Protein AF-A0A928KHV8-F1 (afdb_monomer_lite)

Radius of gyration: 38.24 Å; chains: 1; bounding box: 126×105×129 Å

Secondary structure (DSSP, 8-state):
-------------------------------HHHHHHHHHHHTS-SEEEEEEB---BTSTTHHHHHHHHHHHHTTT-S-EEEES--BSS--HHHHHHHHHHHHHHSTTPPEEEE--SGGGEEEETTEEEE--S-THHHHHHHHHHT-S-SSEEEEETTEEEEE---S-S-STTSS-HHHHHHHHHHHHHTTTS-EEEE-SPPPTT-TTT-TT--S--GGGSHHHHHHHHHHHH-TTEEEEE-SS-B-GGG---S---TTSS-EEEPPBSSS-BEEETTTTEEESEEE-TTS-EEEGGGEEEEEEEEE-SSEEEEEEEEEEETTBTT--EEEEEEEEEEE--------------------------------PPPP-----------------------PPPP---------SS------------PPPPP-----------------------------------------------------------------------------BTT--SSSSS--HHHHHHHHHHHTTSSPPPHHHHHHH-TT-SS--SHHHHHHHHHHHTT----S-TTSB--

Structure (mmCIF, N/CA/C/O backbone):
data_AF-A0A928KHV8-F1
#
_entry.id   AF-A0A928KHV8-F1
#
loop_
_atom_site.group_PDB
_atom_site.id
_atom_site.type_symbol
_atom_site.label_atom_id
_atom_site.label_alt_id
_atom_site.label_comp_id
_atom_site.label_asym_id
_atom_site.label_entity_id
_atom_site.label_seq_id
_atom_site.pdbx_PDB_ins_code
_atom_site.Cartn_x
_atom_site.Cartn_y
_atom_site.Cartn_z
_atom_site.occupancy
_atom_site.B_iso_or_equiv
_atom_site.auth_seq_id
_atom_site.auth_comp_id
_atom_site.auth_asym_id
_atom_site.auth_atom_id
_atom_site.pdbx_PDB_model_num
ATOM 1 N N . MET A 1 1 ? -61.832 -46.679 -28.395 1.00 33.31 1 MET A N 1
ATOM 2 C CA . MET A 1 1 ? -62.289 -48.017 -27.937 1.00 33.31 1 MET A CA 1
ATOM 3 C C . MET A 1 1 ? -61.566 -48.377 -26.642 1.00 33.31 1 MET A C 1
ATOM 5 O O . MET A 1 1 ? -60.427 -47.966 -26.523 1.00 33.31 1 MET A O 1
ATOM 9 N N . LYS A 1 2 ? -62.213 -49.162 -25.761 1.00 32.91 2 LYS A N 1
ATOM 10 C CA . LYS A 1 2 ? -61.675 -50.014 -24.666 1.00 32.91 2 LYS A CA 1
ATOM 11 C C . LYS A 1 2 ? -60.572 -49.481 -23.716 1.00 32.91 2 LYS A C 1
ATOM 13 O O . LYS A 1 2 ? -59.476 -49.127 -24.118 1.00 32.91 2 LYS A O 1
ATOM 18 N N . GLN A 1 3 ? -60.855 -49.606 -22.416 1.00 35.16 3 GLN A N 1
ATOM 19 C CA . GLN A 1 3 ? -59.884 -49.599 -21.309 1.00 35.16 3 GLN A CA 1
ATOM 20 C C . GLN A 1 3 ? -58.988 -50.857 -21.323 1.00 35.16 3 GLN A C 1
ATOM 22 O O . GLN A 1 3 ? -59.435 -51.895 -21.820 1.00 35.16 3 GLN A O 1
ATOM 27 N N . LYS A 1 4 ? -57.841 -50.813 -20.619 1.00 37.12 4 LYS A N 1
ATOM 28 C CA . LYS A 1 4 ? -57.556 -51.564 -19.359 1.00 37.12 4 LYS A CA 1
ATOM 29 C C . LYS A 1 4 ? -56.066 -51.410 -18.974 1.00 37.12 4 LYS A C 1
ATOM 31 O O . LYS A 1 4 ? -55.212 -51.713 -19.789 1.00 37.12 4 LYS A O 1
ATOM 36 N N . ASN A 1 5 ? -55.754 -50.795 -17.827 1.00 35.25 5 ASN A N 1
ATOM 37 C CA . ASN A 1 5 ? -55.407 -51.429 -16.528 1.00 35.25 5 ASN A CA 1
ATOM 38 C C . ASN A 1 5 ? -53.905 -51.772 -16.385 1.00 35.25 5 ASN A C 1
ATOM 40 O O . ASN A 1 5 ? -53.256 -52.026 -17.386 1.00 35.25 5 ASN A O 1
ATOM 44 N N . LEU A 1 6 ? -53.311 -51.930 -15.193 1.00 33.09 6 LEU A N 1
ATOM 45 C CA . LEU A 1 6 ? -53.549 -51.385 -13.834 1.00 33.09 6 LEU A CA 1
ATOM 46 C C . LEU A 1 6 ? -52.497 -52.024 -12.904 1.00 33.09 6 LEU A C 1
ATOM 48 O O . LEU A 1 6 ? -52.576 -53.229 -12.713 1.00 33.09 6 LEU A O 1
ATOM 52 N N . PHE A 1 7 ? -51.612 -51.249 -12.271 1.00 29.70 7 PHE A N 1
ATOM 53 C CA . PHE A 1 7 ? -50.943 -51.587 -10.998 1.00 29.70 7 PHE A CA 1
ATOM 54 C C . PHE A 1 7 ? -50.215 -50.337 -10.452 1.00 29.70 7 PHE A C 1
ATOM 56 O O . PHE A 1 7 ? -49.630 -49.602 -11.238 1.00 29.70 7 PHE A O 1
ATOM 63 N N . LEU A 1 8 ? -50.086 -50.113 -9.140 1.00 30.38 8 LEU A N 1
ATOM 64 C CA . LEU A 1 8 ? -51.097 -49.789 -8.112 1.00 30.38 8 LEU A CA 1
ATOM 65 C C . LEU A 1 8 ? -50.417 -49.889 -6.725 1.00 30.38 8 LEU A C 1
ATOM 67 O O . LEU A 1 8 ? -49.987 -50.980 -6.366 1.00 30.38 8 LEU A O 1
ATOM 71 N N . LYS A 1 9 ? -50.477 -48.806 -5.923 1.00 31.50 9 LYS A N 1
ATOM 72 C CA . LYS A 1 9 ? -50.066 -48.693 -4.492 1.00 31.50 9 LYS A CA 1
ATOM 73 C C . LYS A 1 9 ? -48.539 -48.662 -4.227 1.00 31.50 9 LYS A C 1
ATOM 75 O O . LYS A 1 9 ? -47.768 -49.131 -5.052 1.00 31.50 9 LYS A O 1
ATOM 80 N N . SER A 1 10 ? -48.057 -48.023 -3.148 1.00 30.80 10 SER A N 1
ATOM 81 C CA . SER A 1 10 ? -48.723 -47.727 -1.852 1.00 30.80 10 SER A CA 1
ATOM 82 C C . SER A 1 10 ? -48.546 -46.297 -1.292 1.00 30.80 10 SER A C 1
ATOM 84 O O . SER A 1 10 ? -47.507 -45.697 -1.506 1.00 30.80 10 SER A O 1
ATOM 86 N N . SER A 1 11 ? -49.573 -45.847 -0.538 1.00 31.38 11 SER A N 1
ATOM 87 C CA . SER A 1 11 ? -49.612 -44.964 0.669 1.00 31.38 11 SER A CA 1
ATOM 88 C C . SER A 1 11 ? -48.705 -43.713 0.770 1.00 31.38 11 SER A C 1
ATOM 90 O O . SER A 1 11 ? -47.504 -43.827 0.591 1.00 31.38 11 SER A O 1
ATOM 92 N N . ILE A 1 12 ? -49.136 -42.477 1.098 1.00 30.78 12 ILE A N 1
ATOM 93 C CA . ILE A 1 12 ? -50.356 -41.864 1.706 1.00 30.78 12 ILE A CA 1
ATOM 94 C C . ILE A 1 12 ? -50.532 -42.055 3.240 1.00 30.78 12 ILE A C 1
ATOM 96 O O . ILE A 1 12 ? -50.398 -43.169 3.733 1.00 30.78 12 ILE A O 1
ATOM 100 N N . ILE A 1 13 ? -50.967 -40.967 3.918 1.00 31.45 13 ILE A N 1
ATOM 101 C CA . ILE A 1 13 ? -51.305 -40.743 5.359 1.00 31.45 13 ILE A CA 1
ATOM 102 C C . ILE A 1 13 ? -50.088 -40.319 6.229 1.00 31.45 13 ILE A C 1
ATOM 104 O O . ILE A 1 13 ? -49.142 -41.092 6.295 1.00 31.45 13 ILE A O 1
ATOM 108 N N . LEU A 1 14 ? -49.947 -39.138 6.880 1.00 28.83 14 LEU A N 1
ATOM 109 C CA . LEU A 1 14 ? -50.771 -37.944 7.261 1.00 28.83 14 LEU A CA 1
ATOM 110 C C . LEU A 1 14 ? -51.242 -37.889 8.746 1.00 28.83 14 LEU A C 1
ATOM 112 O O . LEU A 1 14 ? -51.526 -38.930 9.324 1.00 28.83 14 LEU A O 1
ATOM 116 N N . PHE A 1 15 ? -51.411 -36.658 9.282 1.00 28.86 15 PHE A N 1
ATOM 117 C CA . PHE A 1 15 ? -51.942 -36.240 10.614 1.00 28.86 15 PHE A CA 1
ATOM 118 C C . PHE A 1 15 ? -50.975 -36.333 11.828 1.00 28.86 15 PHE A C 1
ATOM 120 O O . PHE A 1 15 ? -50.090 -37.177 11.826 1.00 28.86 15 PHE A O 1
ATOM 127 N N . ALA A 1 16 ? -51.050 -35.489 12.882 1.00 28.28 16 ALA A N 1
ATOM 128 C CA . ALA A 1 16 ? -51.939 -34.347 13.216 1.00 28.28 16 ALA A CA 1
ATOM 129 C C . ALA A 1 16 ? -51.233 -33.264 14.087 1.00 28.28 16 ALA A C 1
ATOM 131 O O . ALA A 1 16 ? -50.150 -33.502 14.614 1.00 28.28 16 ALA A O 1
ATOM 132 N N . LEU A 1 17 ? -51.891 -32.111 14.309 1.00 30.88 17 LEU A N 1
ATOM 133 C CA . LEU A 1 17 ? -51.579 -31.180 15.413 1.00 30.88 17 LEU A CA 1
ATOM 134 C C . LEU A 1 17 ? -51.973 -31.771 16.782 1.00 30.88 17 LEU A C 1
ATOM 136 O O . LEU A 1 17 ? -52.979 -32.473 16.876 1.00 30.88 17 LEU A O 1
ATOM 140 N N . ILE A 1 18 ? -51.294 -31.337 17.852 1.00 30.55 18 ILE A N 1
ATOM 141 C CA . ILE A 1 18 ? -51.838 -31.285 19.224 1.00 30.55 18 ILE A CA 1
ATOM 142 C C . ILE A 1 18 ? -51.583 -29.884 19.812 1.00 30.55 18 ILE A C 1
ATOM 144 O O . ILE A 1 18 ? -50.614 -29.218 19.454 1.00 30.55 18 ILE A O 1
ATOM 148 N N . PHE A 1 19 ? -52.499 -29.416 20.663 1.00 30.72 19 PHE A N 1
ATOM 149 C CA . PHE A 1 19 ? -52.530 -28.060 21.222 1.00 30.72 19 PHE A CA 1
ATOM 150 C C . PHE A 1 19 ? -51.748 -27.916 22.544 1.00 30.72 19 PHE A C 1
ATOM 152 O O . PHE A 1 19 ? -51.701 -28.838 23.350 1.00 30.72 19 PHE A O 1
ATOM 159 N N . ALA A 1 20 ? -51.216 -26.706 22.737 1.00 30.56 20 ALA A N 1
ATOM 160 C CA . ALA A 1 20 ? -50.875 -25.986 23.972 1.00 30.56 20 ALA A CA 1
ATOM 161 C C . ALA A 1 20 ? -50.836 -26.703 25.345 1.00 30.56 20 ALA A C 1
ATOM 163 O O . ALA A 1 20 ? -51.837 -27.233 25.821 1.00 30.56 20 ALA A O 1
ATOM 164 N N . LEU A 1 21 ? -49.762 -26.424 26.098 1.00 29.80 21 LEU A N 1
ATOM 165 C CA . LEU A 1 21 ? -49.851 -26.062 27.520 1.00 29.80 21 LEU A CA 1
ATOM 166 C C . LEU A 1 21 ? -48.711 -25.095 27.902 1.00 29.80 21 LEU A C 1
ATOM 168 O O . LEU A 1 21 ? -47.556 -25.317 27.551 1.00 29.80 21 LEU A O 1
ATOM 172 N N . LEU A 1 22 ? -49.052 -24.008 28.600 1.00 32.47 22 LEU A N 1
ATOM 173 C CA . LEU A 1 22 ? -48.124 -22.991 29.116 1.00 32.47 22 LEU A CA 1
ATOM 174 C C . LEU A 1 22 ? -47.710 -23.304 30.562 1.00 32.47 22 LEU A C 1
ATOM 176 O O . LEU A 1 22 ? -48.534 -23.787 31.338 1.00 32.47 22 LEU A O 1
ATOM 180 N N . PRO A 1 23 ? -46.520 -22.842 30.974 1.00 32.28 23 PRO A N 1
ATOM 181 C CA . PRO A 1 23 ? -46.316 -22.258 32.294 1.00 32.28 23 PRO A CA 1
ATOM 182 C C . PRO A 1 23 ? -46.172 -20.734 32.161 1.00 32.28 23 PRO A C 1
ATOM 184 O O . PRO A 1 23 ? -45.284 -20.239 31.470 1.00 32.28 23 PRO A O 1
ATOM 187 N N . THR A 1 24 ? -47.031 -19.968 32.830 1.00 34.34 24 THR A N 1
ATOM 188 C CA . THR A 1 24 ? -46.904 -18.504 32.902 1.00 34.34 24 THR A CA 1
ATOM 189 C C . THR A 1 24 ? -45.868 -18.102 33.953 1.00 34.34 24 THR A C 1
ATOM 191 O O . THR A 1 24 ? -46.109 -18.305 35.143 1.00 34.34 24 THR A O 1
ATOM 194 N N . ALA A 1 25 ? -44.767 -17.473 33.535 1.00 30.16 25 ALA A N 1
ATOM 195 C CA . ALA A 1 25 ? -43.803 -16.820 34.422 1.00 30.16 25 ALA A CA 1
ATOM 196 C C . ALA A 1 25 ? -43.645 -15.340 34.029 1.00 30.16 25 ALA A C 1
ATOM 198 O O . ALA A 1 25 ? -43.302 -14.998 32.904 1.00 30.16 25 ALA A O 1
ATOM 199 N N . PHE A 1 26 ? -44.002 -14.481 34.974 1.00 31.23 26 PHE A N 1
ATOM 200 C CA . PHE A 1 26 ? -44.247 -13.043 34.875 1.00 31.23 26 PHE A CA 1
ATOM 201 C C . PHE A 1 26 ? -42.997 -12.198 34.531 1.00 31.23 26 PHE A C 1
ATOM 203 O O . PHE A 1 26 ? -41.947 -12.400 35.133 1.00 31.23 26 PHE A O 1
ATOM 210 N N . GLY A 1 27 ? -43.152 -11.164 33.689 1.00 29.08 27 GLY A N 1
ATOM 211 C CA . GLY A 1 27 ? -42.152 -10.099 33.471 1.00 29.08 27 GLY A CA 1
ATOM 212 C C . GLY A 1 27 ? -41.167 -10.345 32.308 1.00 29.08 27 GLY A C 1
ATOM 213 O O . GLY A 1 27 ? -40.692 -11.456 32.131 1.00 29.08 27 GLY A O 1
ATOM 214 N N . ALA A 1 28 ? -40.813 -9.362 31.472 1.00 31.03 28 ALA A N 1
ATOM 215 C CA . ALA A 1 28 ? -41.282 -7.974 31.381 1.00 31.03 28 ALA A CA 1
ATOM 216 C C . ALA A 1 28 ? -41.377 -7.521 29.910 1.00 31.03 28 ALA A C 1
ATOM 218 O O . ALA A 1 28 ? -40.684 -8.040 29.039 1.00 31.03 28 ALA A O 1
ATOM 219 N N . ARG A 1 29 ? -42.245 -6.541 29.628 1.00 41.72 29 ARG A N 1
ATOM 220 C CA . ARG A 1 29 ? -42.431 -5.970 28.285 1.00 41.72 29 ARG A CA 1
ATOM 221 C C . ARG A 1 29 ? -41.423 -4.841 28.061 1.00 41.72 29 ARG A C 1
ATOM 223 O O . ARG A 1 29 ? -41.685 -3.722 28.493 1.00 41.72 29 ARG A O 1
ATOM 230 N N . ALA A 1 30 ? -40.315 -5.140 27.386 1.00 35.38 30 ALA A N 1
ATOM 231 C CA . ALA A 1 30 ? -39.291 -4.167 27.005 1.00 35.38 30 ALA A CA 1
ATOM 232 C C . ALA A 1 30 ? -38.958 -4.261 25.501 1.00 35.38 30 ALA A C 1
ATOM 234 O O . ALA A 1 30 ? -38.375 -5.233 25.036 1.00 35.38 30 ALA A O 1
ATOM 235 N N . ASP A 1 31 ? -39.358 -3.221 24.770 1.00 40.97 31 ASP A N 1
ATOM 236 C CA . ASP A 1 31 ? -38.698 -2.662 23.583 1.00 40.97 31 ASP A CA 1
ATOM 237 C C . ASP A 1 31 ? -38.324 -3.546 22.373 1.00 40.97 31 ASP A C 1
ATOM 239 O O . ASP A 1 31 ? -37.171 -3.580 21.937 1.00 40.97 31 ASP A O 1
ATOM 243 N N . GLU A 1 32 ? -39.343 -4.049 21.666 1.00 36.34 32 GLU A N 1
ATOM 244 C CA . GLU A 1 32 ? -39.231 -4.406 20.232 1.00 36.34 32 GLU A CA 1
ATOM 245 C C . GLU A 1 32 ? -38.708 -3.218 19.378 1.00 36.34 32 GLU A C 1
ATOM 247 O O . GLU A 1 32 ? -37.992 -3.400 18.390 1.00 36.34 32 GLU A O 1
ATOM 252 N N . ASN A 1 33 ? -38.994 -1.978 19.802 1.00 35.09 33 ASN A N 1
ATOM 253 C CA . ASN A 1 33 ? -38.495 -0.751 19.168 1.00 35.09 33 ASN A CA 1
ATOM 254 C C . ASN A 1 33 ? -36.970 -0.568 19.307 1.00 35.09 33 ASN A C 1
ATOM 256 O O . ASN A 1 33 ? -36.340 -0.030 18.397 1.00 35.09 33 ASN A O 1
ATOM 260 N N . VAL A 1 34 ? -36.358 -1.013 20.414 1.00 37.78 34 VAL A N 1
ATOM 261 C CA . VAL A 1 34 ? -34.895 -0.936 20.599 1.00 37.78 34 VAL A CA 1
ATOM 262 C C . VAL A 1 34 ? -34.196 -1.997 19.751 1.00 37.78 34 VAL A C 1
ATOM 264 O O . VAL A 1 34 ? -33.122 -1.732 19.211 1.00 37.78 34 VAL A O 1
ATOM 267 N N . THR A 1 35 ? -34.817 -3.164 19.548 1.00 33.44 35 THR A N 1
ATOM 268 C CA . THR A 1 35 ? -34.259 -4.207 18.672 1.00 33.44 35 THR A CA 1
ATOM 269 C C . THR A 1 35 ? -34.173 -3.730 17.220 1.00 33.44 35 THR A C 1
ATOM 271 O O . THR A 1 35 ? -33.112 -3.856 16.608 1.00 33.44 35 THR A O 1
ATOM 274 N N . GLN A 1 36 ? -35.227 -3.093 16.685 1.00 31.97 36 GLN A N 1
ATOM 275 C CA . GLN A 1 36 ? -35.151 -2.492 15.346 1.00 31.97 36 GLN A CA 1
ATOM 276 C C . GLN A 1 36 ? -34.119 -1.355 15.276 1.00 31.97 36 GLN A C 1
ATOM 278 O O . GLN A 1 36 ? -33.271 -1.373 14.381 1.00 31.97 36 GLN A O 1
ATOM 283 N N . HIS A 1 37 ? -34.115 -0.414 16.229 1.00 33.59 37 HIS A N 1
ATOM 284 C CA . HIS A 1 37 ? -33.163 0.706 16.210 1.00 33.59 37 HIS A CA 1
ATOM 285 C C . HIS A 1 37 ? -31.689 0.278 16.298 1.00 33.59 37 HIS A C 1
ATOM 287 O O . HIS A 1 37 ? -30.838 0.938 15.700 1.00 33.59 37 HIS A O 1
ATOM 293 N N . ASN A 1 38 ? -31.382 -0.824 16.990 1.00 37.34 38 ASN A N 1
ATOM 294 C CA . ASN A 1 38 ? -30.031 -1.385 17.014 1.00 37.34 38 ASN A CA 1
ATOM 295 C C . ASN A 1 38 ? -29.695 -2.131 15.712 1.00 37.34 38 ASN A C 1
ATOM 297 O O . ASN A 1 38 ? -28.619 -1.906 15.165 1.00 37.34 38 ASN A O 1
ATOM 301 N N . SER A 1 39 ? -30.619 -2.921 15.147 1.00 35.75 39 SER A N 1
ATOM 302 C CA . SER A 1 39 ? -30.380 -3.620 13.867 1.00 35.75 39 SER A CA 1
ATOM 303 C C . SER A 1 39 ? -30.100 -2.670 12.690 1.00 35.75 39 SER A C 1
ATOM 305 O O . SER A 1 39 ? -29.324 -2.990 11.794 1.00 35.75 39 SER A O 1
ATOM 307 N N . LEU A 1 40 ? -30.669 -1.458 12.715 1.00 39.62 40 LEU A N 1
ATOM 308 C CA . LEU A 1 40 ? -30.403 -0.419 11.714 1.00 39.62 40 LEU A CA 1
ATOM 309 C C . LEU A 1 40 ? -28.996 0.198 11.844 1.00 39.62 40 LEU A C 1
ATOM 311 O O . LEU A 1 40 ? -28.443 0.659 10.846 1.00 39.62 40 LEU A O 1
ATOM 315 N N . LYS A 1 41 ? -28.391 0.178 13.042 1.00 46.62 41 LYS A N 1
ATOM 316 C CA . LYS A 1 41 ? -27.019 0.668 13.266 1.00 46.62 41 LYS A CA 1
ATOM 317 C C . LYS A 1 41 ? -25.937 -0.297 12.784 1.00 46.62 41 LYS A C 1
ATOM 319 O O . LYS A 1 41 ? -24.851 0.163 12.460 1.00 46.62 41 LYS A O 1
ATOM 324 N N . GLU A 1 42 ? -26.200 -1.601 12.713 1.00 55.41 42 GLU A N 1
ATOM 325 C CA . GLU A 1 42 ? -25.202 -2.576 12.232 1.00 55.41 42 GLU A CA 1
ATOM 326 C C . GLU A 1 42 ? -25.060 -2.602 10.701 1.00 55.41 42 GLU A C 1
ATOM 328 O O . GLU A 1 42 ? -24.034 -3.050 10.188 1.00 55.41 42 GLU A O 1
ATOM 333 N N . ASN A 1 43 ? -26.059 -2.082 9.978 1.00 72.31 43 ASN A N 1
ATOM 334 C CA . ASN A 1 43 ? -26.101 -2.031 8.511 1.00 72.31 43 ASN A CA 1
ATOM 335 C C . ASN A 1 43 ? -25.615 -0.699 7.908 1.00 72.31 43 ASN A C 1
ATOM 337 O O . ASN A 1 43 ? -25.636 -0.548 6.690 1.00 72.31 43 ASN A O 1
ATOM 341 N N . THR A 1 44 ? -25.191 0.265 8.732 1.00 88.19 44 THR A N 1
ATOM 342 C CA . THR A 1 44 ? -24.618 1.540 8.268 1.00 88.19 44 THR A CA 1
ATOM 343 C C . THR A 1 44 ? -23.194 1.666 8.814 1.00 88.19 44 THR A C 1
ATOM 345 O O . THR A 1 44 ? -23.021 1.511 10.026 1.00 88.19 44 THR A O 1
ATOM 348 N N . PRO A 1 45 ? -22.168 1.933 7.985 1.00 94.50 45 PRO A N 1
ATOM 349 C CA . PRO A 1 45 ? -20.827 2.185 8.495 1.00 94.50 45 PRO A CA 1
ATOM 350 C C . PRO A 1 45 ? -20.802 3.472 9.331 1.00 94.50 45 PRO A C 1
ATOM 352 O O . PRO A 1 45 ? -21.540 4.420 9.065 1.00 94.50 45 PRO A O 1
ATOM 355 N N . LEU A 1 46 ? -19.934 3.511 10.342 1.00 95.12 46 LEU A N 1
ATOM 356 C CA . LEU A 1 46 ? -19.656 4.713 11.134 1.00 95.12 46 LEU A CA 1
ATOM 357 C C . LEU A 1 46 ? -19.025 5.799 10.254 1.00 95.12 46 LEU A C 1
ATOM 359 O O . LEU A 1 46 ? -19.337 6.979 10.387 1.00 95.12 46 LEU A O 1
ATOM 363 N N . TYR A 1 47 ? -18.134 5.364 9.364 1.00 97.56 47 TYR A N 1
ATOM 364 C CA . TYR A 1 47 ? -17.515 6.108 8.275 1.00 97.56 47 TYR A CA 1
ATOM 365 C C . TYR A 1 47 ? -16.859 5.099 7.318 1.00 97.56 47 TYR A C 1
ATOM 367 O O . TYR A 1 47 ? -16.790 3.906 7.622 1.00 97.56 47 TYR A O 1
ATOM 375 N N . SER A 1 48 ? -16.341 5.574 6.190 1.00 98.31 48 SER A N 1
ATOM 376 C CA . SER A 1 48 ? -15.499 4.778 5.289 1.00 98.31 48 SER A CA 1
ATOM 377 C C . SER A 1 48 ? -14.222 5.558 4.962 1.00 98.31 48 SER A C 1
ATOM 379 O O . SER A 1 48 ? -14.189 6.769 5.166 1.00 98.31 48 SER A O 1
ATOM 381 N N . PHE A 1 49 ? -13.182 4.906 4.446 1.00 98.88 49 PHE A N 1
ATOM 382 C CA . PHE A 1 49 ? -11.995 5.575 3.895 1.00 98.88 49 PHE A CA 1
ATOM 383 C C . PHE A 1 49 ? -11.514 4.883 2.616 1.00 98.88 49 PHE A C 1
ATOM 385 O O . PHE A 1 49 ? -11.796 3.704 2.397 1.00 98.88 49 PHE A O 1
ATOM 392 N N . GLY A 1 50 ? -10.836 5.624 1.738 1.00 98.75 50 GLY A N 1
ATOM 393 C CA . GLY A 1 50 ? -10.168 5.037 0.573 1.00 98.75 50 GLY A CA 1
ATOM 394 C C . GLY A 1 50 ? -8.801 4.492 0.974 1.00 98.75 50 GLY A C 1
ATOM 395 O O . GLY A 1 50 ? -8.103 5.156 1.736 1.00 98.75 50 GLY A O 1
ATOM 396 N N . ALA A 1 51 ? -8.412 3.323 0.472 1.00 98.69 51 ALA A N 1
ATOM 397 C CA . ALA A 1 51 ? -7.080 2.759 0.689 1.00 98.69 51 ALA A CA 1
ATOM 398 C C . ALA A 1 51 ? -6.443 2.403 -0.662 1.00 98.69 51 ALA A C 1
ATOM 400 O O . ALA A 1 51 ? -7.045 1.675 -1.452 1.00 98.69 51 ALA A O 1
ATOM 401 N N . ILE A 1 52 ? -5.263 2.959 -0.934 1.00 98.56 52 ILE A N 1
ATOM 402 C CA . ILE A 1 52 ? -4.525 2.838 -2.204 1.00 98.56 52 ILE A CA 1
ATOM 403 C C . ILE A 1 52 ? -3.015 2.694 -1.941 1.00 98.56 52 ILE A C 1
ATOM 405 O O . ILE A 1 52 ? -2.543 2.999 -0.848 1.00 98.56 52 ILE A O 1
ATOM 409 N N . SER A 1 53 ? -2.260 2.217 -2.925 1.00 98.19 53 SER A N 1
ATOM 410 C CA . SER A 1 53 ? -0.798 2.087 -2.859 1.00 98.19 53 SER A CA 1
ATOM 411 C C . SER A 1 53 ? -0.192 2.243 -4.252 1.00 98.19 53 SER A C 1
ATOM 413 O O . SER A 1 53 ? -0.924 2.196 -5.245 1.00 98.19 53 SER A O 1
ATOM 415 N N . ASP A 1 54 ? 1.131 2.382 -4.316 1.00 97.81 54 ASP A N 1
ATOM 416 C CA . ASP A 1 54 ? 1.929 2.135 -5.520 1.00 97.81 54 ASP A CA 1
ATOM 417 C C . ASP A 1 54 ? 1.464 3.016 -6.709 1.00 97.81 54 ASP A C 1
ATOM 419 O O . ASP A 1 54 ? 1.068 2.551 -7.785 1.00 97.81 54 ASP A O 1
ATOM 423 N N . VAL A 1 55 ? 1.450 4.333 -6.475 1.00 97.94 55 VAL A N 1
ATOM 424 C CA . VAL A 1 55 ? 0.981 5.365 -7.420 1.00 97.94 55 VAL A CA 1
ATOM 425 C C . VAL A 1 55 ? 1.954 5.577 -8.579 1.00 97.94 55 VAL A C 1
ATOM 427 O O . VAL A 1 55 ? 1.509 5.858 -9.694 1.00 97.94 55 VAL A O 1
ATOM 430 N N . HIS A 1 56 ? 3.258 5.505 -8.291 1.00 96.75 56 HIS A N 1
ATOM 431 C CA . HIS A 1 56 ? 4.379 5.683 -9.218 1.00 96.75 56 HIS A CA 1
ATOM 432 C C . HIS A 1 56 ? 4.159 6.773 -10.283 1.00 96.75 56 HIS A C 1
ATOM 434 O O . HIS A 1 56 ? 4.127 6.513 -11.487 1.00 96.75 56 HIS A O 1
ATOM 440 N N . ILE A 1 57 ? 4.057 8.040 -9.868 1.00 94.38 57 ILE A N 1
ATOM 441 C CA . ILE A 1 57 ? 4.176 9.177 -10.803 1.00 94.38 57 ILE A CA 1
ATOM 442 C C . ILE A 1 57 ? 5.475 9.036 -11.633 1.00 94.38 57 ILE A C 1
ATOM 444 O O . ILE A 1 57 ? 6.526 8.714 -11.076 1.00 94.38 57 ILE A O 1
ATOM 448 N N . GLN A 1 58 ? 5.387 9.264 -12.954 1.00 86.56 58 GLN A N 1
ATOM 449 C CA . GLN A 1 58 ? 6.343 8.905 -14.033 1.00 86.56 58 GLN A CA 1
ATOM 450 C C . GLN A 1 58 ? 6.389 7.424 -14.497 1.00 86.56 58 GLN A C 1
ATOM 452 O O . GLN A 1 58 ? 7.046 7.149 -15.502 1.00 86.56 58 GLN A O 1
ATOM 457 N N . TYR A 1 59 ? 5.676 6.475 -13.877 1.00 85.56 59 TYR A N 1
ATOM 458 C CA . TYR A 1 59 ? 5.601 5.080 -14.348 1.00 85.56 59 TYR A CA 1
ATOM 459 C C . TYR A 1 59 ? 4.341 4.809 -15.174 1.00 85.56 59 TYR A C 1
ATOM 461 O O . TYR A 1 59 ? 3.295 5.408 -14.923 1.00 85.56 59 TYR A O 1
ATOM 469 N N . GLU A 1 60 ? 4.471 3.887 -16.142 1.00 83.06 60 GLU A N 1
ATOM 470 C CA . GLU A 1 60 ? 3.454 3.358 -17.072 1.00 83.06 60 GLU A CA 1
ATOM 471 C C . GLU A 1 60 ? 2.231 4.262 -17.291 1.00 83.06 60 GLU A C 1
ATOM 473 O O . GLU A 1 60 ? 2.134 4.966 -18.299 1.00 83.06 60 GLU A O 1
ATOM 478 N N . THR A 1 61 ? 1.278 4.210 -16.361 1.00 89.69 61 THR A N 1
ATOM 479 C CA . THR A 1 61 ? -0.028 4.852 -16.466 1.00 89.69 61 THR A CA 1
ATOM 480 C C . THR A 1 61 ? -0.468 5.628 -15.216 1.00 89.69 61 THR A C 1
ATOM 482 O O . THR A 1 61 ? -1.557 6.219 -15.226 1.00 89.69 61 THR A O 1
ATOM 485 N N . GLY A 1 62 ? 0.386 5.698 -14.183 1.00 92.12 62 GLY A N 1
ATOM 486 C CA . GLY A 1 62 ? 0.049 6.110 -12.812 1.00 92.12 62 GLY A CA 1
ATOM 487 C C . GLY A 1 62 ? -0.624 7.479 -12.687 1.00 92.12 62 GLY A C 1
ATOM 488 O O . GLY A 1 62 ? -1.576 7.635 -11.926 1.00 92.12 62 GLY A O 1
ATOM 489 N N . TYR A 1 63 ? -0.243 8.455 -13.519 1.00 93.56 63 TYR A N 1
ATOM 490 C CA . TYR A 1 63 ? -0.916 9.761 -13.610 1.00 93.56 63 TYR A CA 1
ATOM 491 C C . TYR A 1 63 ? -2.431 9.659 -13.804 1.00 93.56 63 TYR A C 1
ATOM 493 O O . TYR A 1 63 ? -3.213 10.387 -13.194 1.00 93.56 63 TYR A O 1
ATOM 501 N N . ASP A 1 64 ? -2.845 8.793 -14.720 1.00 93.69 64 ASP A N 1
ATOM 502 C CA . ASP A 1 64 ? -4.220 8.685 -15.189 1.00 93.69 64 ASP A CA 1
ATOM 503 C C . ASP A 1 64 ? -5.055 7.828 -14.224 1.00 93.69 64 ASP A C 1
ATOM 505 O O . ASP A 1 64 ? -6.235 8.105 -14.002 1.00 93.69 64 ASP A O 1
ATOM 509 N N . ASP A 1 65 ? -4.407 6.827 -13.624 1.00 95.75 65 ASP A N 1
ATOM 510 C CA . ASP A 1 65 ? -4.945 5.963 -12.575 1.00 95.75 65 ASP A CA 1
ATOM 511 C C . ASP A 1 65 ? -5.179 6.740 -11.277 1.00 95.75 65 ASP A C 1
ATOM 513 O O . ASP A 1 65 ? -6.312 6.820 -10.802 1.00 95.75 65 ASP A O 1
ATOM 517 N N . PHE A 1 66 ? -4.160 7.439 -10.772 1.00 97.12 66 PHE A N 1
ATOM 518 C CA . PHE A 1 66 ? -4.262 8.294 -9.587 1.00 97.12 66 PHE A CA 1
ATOM 519 C C . PHE A 1 66 ? -5.288 9.417 -9.779 1.00 97.12 66 PHE A C 1
ATOM 521 O O . PHE A 1 66 ? -6.119 9.668 -8.907 1.00 97.12 66 PHE A O 1
ATOM 528 N N . LYS A 1 67 ? -5.324 10.036 -10.966 1.00 96.38 67 LYS A N 1
ATOM 529 C CA . LYS A 1 67 ? -6.366 10.997 -11.355 1.00 96.38 67 LYS A CA 1
ATOM 530 C C . LYS A 1 67 ? -7.772 10.391 -11.287 1.00 96.38 67 LYS A C 1
ATOM 532 O O . LYS A 1 67 ? -8.669 11.069 -10.781 1.00 96.38 67 LYS A O 1
ATOM 537 N N . ARG A 1 68 ? -8.001 9.161 -11.773 1.00 95.81 68 ARG A N 1
ATOM 538 C CA . ARG A 1 68 ? -9.311 8.484 -11.653 1.00 95.81 68 ARG A CA 1
ATOM 539 C C . ARG A 1 68 ? -9.634 8.127 -10.206 1.00 95.81 68 ARG A C 1
ATOM 541 O O . ARG A 1 68 ? -10.741 8.436 -9.770 1.00 95.81 68 ARG A O 1
ATOM 548 N N . ALA A 1 69 ? -8.683 7.568 -9.460 1.00 97.31 69 ALA A N 1
ATOM 549 C CA . ALA A 1 69 ? -8.845 7.228 -8.050 1.00 97.31 69 ALA A CA 1
ATOM 550 C C . ALA A 1 69 ? -9.232 8.459 -7.214 1.00 97.31 69 ALA A C 1
ATOM 552 O O . ALA A 1 69 ? -10.292 8.457 -6.592 1.00 97.31 69 ALA A O 1
ATOM 553 N N . LEU A 1 70 ? -8.463 9.552 -7.283 1.00 97.62 70 LEU A N 1
ATOM 554 C CA . LEU A 1 70 ? -8.772 10.819 -6.603 1.00 97.62 70 LEU A CA 1
ATOM 555 C C . LEU A 1 70 ? -10.127 11.401 -7.036 1.00 97.62 70 LEU A C 1
ATOM 557 O O . LEU A 1 70 ? -10.939 11.782 -6.191 1.00 97.62 70 LEU A O 1
ATOM 561 N N . THR A 1 71 ? -10.396 11.438 -8.347 1.00 96.31 71 THR A N 1
ATOM 562 C CA . THR A 1 71 ? -11.646 12.000 -8.889 1.00 96.31 71 THR A CA 1
ATOM 563 C C . THR A 1 71 ? -12.873 11.196 -8.462 1.00 96.31 71 THR A C 1
ATOM 565 O O . THR A 1 71 ? -13.934 11.788 -8.292 1.00 96.31 71 THR A O 1
ATOM 568 N N . TYR A 1 72 ? -12.749 9.879 -8.276 1.00 96.62 72 TYR A N 1
ATOM 569 C CA . TYR A 1 72 ? -13.832 9.028 -7.790 1.00 96.62 72 TYR A CA 1
ATOM 570 C C . TYR A 1 72 ? -13.976 9.088 -6.263 1.00 96.62 72 TYR A C 1
ATOM 572 O O . TYR A 1 72 ? -15.082 9.284 -5.765 1.00 96.62 72 TYR A O 1
ATOM 580 N N . LEU A 1 73 ? -12.879 8.931 -5.514 1.00 97.69 73 LEU A N 1
ATOM 581 C CA . LEU A 1 73 ? -12.896 8.766 -4.055 1.00 97.69 73 LEU A CA 1
ATOM 582 C C . LEU A 1 73 ? -13.388 10.013 -3.309 1.00 97.69 73 LEU A C 1
ATOM 584 O O . LEU A 1 73 ? -14.090 9.870 -2.308 1.00 97.69 73 LEU A O 1
ATOM 588 N N . LYS A 1 74 ? -13.110 11.224 -3.809 1.00 96.19 74 LYS A N 1
ATOM 589 C CA . LYS A 1 74 ? -13.537 12.485 -3.167 1.00 96.19 74 LYS A CA 1
ATOM 590 C C . LYS A 1 74 ? -15.052 12.598 -2.944 1.00 96.19 74 LYS A C 1
ATOM 592 O O . LYS A 1 74 ? -15.488 13.218 -1.982 1.00 96.19 74 LYS A O 1
ATOM 597 N N . ASP A 1 75 ? -15.843 11.959 -3.808 1.00 95.38 75 ASP A N 1
ATOM 598 C CA . ASP A 1 75 ? -17.309 11.948 -3.764 1.00 95.38 75 ASP A CA 1
ATOM 599 C C . ASP A 1 75 ? -17.852 10.665 -3.081 1.00 95.38 75 ASP A C 1
ATOM 601 O O . ASP A 1 75 ? -19.021 10.298 -3.257 1.00 95.38 75 ASP A O 1
ATOM 605 N N . LYS A 1 76 ? -16.991 9.934 -2.349 1.00 96.81 76 LYS A N 1
ATOM 606 C CA . LYS A 1 76 ? -17.287 8.652 -1.672 1.00 96.81 76 LYS A CA 1
ATOM 607 C C . LYS A 1 76 ? -16.805 8.584 -0.226 1.00 96.81 76 LYS A C 1
ATOM 609 O O . LYS A 1 76 ? -17.469 7.940 0.581 1.00 96.81 76 LYS A O 1
ATOM 614 N N . VAL A 1 77 ? -15.658 9.185 0.091 1.00 98.31 77 VAL A N 1
ATOM 615 C CA . VAL A 1 77 ? -14.990 9.048 1.394 1.00 98.31 77 VAL A CA 1
ATOM 616 C C . VAL A 1 77 ? -14.515 10.403 1.943 1.00 98.31 77 VAL A C 1
ATOM 618 O O . VAL A 1 77 ? -14.145 11.271 1.160 1.00 98.31 77 VAL A O 1
ATOM 621 N N . PRO A 1 78 ? -14.503 10.606 3.275 1.00 98.25 78 PRO A N 1
ATOM 622 C CA . PRO A 1 78 ? -13.990 11.819 3.918 1.00 98.25 78 PRO A CA 1
ATOM 623 C C . PRO A 1 78 ? -12.466 11.994 3.825 1.00 98.25 78 PRO A C 1
ATOM 625 O O . PRO A 1 78 ? -11.994 13.107 4.033 1.00 98.25 78 PRO A O 1
ATOM 628 N N . PHE A 1 79 ? -11.703 10.926 3.570 1.00 98.81 79 PHE A N 1
ATOM 629 C CA . PHE A 1 79 ? -10.249 10.947 3.376 1.00 98.81 79 PHE A CA 1
ATOM 630 C C . PHE A 1 79 ? -9.756 9.659 2.693 1.00 98.81 79 PHE A C 1
ATOM 632 O O . PHE A 1 79 ? -10.492 8.670 2.581 1.00 98.81 79 PHE A O 1
ATOM 639 N N . VAL A 1 80 ? -8.496 9.676 2.256 1.00 98.88 80 VAL A N 1
ATOM 640 C CA . VAL A 1 80 ? -7.784 8.538 1.658 1.00 98.88 80 VAL A CA 1
ATOM 641 C C . VAL A 1 80 ? -6.482 8.281 2.413 1.00 98.88 80 VAL A C 1
ATOM 643 O O . VAL A 1 80 ? -5.790 9.221 2.801 1.00 98.88 80 VAL A O 1
ATOM 646 N N . CYS A 1 81 ? -6.149 7.007 2.599 1.00 98.88 81 CYS A N 1
ATOM 647 C CA . CYS A 1 81 ? -4.884 6.536 3.149 1.00 98.88 81 CYS A CA 1
ATOM 648 C C . CYS A 1 81 ? -4.073 5.836 2.045 1.00 98.88 81 CYS A C 1
ATOM 650 O O . CYS A 1 81 ? -4.638 5.073 1.258 1.00 98.88 81 CYS A O 1
ATOM 652 N N . LEU A 1 82 ? -2.770 6.114 1.970 1.00 98.75 82 LEU A N 1
ATOM 653 C CA . LEU A 1 82 ? -1.907 5.714 0.855 1.00 98.75 82 LEU A CA 1
ATOM 654 C C . LEU A 1 82 ? -0.602 5.081 1.373 1.00 98.75 82 LEU A C 1
ATOM 656 O O . LEU A 1 82 ? 0.173 5.736 2.073 1.00 98.75 82 LEU A O 1
ATOM 660 N N . CYS A 1 83 ? -0.352 3.815 1.030 1.00 97.88 83 CYS A N 1
ATOM 661 C CA . CYS A 1 83 ? 0.812 3.049 1.495 1.00 97.88 83 CYS A CA 1
ATOM 662 C C . CYS A 1 83 ? 2.086 3.241 0.648 1.00 97.88 83 CYS A C 1
ATOM 664 O O . CYS A 1 83 ? 2.733 2.267 0.290 1.00 97.88 83 CYS A O 1
ATOM 666 N N . GLY A 1 84 ? 2.498 4.483 0.384 1.00 96.81 84 GLY A N 1
ATOM 667 C CA . GLY A 1 84 ? 3.782 4.792 -0.263 1.00 96.81 84 GLY A CA 1
ATOM 668 C C . GLY A 1 84 ? 3.872 4.539 -1.768 1.00 96.81 84 GLY A C 1
ATOM 669 O O . GLY A 1 84 ? 2.877 4.245 -2.434 1.00 96.81 84 GLY A O 1
ATOM 670 N N . ASP A 1 85 ? 5.090 4.726 -2.281 1.00 98.00 85 ASP A N 1
ATOM 671 C CA . ASP A 1 85 ? 5.446 4.754 -3.702 1.00 98.00 85 ASP A CA 1
ATOM 672 C C . ASP A 1 85 ? 4.599 5.780 -4.472 1.00 98.00 85 ASP A C 1
ATOM 674 O O . ASP A 1 85 ? 3.875 5.486 -5.428 1.00 98.00 85 ASP A O 1
ATOM 678 N N . LEU A 1 86 ? 4.684 7.032 -4.008 1.00 98.25 86 LEU A N 1
ATOM 679 C CA . LEU A 1 86 ? 3.993 8.194 -4.575 1.00 98.25 86 LEU A CA 1
ATOM 680 C C . LEU A 1 86 ? 4.537 8.527 -5.969 1.00 98.25 86 LEU A C 1
ATOM 682 O O . LEU A 1 86 ? 3.803 8.901 -6.888 1.00 98.25 86 LEU A O 1
ATOM 686 N N . VAL A 1 87 ? 5.853 8.394 -6.111 1.00 97.44 87 VAL A N 1
ATOM 687 C CA . VAL A 1 87 ? 6.642 8.712 -7.300 1.00 97.44 87 VAL A CA 1
ATOM 688 C C . VAL A 1 87 ? 7.543 7.535 -7.650 1.00 97.44 87 VAL A C 1
ATOM 690 O O . VAL A 1 87 ? 8.012 6.841 -6.763 1.00 97.44 87 VAL A O 1
ATOM 693 N N . SER A 1 88 ? 7.856 7.350 -8.934 1.00 94.31 88 SER A N 1
ATOM 694 C CA . SER A 1 88 ? 8.817 6.316 -9.372 1.00 94.31 88 SER A CA 1
ATOM 695 C C . SER A 1 88 ? 10.243 6.593 -8.883 1.00 94.31 88 SER A C 1
ATOM 697 O O . SER A 1 88 ? 11.049 5.672 -8.764 1.00 94.31 88 SER A O 1
ATOM 699 N N . TYR A 1 89 ? 10.545 7.882 -8.684 1.00 94.69 89 TYR A N 1
ATOM 700 C CA . TYR A 1 89 ? 11.826 8.437 -8.250 1.00 94.69 89 TYR A CA 1
ATOM 701 C C . TYR A 1 89 ? 11.577 9.754 -7.501 1.00 94.69 89 TYR A C 1
ATOM 703 O O . TYR A 1 89 ? 10.788 10.577 -7.968 1.00 94.69 89 TYR A O 1
ATOM 711 N N . ALA A 1 90 ? 12.298 10.005 -6.413 1.00 94.31 90 ALA A N 1
ATOM 712 C CA . ALA A 1 90 ? 12.207 11.163 -5.521 1.00 94.31 90 ALA A CA 1
ATOM 713 C C . ALA A 1 90 ? 12.868 12.455 -6.053 1.00 94.31 90 ALA A C 1
ATOM 715 O O . ALA A 1 90 ? 13.421 13.264 -5.296 1.00 94.31 90 ALA A O 1
ATOM 716 N N . THR A 1 91 ? 12.825 12.667 -7.369 1.00 94.12 91 THR A N 1
ATOM 717 C CA . THR A 1 91 ? 13.295 13.913 -7.987 1.00 94.12 91 THR A CA 1
ATOM 718 C C . THR A 1 91 ? 12.384 15.080 -7.587 1.00 94.12 91 THR A C 1
ATOM 720 O O . THR A 1 91 ? 11.206 14.898 -7.265 1.00 94.12 91 THR A O 1
ATOM 723 N N . GLU A 1 92 ? 12.906 16.310 -7.628 1.00 93.88 92 GLU A N 1
ATOM 724 C CA . GLU A 1 92 ? 12.094 17.512 -7.372 1.00 93.88 92 GLU A CA 1
ATOM 725 C C . GLU A 1 92 ? 10.913 17.623 -8.354 1.00 93.88 92 GLU A C 1
ATOM 727 O O . GLU A 1 92 ? 9.825 18.061 -7.982 1.00 93.88 92 GLU A O 1
ATOM 732 N N . GLU A 1 93 ? 11.107 17.186 -9.602 1.00 94.56 93 GLU A N 1
ATOM 733 C CA . GLU A 1 93 ? 10.073 17.189 -10.634 1.00 94.56 93 GLU A CA 1
ATOM 734 C C . GLU A 1 93 ? 8.927 16.232 -10.313 1.00 94.56 93 GLU A C 1
ATOM 736 O O . GLU A 1 93 ? 7.777 16.667 -10.257 1.00 94.56 93 GLU A O 1
ATOM 741 N N . ASN A 1 94 ? 9.226 14.968 -10.016 1.00 95.94 94 ASN A N 1
ATOM 742 C CA . ASN A 1 94 ? 8.199 13.962 -9.759 1.00 95.94 94 ASN A CA 1
ATOM 743 C C . ASN A 1 94 ? 7.403 14.297 -8.489 1.00 95.94 94 ASN A C 1
ATOM 745 O O . ASN A 1 94 ? 6.180 14.167 -8.468 1.00 95.94 94 ASN A O 1
ATOM 749 N N . MET A 1 95 ? 8.080 14.791 -7.447 1.00 97.31 95 MET A N 1
ATOM 750 C CA . MET A 1 95 ? 7.444 15.231 -6.200 1.00 97.31 95 MET A CA 1
ATOM 751 C C . MET A 1 95 ? 6.547 16.466 -6.418 1.00 97.31 95 MET A C 1
ATOM 753 O O . MET A 1 95 ? 5.426 16.523 -5.905 1.00 97.31 95 MET A O 1
ATOM 757 N N . ARG A 1 96 ? 6.967 17.423 -7.263 1.00 97.44 96 ARG A N 1
ATOM 758 C CA . ARG A 1 96 ? 6.100 18.517 -7.746 1.00 97.44 96 ARG A CA 1
ATOM 759 C C . ARG A 1 96 ? 4.888 18.002 -8.522 1.00 97.44 96 ARG A C 1
ATOM 761 O O . ARG A 1 96 ? 3.799 18.559 -8.381 1.00 97.44 96 ARG A O 1
ATOM 768 N N . GLU A 1 97 ? 5.062 16.990 -9.367 1.00 97.62 97 GLU A N 1
ATOM 769 C CA . GLU A 1 97 ? 3.977 16.417 -10.165 1.00 97.62 97 GLU A CA 1
ATOM 770 C C . GLU A 1 97 ? 2.965 15.662 -9.303 1.00 97.62 97 GLU A C 1
ATOM 772 O O . GLU A 1 97 ? 1.769 15.910 -9.458 1.00 97.62 97 GLU A O 1
ATOM 777 N N . TYR A 1 98 ? 3.410 14.840 -8.343 1.00 98.38 98 TYR A N 1
ATOM 778 C CA . TYR A 1 98 ? 2.535 14.219 -7.342 1.00 98.38 98 TYR A CA 1
ATOM 779 C C . TYR A 1 98 ? 1.669 15.277 -6.655 1.00 98.38 98 TYR A C 1
ATOM 781 O O . TYR A 1 98 ? 0.437 15.204 -6.708 1.00 98.38 98 TYR A O 1
ATOM 789 N N . LYS A 1 99 ? 2.301 16.336 -6.124 1.00 98.12 99 LYS A N 1
ATOM 790 C CA . LYS A 1 99 ? 1.581 17.453 -5.506 1.00 98.12 99 LYS A CA 1
ATOM 791 C C . LYS A 1 99 ? 0.586 18.100 -6.470 1.00 98.12 99 LYS A C 1
ATOM 793 O O . LYS A 1 99 ? -0.559 18.338 -6.101 1.00 98.12 99 LYS A O 1
ATOM 798 N N . SER A 1 100 ? 0.993 18.360 -7.713 1.00 97.81 100 SER A N 1
ATOM 799 C CA . SER A 1 100 ? 0.125 18.969 -8.726 1.00 97.81 100 SER A CA 1
ATOM 800 C C . SER A 1 100 ? -1.102 18.105 -9.042 1.00 97.81 100 SER A C 1
ATOM 802 O O . SER A 1 100 ? -2.189 18.644 -9.252 1.00 97.81 100 SER A O 1
ATOM 804 N N . TYR A 1 101 ? -0.967 16.776 -9.033 1.00 97.50 101 TYR A N 1
ATOM 805 C CA . TYR A 1 101 ? -2.087 15.851 -9.218 1.00 97.50 101 TYR A CA 1
ATOM 806 C C . TYR A 1 101 ? -3.004 15.804 -7.986 1.00 97.50 101 TYR A C 1
ATOM 808 O O . TYR A 1 101 ? -4.226 15.864 -8.154 1.00 97.50 101 TYR A O 1
ATOM 816 N N . VAL A 1 102 ? -2.453 15.798 -6.766 1.00 98.19 102 VAL A N 1
ATOM 817 C CA . VAL A 1 102 ? -3.240 15.915 -5.525 1.00 98.19 102 VAL A CA 1
ATOM 818 C C . VAL A 1 102 ? -4.013 17.237 -5.496 1.00 98.19 102 VAL A C 1
ATOM 820 O O . VAL A 1 102 ? -5.242 17.211 -5.421 1.00 98.19 102 VAL A O 1
ATOM 823 N N . ASP A 1 103 ? -3.337 18.381 -5.646 1.00 97.38 103 ASP A N 1
ATOM 824 C CA . ASP A 1 103 ? -3.939 19.725 -5.635 1.00 97.38 103 ASP A CA 1
ATOM 825 C C . ASP A 1 103 ? -5.083 19.854 -6.663 1.00 97.38 103 ASP A C 1
ATOM 827 O O . ASP A 1 103 ? -6.110 20.480 -6.397 1.00 97.38 103 ASP A O 1
ATOM 831 N N . LYS A 1 104 ? -4.917 19.253 -7.850 1.00 97.69 104 LYS A N 1
ATOM 832 C CA . LYS A 1 104 ? -5.831 19.412 -8.991 1.00 97.69 104 LYS A CA 1
ATOM 833 C C . LYS A 1 104 ? -7.012 18.439 -9.001 1.00 97.69 104 LYS A C 1
ATOM 835 O O . LYS A 1 104 ? -8.086 18.822 -9.467 1.00 97.69 104 LYS A O 1
ATOM 840 N N . TYR A 1 105 ? -6.832 17.193 -8.554 1.00 97.69 105 TYR A N 1
ATOM 841 C CA . TYR A 1 105 ? -7.840 16.133 -8.731 1.00 97.69 105 TYR A CA 1
ATOM 842 C C . TYR A 1 105 ? -8.500 15.657 -7.430 1.00 97.69 105 TYR A C 1
ATOM 844 O O . TYR A 1 105 ? -9.634 15.178 -7.493 1.00 97.69 105 TYR A O 1
ATOM 852 N N . SER A 1 106 ? -7.872 15.855 -6.261 1.00 96.88 106 SER A N 1
ATOM 853 C CA . SER A 1 106 ? -8.485 15.539 -4.954 1.00 96.88 106 SER A CA 1
ATOM 854 C C . SER A 1 106 ? -9.752 16.355 -4.672 1.00 96.88 106 SER A C 1
ATOM 856 O O . SER A 1 106 ? -10.628 15.913 -3.935 1.00 96.88 106 SER A O 1
ATOM 858 N N . GLY A 1 107 ? -9.852 17.572 -5.221 1.00 95.19 107 GLY A N 1
ATOM 859 C CA . GLY A 1 107 ? -10.911 18.523 -4.874 1.00 95.19 107 GLY A CA 1
ATOM 860 C C . GLY A 1 107 ? -10.864 19.011 -3.418 1.00 95.19 107 GLY A C 1
ATOM 861 O O . GLY A 1 107 ? -11.869 19.519 -2.931 1.00 95.19 107 GLY A O 1
ATOM 862 N N . GLY A 1 108 ? -9.730 18.845 -2.724 1.00 95.81 108 GLY A N 1
ATOM 863 C CA . GLY A 1 108 ? -9.592 19.126 -1.291 1.00 95.81 108 GLY A CA 1
ATOM 864 C C . GLY A 1 108 ? -9.839 17.920 -0.377 1.00 95.81 108 GLY A C 1
ATOM 865 O O . GLY A 1 108 ? -9.828 18.085 0.841 1.00 95.81 108 GLY A O 1
ATOM 866 N N . LEU A 1 109 ? -10.040 16.719 -0.935 1.00 97.81 109 LEU A N 1
ATOM 867 C CA . LEU A 1 109 ? -10.040 15.458 -0.188 1.00 97.81 109 LEU A CA 1
ATOM 868 C C . LEU A 1 109 ? -8.695 15.270 0.546 1.00 97.81 109 LEU A C 1
ATOM 870 O O . LEU A 1 109 ? -7.662 15.228 -0.126 1.00 97.81 109 LEU A O 1
ATOM 874 N N . PRO A 1 110 ? -8.677 15.116 1.884 1.00 98.25 110 PRO A N 1
ATOM 875 C CA . PRO A 1 110 ? -7.456 14.823 2.624 1.00 98.25 110 PRO A CA 1
ATOM 876 C C . PRO A 1 110 ? -6.842 13.490 2.193 1.00 98.25 110 PRO A C 1
ATOM 878 O O . PRO A 1 110 ? -7.485 12.439 2.280 1.00 98.25 110 PRO A O 1
ATOM 881 N N . ILE A 1 111 ? -5.584 13.548 1.759 1.00 98.50 111 ILE A N 1
ATOM 882 C CA . ILE A 1 111 ? -4.732 12.382 1.523 1.00 98.50 111 ILE A CA 1
ATOM 883 C C . ILE A 1 111 ? -3.754 12.273 2.694 1.00 98.50 111 ILE A C 1
ATOM 885 O O . ILE A 1 111 ? -3.176 13.276 3.135 1.00 98.50 111 ILE A O 1
ATOM 889 N N . TYR A 1 112 ? -3.600 11.056 3.204 1.00 98.69 112 TYR A N 1
ATOM 890 C CA . TYR A 1 112 ? -2.645 10.699 4.241 1.00 98.69 112 TYR A CA 1
ATOM 891 C C . TYR A 1 112 ? -1.765 9.563 3.727 1.00 98.69 112 TYR A C 1
ATOM 893 O O . TYR A 1 112 ? -2.224 8.434 3.565 1.00 98.69 112 TYR A O 1
ATOM 901 N N . GLU A 1 113 ? -0.513 9.879 3.435 1.00 97.94 113 GLU A N 1
ATOM 902 C CA . GLU A 1 113 ? 0.484 8.959 2.905 1.00 97.94 113 GLU A CA 1
ATOM 903 C C . GLU A 1 113 ? 1.639 8.703 3.884 1.00 97.94 113 GLU A C 1
ATOM 905 O O . GLU A 1 113 ? 2.006 9.576 4.675 1.00 97.94 113 GLU A O 1
ATOM 910 N N . CYS A 1 114 ? 2.218 7.503 3.810 1.00 97.75 114 CYS A N 1
ATOM 911 C CA . CYS A 1 114 ? 3.588 7.208 4.243 1.00 97.75 114 CYS A CA 1
ATOM 912 C C . CYS A 1 114 ? 4.503 7.114 3.006 1.00 97.75 114 CYS A C 1
ATOM 914 O O . CYS A 1 114 ? 3.998 7.044 1.890 1.00 97.75 114 CYS A O 1
ATOM 916 N N . ALA A 1 115 ? 5.826 7.084 3.181 1.00 97.75 115 ALA A N 1
ATOM 917 C CA . ALA A 1 115 ? 6.773 6.829 2.090 1.00 97.75 115 ALA A CA 1
ATOM 918 C C . ALA A 1 115 ? 7.022 5.323 1.867 1.00 97.75 115 ALA A C 1
ATOM 920 O O . ALA A 1 115 ? 7.103 4.551 2.832 1.00 97.75 115 ALA A O 1
ATOM 921 N N . GLY A 1 116 ? 7.155 4.933 0.597 1.00 97.06 116 GLY A N 1
ATOM 922 C CA . GLY A 1 116 ? 7.634 3.628 0.130 1.00 97.06 116 GLY A CA 1
ATOM 923 C C . GLY A 1 116 ? 9.122 3.646 -0.231 1.00 97.06 116 GLY A C 1
ATOM 924 O O . GLY A 1 116 ? 9.857 4.520 0.227 1.00 97.06 116 GLY A O 1
ATOM 925 N N . ASN A 1 117 ? 9.597 2.676 -1.017 1.00 95.19 117 ASN A N 1
ATOM 926 C CA . ASN A 1 117 ? 11.005 2.631 -1.431 1.00 95.19 117 ASN A CA 1
ATOM 927 C C . ASN A 1 117 ? 11.303 3.481 -2.676 1.00 95.19 117 ASN A C 1
ATOM 929 O O . ASN A 1 117 ? 12.385 4.057 -2.752 1.00 95.19 117 ASN A O 1
ATOM 933 N N . HIS A 1 118 ? 10.365 3.655 -3.609 1.00 95.56 118 HIS A N 1
ATOM 934 C CA . HIS A 1 118 ? 10.575 4.537 -4.765 1.00 95.56 118 HIS A CA 1
ATOM 935 C C . HIS A 1 118 ? 10.554 6.029 -4.392 1.00 95.56 118 HIS A C 1
ATOM 937 O O . HIS A 1 118 ? 11.265 6.838 -5.000 1.00 95.56 118 HIS A O 1
ATOM 943 N N . ASP A 1 119 ? 9.878 6.375 -3.292 1.00 96.62 119 ASP A N 1
ATOM 944 C CA . ASP A 1 119 ? 9.987 7.683 -2.626 1.00 96.62 119 ASP A CA 1
ATOM 945 C C . ASP A 1 119 ? 11.400 7.965 -2.062 1.00 96.62 119 ASP A C 1
ATOM 947 O O . ASP A 1 119 ? 11.682 9.087 -1.639 1.00 96.62 119 ASP A O 1
ATOM 951 N N . ASN A 1 120 ? 12.296 6.968 -2.102 1.00 93.00 120 ASN A N 1
ATOM 952 C CA . ASN A 1 120 ? 13.684 7.029 -1.644 1.00 93.00 120 ASN A CA 1
ATOM 953 C C . ASN A 1 120 ? 14.719 6.887 -2.787 1.00 93.00 120 ASN A C 1
ATOM 955 O O . ASN A 1 120 ? 15.925 6.812 -2.527 1.00 93.00 120 ASN A O 1
ATOM 959 N N . TYR A 1 121 ? 14.280 6.845 -4.053 1.00 94.25 121 TYR A N 1
ATOM 960 C CA . TYR A 1 121 ? 15.140 6.632 -5.228 1.00 94.25 121 TYR A CA 1
ATOM 961 C C . TYR A 1 121 ? 15.385 7.932 -6.000 1.00 94.25 121 TYR A C 1
ATOM 963 O O . TYR A 1 121 ? 14.494 8.419 -6.683 1.00 94.25 121 TYR A O 1
ATOM 971 N N . ASP A 1 122 ? 16.592 8.499 -5.954 1.00 91.25 122 ASP A N 1
ATOM 972 C CA . ASP A 1 122 ? 16.922 9.748 -6.668 1.00 91.25 122 ASP A CA 1
ATOM 973 C C . ASP A 1 122 ? 17.714 9.476 -7.961 1.00 91.25 122 ASP A C 1
ATOM 975 O O . ASP A 1 122 ? 18.408 8.462 -8.073 1.00 91.25 122 ASP A O 1
ATOM 979 N N . ILE A 1 123 ? 17.654 10.390 -8.935 1.00 89.50 123 ILE A N 1
ATOM 980 C CA . ILE A 1 123 ? 18.406 10.277 -10.197 1.00 89.50 123 ILE A CA 1
ATOM 981 C C . ILE A 1 123 ? 19.641 11.177 -10.129 1.00 89.50 123 ILE A C 1
ATOM 983 O O . ILE A 1 123 ? 19.554 12.403 -10.162 1.00 89.50 123 ILE A O 1
ATOM 987 N N . VAL A 1 124 ? 20.820 10.561 -10.062 1.00 86.25 124 VAL A N 1
ATOM 988 C CA . VAL A 1 124 ? 22.096 11.235 -9.803 1.00 86.25 124 VAL A CA 1
ATOM 989 C C . VAL A 1 124 ? 23.033 11.001 -10.982 1.00 86.25 124 VAL A C 1
ATOM 991 O O . VAL A 1 124 ? 23.463 9.876 -11.222 1.00 86.25 124 VAL A O 1
ATOM 994 N N . ASN A 1 125 ? 23.359 12.061 -11.727 1.00 88.31 125 ASN A N 1
ATOM 995 C CA . ASN A 1 125 ? 24.158 12.002 -12.963 1.00 88.31 125 ASN A CA 1
ATOM 996 C C . ASN A 1 125 ? 23.591 11.047 -14.042 1.00 88.31 125 ASN A C 1
ATOM 998 O O . ASN A 1 125 ? 24.336 10.553 -14.884 1.00 88.31 125 ASN A O 1
ATOM 1002 N N . GLY A 1 126 ? 22.275 10.798 -14.024 1.00 86.06 126 GLY A N 1
ATOM 1003 C CA . GLY A 1 126 ? 21.589 9.862 -14.926 1.00 86.06 126 GLY A CA 1
ATOM 1004 C C . GLY A 1 126 ? 21.472 8.425 -14.402 1.00 86.06 126 GLY A C 1
ATOM 1005 O O . GLY A 1 126 ? 20.826 7.605 -15.046 1.00 86.06 126 GLY A O 1
ATOM 1006 N N . GLU A 1 127 ? 22.041 8.118 -13.235 1.00 89.06 127 GLU A N 1
ATOM 1007 C CA . GLU A 1 127 ? 21.925 6.815 -12.572 1.00 89.06 127 GLU A CA 1
ATOM 1008 C C . GLU A 1 127 ? 20.847 6.861 -11.477 1.00 89.06 127 GLU A C 1
ATOM 1010 O O . GLU A 1 127 ? 20.818 7.798 -10.678 1.00 89.06 127 GLU A O 1
ATOM 1015 N N . ILE A 1 128 ? 19.988 5.841 -11.405 1.00 88.88 128 ILE A N 1
ATOM 1016 C CA . ILE A 1 128 ? 19.029 5.654 -10.300 1.00 88.88 128 ILE A CA 1
ATOM 1017 C C . ILE A 1 128 ? 19.808 5.218 -9.056 1.00 88.88 128 ILE A C 1
ATOM 1019 O O . ILE A 1 128 ? 20.611 4.286 -9.141 1.00 88.88 128 ILE A O 1
ATOM 1023 N N . LYS A 1 129 ? 19.585 5.868 -7.907 1.00 89.31 129 LYS A N 1
ATOM 1024 C CA . LYS A 1 129 ? 20.265 5.539 -6.645 1.00 89.31 129 LYS A CA 1
ATOM 1025 C C . LYS A 1 129 ? 19.297 5.521 -5.470 1.00 89.31 129 LYS A C 1
ATOM 1027 O O . LYS A 1 129 ? 18.681 6.541 -5.161 1.00 89.31 129 LYS A O 1
ATOM 1032 N N . ALA A 1 130 ? 19.254 4.386 -4.780 1.00 88.69 130 ALA A N 1
ATOM 1033 C CA . ALA A 1 130 ? 18.693 4.289 -3.442 1.00 88.69 130 ALA A CA 1
ATOM 1034 C C . ALA A 1 130 ? 19.415 5.237 -2.473 1.00 88.69 130 ALA A C 1
ATOM 1036 O O . ALA A 1 130 ? 20.639 5.409 -2.539 1.00 88.69 130 ALA A O 1
ATOM 1037 N N . ARG A 1 131 ? 18.643 5.892 -1.604 1.00 87.81 131 ARG A N 1
ATOM 1038 C CA . ARG A 1 131 ? 19.102 6.895 -0.637 1.00 87.81 131 ARG A CA 1
ATOM 1039 C C . ARG A 1 131 ? 18.278 6.821 0.644 1.00 87.81 131 ARG A C 1
ATOM 1041 O O . ARG A 1 131 ? 17.172 6.298 0.652 1.00 87.81 131 ARG A O 1
ATOM 1048 N N . THR A 1 132 ? 18.794 7.400 1.724 1.00 91.81 132 THR A N 1
ATOM 1049 C CA . THR A 1 132 ? 18.030 7.566 2.967 1.00 91.81 132 THR A CA 1
ATOM 1050 C C . THR A 1 132 ? 17.169 8.834 2.904 1.00 91.81 132 THR A C 1
ATOM 1052 O O . THR A 1 132 ? 17.698 9.898 2.575 1.00 91.81 132 THR A O 1
ATOM 1055 N N . LEU A 1 133 ? 15.882 8.754 3.265 1.00 92.62 133 LEU A N 1
ATOM 1056 C CA . LEU A 1 133 ? 14.891 9.844 3.261 1.00 92.62 133 LEU A CA 1
ATOM 1057 C C . LEU A 1 133 ? 15.251 10.964 4.248 1.00 92.62 133 LEU A C 1
ATOM 1059 O O . LEU A 1 133 ? 14.773 11.029 5.380 1.00 92.62 133 LEU A O 1
ATOM 1063 N N . THR A 1 134 ? 16.173 11.823 3.824 1.00 92.19 134 THR A N 1
ATOM 1064 C CA . THR A 1 134 ? 16.858 12.817 4.655 1.00 92.19 134 THR A CA 1
ATOM 1065 C C . THR A 1 134 ? 17.257 14.034 3.820 1.00 92.19 134 THR A C 1
ATOM 1067 O O . THR A 1 134 ? 17.359 13.946 2.593 1.00 92.19 134 THR A O 1
ATOM 1070 N N . GLY A 1 135 ? 17.478 15.176 4.482 1.00 92.75 135 GLY A N 1
ATOM 1071 C CA . GLY A 1 135 ? 17.854 16.435 3.826 1.00 92.75 135 GLY A CA 1
ATOM 1072 C C . GLY A 1 135 ? 16.896 16.801 2.690 1.00 92.75 135 GLY A C 1
ATOM 1073 O O . GLY A 1 135 ? 15.692 16.599 2.813 1.00 92.75 135 GLY A O 1
ATOM 1074 N N . GLU A 1 136 ? 17.445 17.236 1.553 1.00 92.50 136 GLU A N 1
ATOM 1075 C CA . GLU A 1 136 ? 16.664 17.657 0.381 1.00 92.50 136 GLU A CA 1
ATOM 1076 C C . GLU A 1 136 ? 15.599 16.644 -0.070 1.00 92.50 136 GLU A C 1
ATOM 1078 O O . GLU A 1 136 ? 14.552 17.047 -0.566 1.00 92.50 136 GLU A O 1
ATOM 1083 N N . MET A 1 137 ? 15.834 15.334 0.073 1.00 92.94 137 MET A N 1
ATOM 1084 C CA . MET A 1 137 ? 14.868 14.316 -0.363 1.00 92.94 137 MET A CA 1
ATOM 1085 C C . MET A 1 137 ? 13.662 14.242 0.586 1.00 92.94 137 MET A C 1
ATOM 1087 O O . MET A 1 137 ? 12.520 14.154 0.136 1.00 92.94 137 MET A O 1
ATOM 1091 N N . LEU A 1 138 ? 13.911 14.376 1.893 1.00 94.94 138 LEU A N 1
ATOM 1092 C CA . LEU A 1 138 ? 12.866 14.542 2.903 1.00 94.94 138 LEU A CA 1
ATOM 1093 C C . LEU A 1 138 ? 12.129 15.876 2.716 1.00 94.94 138 LEU A C 1
ATOM 1095 O O . LEU A 1 138 ? 10.902 15.901 2.778 1.00 94.94 138 LEU A O 1
ATOM 1099 N N . ASP A 1 139 ? 12.849 16.960 2.414 1.00 96.12 139 ASP A N 1
ATOM 1100 C CA . ASP A 1 139 ? 12.252 18.271 2.143 1.00 96.12 139 ASP A CA 1
ATOM 1101 C C . ASP A 1 139 ? 11.335 18.226 0.907 1.00 96.12 139 ASP A C 1
ATOM 1103 O O . ASP A 1 139 ? 10.230 18.770 0.944 1.00 96.12 139 ASP A O 1
ATOM 1107 N N . ARG A 1 140 ? 11.733 17.543 -0.180 1.00 96.56 140 ARG A N 1
ATOM 1108 C CA . ARG A 1 140 ? 10.873 17.313 -1.361 1.00 96.56 140 ARG A CA 1
ATOM 1109 C C . ARG A 1 140 ? 9.588 16.571 -0.974 1.00 96.56 140 ARG A C 1
ATOM 1111 O O . ARG A 1 140 ? 8.504 17.021 -1.343 1.00 96.56 140 ARG A O 1
ATOM 1118 N N . TRP A 1 141 ? 9.696 15.483 -0.204 1.00 97.38 141 TRP A N 1
ATOM 1119 C CA . TRP A 1 141 ? 8.549 14.679 0.245 1.00 97.38 141 TRP A CA 1
ATOM 1120 C C . TRP A 1 141 ? 7.598 15.478 1.155 1.00 97.38 141 TRP A C 1
ATOM 1122 O O . TRP A 1 141 ? 6.385 15.484 0.942 1.00 97.38 141 TRP A O 1
ATOM 1132 N N . ILE A 1 142 ? 8.140 16.229 2.120 1.00 97.12 142 ILE A N 1
ATOM 1133 C CA . ILE A 1 142 ? 7.389 17.124 3.019 1.00 97.12 142 ILE A CA 1
ATOM 1134 C C . ILE A 1 142 ? 6.635 18.201 2.225 1.00 97.12 142 ILE A C 1
ATOM 1136 O O . ILE A 1 142 ? 5.436 18.399 2.426 1.00 97.12 142 ILE A O 1
ATOM 1140 N N . ASN A 1 143 ? 7.302 18.861 1.273 1.00 97.25 143 ASN A N 1
ATOM 1141 C CA . ASN A 1 143 ? 6.680 19.896 0.441 1.00 97.25 143 ASN A CA 1
ATOM 1142 C C . ASN A 1 143 ? 5.616 19.335 -0.523 1.00 97.25 143 ASN A C 1
ATOM 1144 O O . ASN A 1 143 ? 4.650 20.034 -0.839 1.00 97.25 143 ASN A O 1
ATOM 1148 N N . ALA A 1 144 ? 5.766 18.087 -0.979 1.00 97.75 144 ALA A N 1
ATOM 1149 C CA . ALA A 1 144 ? 4.812 17.431 -1.870 1.00 97.75 144 ALA A CA 1
ATOM 1150 C C . ALA A 1 144 ? 3.545 16.937 -1.149 1.00 97.75 144 ALA A C 1
ATOM 1152 O O . ALA A 1 144 ? 2.443 17.086 -1.673 1.00 97.75 144 ALA A O 1
ATOM 1153 N N . THR A 1 145 ? 3.692 16.386 0.057 1.00 97.75 145 THR A N 1
ATOM 1154 C CA . THR A 1 145 ? 2.595 15.792 0.851 1.00 97.75 145 THR A CA 1
ATOM 1155 C C . THR A 1 145 ? 1.937 16.772 1.830 1.00 97.75 145 THR A C 1
ATOM 1157 O O . THR A 1 145 ? 0.846 16.511 2.353 1.00 97.75 145 THR A O 1
ATOM 1160 N N . GLY A 1 146 ? 2.598 17.900 2.113 1.00 96.38 146 GLY A N 1
ATOM 1161 C CA . GLY A 1 146 ? 2.161 18.900 3.090 1.00 96.38 146 GLY A CA 1
ATOM 1162 C C . GLY A 1 146 ? 2.211 18.419 4.545 1.00 96.38 146 GLY A C 1
ATOM 1163 O O . GLY A 1 146 ? 1.523 18.991 5.391 1.00 96.38 146 GLY A O 1
ATOM 1164 N N . LYS A 1 147 ? 2.962 17.351 4.845 1.00 95.44 147 LYS A N 1
ATOM 1165 C CA . LYS A 1 147 ? 3.095 16.779 6.194 1.00 95.44 147 LYS A CA 1
ATOM 1166 C C . LYS A 1 147 ? 4.325 17.349 6.901 1.00 95.44 147 LYS A C 1
ATOM 1168 O O . LYS A 1 147 ? 5.375 17.484 6.294 1.00 95.44 147 LYS A O 1
ATOM 1173 N N . GLU A 1 148 ? 4.228 17.618 8.204 1.00 93.00 148 GLU A N 1
ATOM 1174 C CA . GLU A 1 148 ? 5.361 18.116 9.014 1.00 93.00 148 GLU A CA 1
ATOM 1175 C C . GLU A 1 148 ? 6.519 17.105 9.137 1.00 93.00 148 GLU A C 1
ATOM 1177 O O . GLU A 1 148 ? 7.640 17.476 9.478 1.00 93.00 148 GLU A O 1
ATOM 1182 N N . LYS A 1 149 ? 6.229 15.815 8.924 1.00 93.81 149 LYS A N 1
ATOM 1183 C CA . LYS A 1 149 ? 7.152 14.679 9.041 1.00 93.81 149 LYS A CA 1
ATOM 1184 C C . LYS A 1 149 ? 6.554 13.429 8.386 1.00 93.81 149 LYS A C 1
ATOM 1186 O O . LYS A 1 149 ? 5.342 13.349 8.201 1.00 93.81 149 LYS A O 1
ATOM 1191 N N . THR A 1 150 ? 7.400 12.442 8.110 1.00 93.38 150 THR A N 1
ATOM 1192 C CA . THR A 1 150 ? 7.051 11.151 7.487 1.00 93.38 150 THR A CA 1
ATOM 1193 C C . THR A 1 150 ? 6.319 10.177 8.415 1.00 93.38 150 THR A C 1
ATOM 1195 O O . THR A 1 150 ? 5.529 9.362 7.947 1.00 93.38 150 THR A O 1
ATOM 1198 N N . ASP A 1 151 ? 6.562 10.265 9.726 1.00 97.50 151 ASP A N 1
ATOM 1199 C CA . ASP A 1 151 ? 6.038 9.329 10.728 1.00 97.50 151 ASP A CA 1
ATOM 1200 C C . ASP A 1 151 ? 5.046 10.060 11.642 1.00 97.50 151 ASP A C 1
ATOM 1202 O O . ASP A 1 151 ? 5.452 10.854 12.498 1.00 97.50 151 ASP A O 1
ATOM 1206 N N . TYR A 1 152 ? 3.740 9.868 11.453 1.00 98.50 152 TYR A N 1
ATOM 1207 C CA . TYR A 1 152 ? 2.699 10.674 12.108 1.00 98.50 152 TYR A CA 1
ATOM 1208 C C . TYR A 1 152 ? 1.389 9.907 12.323 1.00 98.50 152 TYR A C 1
ATOM 1210 O O . TYR A 1 152 ? 1.171 8.828 11.781 1.00 98.50 152 TYR A O 1
ATOM 1218 N N . SER A 1 153 ? 0.491 10.461 13.138 1.00 98.69 153 SER A N 1
ATOM 1219 C CA . SER A 1 153 ? -0.824 9.870 13.384 1.00 98.69 153 SER A CA 1
ATOM 1220 C C . SER A 1 153 ? -1.916 10.922 13.549 1.00 98.69 153 SER A C 1
ATOM 1222 O O . SER A 1 153 ? -1.648 12.058 13.944 1.00 98.69 153 SER A O 1
ATOM 1224 N N . PHE A 1 154 ? -3.155 10.533 13.252 1.00 98.44 154 PHE A N 1
ATOM 1225 C CA . PHE A 1 154 ? -4.360 11.313 13.527 1.00 98.44 154 PHE A CA 1
ATOM 1226 C C . PHE A 1 154 ? -5.449 10.424 14.138 1.00 98.44 154 PHE A C 1
ATOM 1228 O O . PHE A 1 154 ? -5.367 9.197 14.095 1.00 98.44 154 PHE A O 1
ATOM 1235 N N . GLU A 1 155 ? -6.478 11.039 14.719 1.00 98.31 155 GLU A N 1
ATOM 1236 C CA . GLU A 1 155 ? -7.655 10.323 15.218 1.00 98.31 155 GLU A CA 1
ATOM 1237 C C . GLU A 1 155 ? -8.891 10.697 14.402 1.00 98.31 155 GLU A C 1
ATOM 1239 O O . GLU A 1 155 ? -9.124 11.875 14.127 1.00 98.31 155 GLU A O 1
ATOM 1244 N N . TYR A 1 156 ? -9.705 9.704 14.047 1.00 97.62 156 TYR A N 1
ATOM 1245 C CA . TYR A 1 156 ? -10.979 9.911 13.365 1.00 97.62 156 TYR A CA 1
ATOM 1246 C C . TYR A 1 156 ? -12.046 8.998 13.966 1.00 97.62 156 TYR A C 1
ATOM 1248 O O . TYR A 1 156 ? -11.867 7.788 14.061 1.00 97.62 156 TYR A O 1
ATOM 1256 N N . ASN A 1 157 ? -13.158 9.586 14.417 1.00 95.44 157 ASN A N 1
ATOM 1257 C CA . ASN A 1 157 ? -14.271 8.872 15.059 1.00 95.44 157 ASN A CA 1
ATOM 1258 C C . ASN A 1 157 ? -13.854 7.940 16.235 1.00 95.44 157 ASN A C 1
ATOM 1260 O O . ASN A 1 157 ? -14.535 6.964 16.540 1.00 95.44 157 ASN A O 1
ATOM 1264 N N . GLY A 1 158 ? -12.738 8.245 16.909 1.00 93.94 158 GLY A N 1
ATOM 1265 C CA . GLY A 1 158 ? -12.182 7.460 18.023 1.00 93.94 158 GLY A CA 1
ATOM 1266 C C . GLY A 1 158 ? -11.214 6.337 17.624 1.00 93.94 158 GLY A C 1
ATOM 1267 O O . GLY A 1 158 ? -10.559 5.776 18.503 1.00 93.94 158 GLY A O 1
ATOM 1268 N N . ASP A 1 159 ? -11.081 6.045 16.329 1.00 97.50 159 ASP A N 1
ATOM 1269 C CA . ASP A 1 159 ? -10.024 5.192 15.782 1.00 97.50 159 ASP A CA 1
ATOM 1270 C C . ASP A 1 159 ? -8.743 6.009 15.552 1.00 97.50 159 ASP A C 1
ATOM 1272 O O . ASP A 1 159 ? -8.802 7.218 15.303 1.00 97.50 159 ASP A O 1
ATOM 1276 N N . VAL A 1 160 ? -7.580 5.355 15.616 1.00 98.62 160 VAL A N 1
ATOM 1277 C CA . VAL A 1 160 ? -6.269 5.999 15.415 1.00 98.62 160 VAL A CA 1
ATOM 1278 C C . VAL A 1 160 ? -5.655 5.535 14.102 1.00 98.62 160 VAL A C 1
ATOM 1280 O O . VAL A 1 160 ? -5.471 4.339 13.900 1.00 98.62 160 VAL A O 1
ATOM 1283 N N . PHE A 1 161 ? -5.299 6.476 13.237 1.00 98.88 161 PHE A N 1
ATOM 1284 C CA . PHE A 1 161 ? -4.611 6.234 11.973 1.00 98.88 161 PHE A CA 1
ATOM 1285 C C . PHE A 1 161 ? -3.130 6.568 12.161 1.00 98.88 161 PHE A C 1
ATOM 1287 O O . PHE A 1 161 ? -2.807 7.659 12.629 1.00 98.88 161 PHE A O 1
ATOM 1294 N N . ILE A 1 162 ? -2.235 5.624 11.867 1.00 98.88 162 ILE A N 1
ATOM 1295 C CA . ILE A 1 162 ? -0.802 5.689 12.185 1.00 98.88 162 ILE A CA 1
ATOM 1296 C C . ILE A 1 162 ? -0.002 5.408 10.914 1.00 98.88 162 ILE A C 1
ATOM 1298 O O . ILE A 1 162 ? -0.120 4.326 10.353 1.00 98.88 162 ILE A O 1
ATOM 1302 N N . PHE A 1 163 ? 0.835 6.352 10.499 1.00 98.81 163 PHE A N 1
ATOM 1303 C CA . PHE A 1 163 ? 1.700 6.253 9.327 1.00 98.81 163 PHE A CA 1
ATOM 1304 C C . PHE A 1 163 ? 3.149 6.102 9.788 1.00 98.81 163 PHE A C 1
ATOM 1306 O O . PHE A 1 163 ? 3.632 6.915 10.580 1.00 98.81 163 PHE A O 1
ATOM 1313 N N . LEU A 1 164 ? 3.822 5.054 9.313 1.00 98.31 164 LEU A N 1
ATOM 1314 C CA . LEU A 1 164 ? 5.247 4.811 9.534 1.00 98.31 164 LEU A CA 1
ATOM 1315 C C . LEU A 1 164 ? 5.907 4.597 8.172 1.00 98.31 164 LEU A C 1
ATOM 1317 O O . LEU A 1 164 ? 5.582 3.653 7.455 1.00 98.31 164 LEU A O 1
ATOM 1321 N N . SER A 1 165 ? 6.810 5.494 7.804 1.00 97.19 165 SER A N 1
ATOM 1322 C CA . SER A 1 165 ? 7.404 5.522 6.470 1.00 97.19 165 SER A CA 1
ATOM 1323 C C . SER A 1 165 ? 8.674 4.682 6.386 1.00 97.19 165 SER A C 1
ATOM 1325 O O . SER A 1 165 ? 9.425 4.578 7.357 1.00 97.19 165 SER A O 1
ATOM 1327 N N . LEU A 1 166 ? 8.954 4.126 5.206 1.00 96.31 166 LEU A N 1
ATOM 1328 C CA . LEU A 1 166 ? 10.279 3.579 4.920 1.00 96.31 166 LEU A CA 1
ATOM 1329 C C . LEU A 1 166 ? 11.259 4.743 4.747 1.00 96.31 166 LEU A C 1
ATOM 1331 O O . LEU A 1 166 ? 11.000 5.646 3.951 1.00 96.31 166 LEU A O 1
ATOM 1335 N N . LYS A 1 167 ? 12.393 4.731 5.460 1.00 93.88 167 LYS A N 1
ATOM 1336 C CA . LYS A 1 167 ? 13.459 5.723 5.230 1.00 93.88 167 LYS A CA 1
ATOM 1337 C C . LYS A 1 167 ? 14.472 5.277 4.174 1.00 93.88 167 LYS A C 1
ATOM 1339 O O . LYS A 1 167 ? 15.314 6.084 3.801 1.00 93.88 167 LYS A O 1
ATOM 1344 N N . SER A 1 168 ? 14.465 4.010 3.776 1.00 92.62 168 SER A N 1
ATOM 1345 C CA . SER A 1 168 ? 15.361 3.412 2.780 1.00 92.62 168 SER A CA 1
ATOM 1346 C C . SER A 1 168 ? 14.726 2.125 2.229 1.00 92.62 168 SER A C 1
ATOM 1348 O O . SER A 1 168 ? 13.609 1.774 2.617 1.00 92.62 168 SER A O 1
ATOM 1350 N N . ASP A 1 169 ? 15.432 1.420 1.348 1.00 92.12 169 ASP A N 1
ATOM 1351 C CA . ASP A 1 169 ? 15.171 0.029 0.959 1.00 92.12 169 ASP A CA 1
ATOM 1352 C C . ASP A 1 169 ? 16.231 -0.959 1.489 1.00 92.12 169 ASP A C 1
ATOM 1354 O O . ASP A 1 169 ? 16.233 -2.129 1.111 1.00 92.12 169 ASP A O 1
ATOM 1358 N N . ASP A 1 170 ? 17.116 -0.513 2.386 1.00 92.50 170 ASP A N 1
ATOM 1359 C CA . ASP A 1 170 ? 18.050 -1.382 3.103 1.00 92.50 170 ASP A CA 1
ATOM 1360 C C . ASP A 1 170 ? 17.295 -2.064 4.262 1.00 92.50 170 ASP A C 1
ATOM 1362 O O . ASP A 1 170 ? 16.820 -1.362 5.161 1.00 92.50 170 ASP A O 1
ATOM 1366 N N . PRO A 1 171 ? 17.172 -3.407 4.298 1.00 91.75 171 PRO A N 1
ATOM 1367 C CA . PRO A 1 171 ? 16.450 -4.092 5.367 1.00 91.75 171 PRO A CA 1
ATOM 1368 C C . PRO A 1 171 ? 17.001 -3.803 6.770 1.00 91.75 171 PRO A C 1
ATOM 1370 O O . PRO A 1 171 ? 16.234 -3.761 7.739 1.00 91.75 171 PRO A O 1
ATOM 1373 N N . ASP A 1 172 ? 18.315 -3.599 6.908 1.00 90.94 172 ASP A N 1
ATOM 1374 C CA . ASP A 1 172 ? 18.940 -3.318 8.202 1.00 90.94 172 ASP A CA 1
ATOM 1375 C C . ASP A 1 172 ? 18.805 -1.839 8.611 1.00 90.94 172 ASP A C 1
ATOM 1377 O O . ASP A 1 172 ? 18.753 -1.553 9.811 1.00 90.94 172 ASP A O 1
ATOM 1381 N N . ASP A 1 173 ? 18.605 -0.919 7.657 1.00 90.94 173 ASP A N 1
ATOM 1382 C CA . ASP A 1 173 ? 18.398 0.521 7.890 1.00 90.94 173 ASP A CA 1
ATOM 1383 C C . ASP A 1 173 ? 17.013 1.028 7.414 1.00 90.94 173 ASP A C 1
ATOM 1385 O O . ASP A 1 173 ? 16.868 2.158 6.943 1.00 90.94 173 ASP A O 1
ATOM 1389 N N . LEU A 1 174 ? 15.965 0.204 7.530 1.00 93.81 174 LEU A N 1
ATOM 1390 C CA . LEU A 1 174 ? 14.645 0.475 6.933 1.00 93.81 174 LEU A CA 1
ATOM 1391 C C . LEU A 1 174 ? 13.832 1.596 7.619 1.00 93.81 174 LEU A C 1
ATOM 1393 O O . LEU A 1 174 ? 13.087 2.327 6.962 1.00 93.81 174 LEU A O 1
ATOM 1397 N N . PHE A 1 175 ? 13.973 1.754 8.941 1.00 95.31 175 PHE A N 1
ATOM 1398 C CA . PHE A 1 175 ? 13.252 2.748 9.757 1.00 95.31 175 PHE A CA 1
ATOM 1399 C C . PHE A 1 175 ? 14.212 3.666 10.532 1.00 95.31 175 PHE A C 1
ATOM 1401 O O . PHE A 1 175 ? 15.372 3.328 10.767 1.00 95.31 175 PHE A O 1
ATOM 1408 N N . THR A 1 176 ? 13.745 4.838 10.984 1.00 92.19 176 THR A N 1
ATOM 1409 C CA . THR A 1 176 ? 14.512 5.643 11.956 1.00 92.19 176 THR A CA 1
ATOM 1410 C C . THR A 1 176 ? 14.308 5.111 13.381 1.00 92.19 176 THR A C 1
ATOM 1412 O O . THR A 1 176 ? 13.187 4.778 13.763 1.00 92.19 176 THR A O 1
ATOM 1415 N N . ASP A 1 177 ? 15.355 5.117 14.216 1.00 92.31 177 ASP A N 1
ATOM 1416 C CA . ASP A 1 177 ? 15.252 4.808 15.659 1.00 92.31 177 ASP A CA 1
ATOM 1417 C C . ASP A 1 177 ? 14.190 5.657 16.375 1.00 92.31 177 ASP A C 1
ATOM 1419 O O . ASP A 1 177 ? 13.544 5.212 17.325 1.00 92.31 177 ASP A O 1
ATOM 1423 N N . VAL A 1 178 ? 14.039 6.911 15.939 1.00 93.75 178 VAL A N 1
ATOM 1424 C CA . VAL A 1 178 ? 13.087 7.875 16.500 1.00 93.75 178 VAL A CA 1
ATOM 1425 C C . VAL A 1 178 ? 11.661 7.531 16.072 1.00 93.75 178 VAL A C 1
ATOM 1427 O O . VAL A 1 178 ? 10.778 7.497 16.926 1.00 93.75 178 VAL A O 1
ATOM 1430 N N . GLY A 1 179 ? 11.443 7.226 14.791 1.00 95.69 179 GLY A N 1
ATOM 1431 C CA . GLY A 1 179 ? 10.157 6.812 14.232 1.00 95.69 179 GLY A CA 1
ATOM 1432 C C . GLY A 1 179 ? 9.682 5.477 14.795 1.00 95.69 179 GLY A C 1
ATOM 1433 O O . GLY A 1 179 ? 8.554 5.378 15.264 1.00 95.69 179 GLY A O 1
ATOM 1434 N N . LEU A 1 180 ? 10.557 4.471 14.870 1.00 96.44 180 LEU A N 1
ATOM 1435 C CA . LEU A 1 180 ? 10.213 3.152 15.411 1.00 96.44 180 LEU A CA 1
ATOM 1436 C C . LEU A 1 180 ? 9.915 3.198 16.923 1.00 96.44 180 LEU A C 1
ATOM 1438 O O . LEU A 1 180 ? 9.003 2.518 17.399 1.00 96.44 180 LEU A O 1
ATOM 1442 N N . ARG A 1 181 ? 10.608 4.063 17.680 1.00 97.88 181 ARG A N 1
ATOM 1443 C CA . ARG A 1 181 ? 10.285 4.345 19.092 1.00 97.88 181 ARG A CA 1
ATOM 1444 C C . ARG A 1 181 ? 8.963 5.100 19.235 1.00 97.88 181 ARG A C 1
ATOM 1446 O O . ARG A 1 181 ? 8.100 4.660 19.987 1.00 97.88 181 ARG A O 1
ATOM 1453 N N . TRP A 1 182 ? 8.766 6.170 18.461 1.00 98.50 182 TRP A N 1
ATOM 1454 C CA . TRP A 1 182 ? 7.502 6.914 18.407 1.00 98.50 182 TRP A CA 1
ATOM 1455 C C . TRP A 1 182 ? 6.317 6.007 18.041 1.00 98.50 182 TRP A C 1
ATOM 1457 O O . TRP A 1 182 ? 5.232 6.157 18.604 1.00 98.50 182 TRP A O 1
ATOM 1467 N N . PHE A 1 183 ? 6.519 5.040 17.146 1.00 98.75 183 PHE A N 1
ATOM 1468 C CA . PHE A 1 183 ? 5.528 4.041 16.764 1.00 98.75 183 PHE A CA 1
ATOM 1469 C C . PHE A 1 183 ? 5.188 3.113 17.938 1.00 98.75 183 PHE A C 1
ATOM 1471 O O . PHE A 1 183 ? 4.014 2.959 18.278 1.00 98.75 183 PHE A O 1
ATOM 1478 N N . ALA A 1 184 ? 6.198 2.571 18.630 1.00 98.75 184 ALA A N 1
ATOM 1479 C CA . ALA A 1 184 ? 6.003 1.754 19.829 1.00 98.75 184 ALA A CA 1
ATOM 1480 C C . ALA A 1 184 ? 5.247 2.503 20.947 1.00 98.75 184 ALA A C 1
ATOM 1482 O O . ALA A 1 184 ? 4.312 1.943 21.532 1.00 98.75 184 ALA A O 1
ATOM 1483 N N . ASP A 1 185 ? 5.606 3.767 21.194 1.00 98.75 185 ASP A N 1
ATOM 1484 C CA . ASP A 1 185 ? 4.955 4.651 22.169 1.00 98.75 185 ASP A CA 1
ATOM 1485 C C . ASP A 1 185 ? 3.514 4.994 21.752 1.00 98.75 185 ASP A C 1
ATOM 1487 O O . ASP A 1 185 ? 2.596 4.991 22.577 1.00 98.75 185 ASP A O 1
ATOM 1491 N N . THR A 1 186 ? 3.281 5.240 20.458 1.00 98.75 186 THR A N 1
ATOM 1492 C CA . THR A 1 186 ? 1.951 5.530 19.898 1.00 98.75 186 THR A CA 1
ATOM 1493 C C . THR A 1 186 ? 1.023 4.321 20.003 1.00 98.75 186 THR A C 1
ATOM 1495 O O . THR A 1 186 ? -0.158 4.495 20.315 1.00 98.75 186 THR A O 1
ATOM 1498 N N . LEU A 1 187 ? 1.535 3.101 19.816 1.00 98.44 187 LEU A N 1
ATOM 1499 C CA . LEU A 1 187 ? 0.769 1.872 20.022 1.00 98.44 187 LEU A CA 1
ATOM 1500 C C . LEU A 1 187 ? 0.488 1.597 21.509 1.00 98.44 187 LEU A C 1
ATOM 1502 O O . LEU A 1 187 ? -0.646 1.272 21.853 1.00 98.44 187 LEU A O 1
ATOM 1506 N N . GLU A 1 188 ? 1.459 1.787 22.413 1.00 97.94 188 GLU A N 1
ATOM 1507 C CA . GLU A 1 188 ? 1.241 1.606 23.862 1.00 97.94 188 GLU A CA 1
ATOM 1508 C C . GLU A 1 188 ? 0.220 2.617 24.411 1.00 97.94 188 GLU A C 1
ATOM 1510 O O . GLU A 1 188 ? -0.681 2.242 25.165 1.00 97.94 188 GLU A O 1
ATOM 1515 N N . LYS A 1 189 ? 0.303 3.883 23.975 1.00 97.94 189 LYS A N 1
ATOM 1516 C CA . LYS A 1 189 ? -0.653 4.951 24.312 1.00 97.94 189 LYS A CA 1
ATOM 1517 C C . LYS A 1 189 ? -2.079 4.630 23.852 1.00 97.94 189 LYS A C 1
ATOM 1519 O O . LYS A 1 189 ? -3.033 4.985 24.541 1.00 97.94 189 LYS A O 1
ATOM 1524 N N . ASN A 1 190 ? -2.232 3.970 22.703 1.00 97.00 190 ASN A N 1
ATOM 1525 C CA . ASN A 1 190 ? -3.526 3.727 22.060 1.00 97.00 190 ASN A CA 1
ATOM 1526 C C . ASN A 1 190 ? -3.986 2.258 22.097 1.00 97.00 190 ASN A C 1
ATOM 1528 O O . ASN A 1 190 ? -4.940 1.904 21.412 1.00 97.00 190 ASN A O 1
ATOM 1532 N N . LYS A 1 191 ? -3.381 1.408 22.937 1.00 95.44 191 LYS A N 1
ATOM 1533 C CA . LYS A 1 191 ? -3.697 -0.032 23.078 1.00 95.44 191 LYS A CA 1
ATOM 1534 C C . LYS A 1 191 ? -5.176 -0.378 23.344 1.00 95.44 191 LYS A C 1
ATOM 1536 O O . LYS A 1 191 ? -5.605 -1.482 23.024 1.00 95.44 191 LYS A O 1
ATOM 1541 N N . ASN A 1 192 ? -5.949 0.568 23.887 1.00 92.69 192 ASN A N 1
ATOM 1542 C CA . ASN A 1 192 ? -7.388 0.428 24.163 1.00 92.69 192 ASN A CA 1
ATOM 1543 C C . ASN A 1 192 ? -8.293 1.019 23.054 1.00 92.69 192 ASN A C 1
ATOM 1545 O O . ASN A 1 192 ? -9.516 0.970 23.168 1.00 92.69 192 ASN A O 1
ATOM 1549 N N . LYS A 1 193 ? -7.712 1.583 21.986 1.00 94.81 193 LYS A N 1
ATOM 1550 C CA . LYS A 1 193 ? -8.399 2.023 20.759 1.00 94.81 193 LYS A CA 1
ATOM 1551 C C . LYS A 1 193 ? -8.090 1.046 19.627 1.00 94.81 193 LYS A C 1
ATOM 1553 O O . LYS A 1 193 ? -7.055 0.378 19.646 1.00 94.81 193 LYS A O 1
ATOM 1558 N N . ARG A 1 194 ? -8.934 0.993 18.598 1.00 96.44 194 ARG A N 1
ATOM 1559 C CA . ARG A 1 194 ? -8.566 0.349 17.330 1.00 96.44 194 ARG A CA 1
ATOM 1560 C C . ARG A 1 194 ? -7.588 1.256 16.578 1.00 96.44 194 ARG A C 1
ATOM 1562 O O . ARG A 1 194 ? -7.786 2.468 16.508 1.00 96.44 194 ARG A O 1
ATOM 1569 N N . CYS A 1 195 ? -6.520 0.657 16.061 1.00 98.12 195 CYS A N 1
ATOM 1570 C CA . CYS A 1 195 ? -5.460 1.357 15.342 1.00 98.12 195 CYS A CA 1
ATOM 1571 C C . CYS A 1 195 ? -5.370 0.831 13.906 1.00 98.12 195 CYS A C 1
ATOM 1573 O O . CYS A 1 195 ? -5.226 -0.372 13.701 1.00 98.12 195 CYS A O 1
ATOM 1575 N N . PHE A 1 196 ? -5.412 1.722 12.923 1.00 98.69 196 PHE A N 1
ATOM 1576 C CA . PHE A 1 196 ? -5.111 1.420 11.530 1.00 98.69 196 PHE A CA 1
ATOM 1577 C C . PHE A 1 196 ? -3.687 1.898 11.240 1.00 98.69 196 PHE A C 1
ATOM 1579 O O . PHE A 1 196 ? -3.401 3.091 11.337 1.00 98.69 196 PHE A O 1
ATOM 1586 N N . VAL A 1 197 ? -2.781 0.961 10.967 1.00 98.88 197 VAL A N 1
ATOM 1587 C CA . VAL A 1 197 ? -1.371 1.235 10.663 1.00 98.88 197 VAL A CA 1
ATOM 1588 C C . VAL A 1 197 ? -1.184 1.209 9.152 1.00 98.88 197 VAL A C 1
ATOM 1590 O O . VAL A 1 197 ? -1.662 0.282 8.511 1.00 98.88 197 VAL A O 1
ATOM 1593 N N . PHE A 1 198 ? -0.475 2.187 8.602 1.00 98.81 198 PHE A N 1
ATOM 1594 C CA . PHE A 1 198 ? -0.129 2.302 7.189 1.00 98.81 198 PHE A CA 1
ATOM 1595 C C . PHE A 1 198 ? 1.390 2.432 7.069 1.00 98.81 198 PHE A C 1
ATOM 1597 O O . PHE A 1 198 ? 2.007 3.296 7.697 1.00 98.81 198 PHE A O 1
ATOM 1604 N N . GLN A 1 199 ? 1.983 1.524 6.307 1.00 97.44 199 GLN A N 1
ATOM 1605 C CA . GLN A 1 199 ? 3.412 1.418 6.019 1.00 97.44 199 GLN A CA 1
ATOM 1606 C C . GLN A 1 199 ? 3.531 0.640 4.688 1.00 97.44 199 GLN A C 1
ATOM 1608 O O . GLN A 1 199 ? 2.583 -0.034 4.302 1.00 97.44 199 GLN A O 1
ATOM 1613 N N . HIS A 1 200 ? 4.624 0.775 3.930 1.00 97.56 200 HIS A N 1
ATOM 1614 C CA . HIS A 1 200 ? 4.655 0.296 2.535 1.00 97.56 200 HIS A CA 1
ATOM 1615 C C . HIS A 1 200 ? 4.972 -1.205 2.347 1.00 97.56 200 HIS A C 1
ATOM 1617 O O . HIS A 1 200 ? 4.240 -1.897 1.643 1.00 97.56 200 HIS A O 1
ATOM 1623 N N . ALA A 1 201 ? 6.056 -1.713 2.944 1.00 95.38 201 ALA A N 1
ATOM 1624 C CA . ALA A 1 201 ? 6.557 -3.075 2.701 1.00 95.38 201 ALA A CA 1
ATOM 1625 C C . ALA A 1 201 ? 5.763 -4.168 3.437 1.00 95.38 201 ALA A C 1
ATOM 1627 O O . ALA A 1 201 ? 5.247 -3.917 4.517 1.00 95.38 201 ALA A O 1
ATOM 1628 N N . HIS A 1 202 ? 5.750 -5.397 2.918 1.00 93.62 202 HIS A N 1
ATOM 1629 C CA . HIS A 1 202 ? 5.063 -6.554 3.510 1.00 93.62 202 HIS A CA 1
ATOM 1630 C C . HIS A 1 202 ? 5.968 -7.381 4.452 1.00 93.62 202 HIS A C 1
ATOM 1632 O O . HIS A 1 202 ? 7.189 -7.207 4.493 1.00 93.62 202 HIS A O 1
ATOM 1638 N N . ASP A 1 203 ? 5.361 -8.291 5.219 1.00 94.19 203 ASP A N 1
ATOM 1639 C CA . ASP A 1 203 ? 6.056 -9.338 5.982 1.00 94.19 203 ASP A CA 1
ATOM 1640 C C . ASP A 1 203 ? 6.457 -10.474 5.024 1.00 94.19 203 ASP A C 1
ATOM 1642 O O . ASP A 1 203 ? 5.570 -10.992 4.346 1.00 94.19 203 ASP A O 1
ATOM 1646 N N . PRO A 1 204 ? 7.733 -10.898 4.942 1.00 90.44 204 PRO A N 1
ATOM 1647 C CA . PRO A 1 204 ? 8.152 -11.958 4.017 1.00 90.44 204 PRO A CA 1
ATOM 1648 C C . PRO A 1 204 ? 7.531 -13.337 4.317 1.00 90.44 204 PRO A C 1
ATOM 1650 O O . PRO A 1 204 ? 7.646 -14.248 3.499 1.00 90.44 204 PRO A O 1
ATOM 1653 N N . GLU A 1 205 ? 6.871 -13.503 5.471 1.00 91.00 205 GLU A N 1
ATOM 1654 C CA . GLU A 1 205 ? 6.064 -14.685 5.814 1.00 91.00 205 GLU A CA 1
ATOM 1655 C C . GLU A 1 205 ? 4.603 -14.608 5.287 1.00 91.00 205 GLU A C 1
ATOM 1657 O O . GLU A 1 205 ? 3.833 -15.539 5.525 1.00 91.00 205 GLU A O 1
ATOM 1662 N N . ASP A 1 206 ? 4.185 -13.517 4.618 1.00 91.12 206 ASP A N 1
ATOM 1663 C CA . ASP A 1 206 ? 2.806 -13.287 4.139 1.00 91.12 206 ASP A CA 1
ATOM 1664 C C . ASP A 1 206 ? 2.599 -13.677 2.659 1.00 91.12 206 ASP A C 1
ATOM 1666 O O . ASP A 1 206 ? 2.549 -12.828 1.763 1.00 91.12 206 ASP A O 1
ATOM 1670 N N . ASP A 1 207 ? 2.386 -14.977 2.421 1.00 87.50 207 ASP A N 1
ATOM 1671 C CA . ASP A 1 207 ? 1.975 -15.569 1.133 1.00 87.50 207 ASP A CA 1
ATOM 1672 C C . ASP A 1 207 ? 0.722 -14.898 0.515 1.00 87.50 207 ASP A C 1
ATOM 1674 O O . ASP A 1 207 ? 0.450 -15.052 -0.675 1.00 87.50 207 ASP A O 1
ATOM 1678 N N . GLY A 1 208 ? -0.088 -14.183 1.310 1.00 87.50 208 GLY A N 1
ATOM 1679 C CA . GLY A 1 208 ? -1.247 -13.425 0.825 1.00 87.50 208 GLY A CA 1
ATOM 1680 C C . GLY A 1 208 ? -0.878 -12.114 0.123 1.00 87.50 208 GLY A C 1
ATOM 1681 O O . GLY A 1 208 ? -1.698 -11.570 -0.618 1.00 87.50 208 GLY A O 1
ATOM 1682 N N . ALA A 1 209 ? 0.346 -11.626 0.346 1.00 90.00 209 ALA A N 1
ATOM 1683 C CA . ALA A 1 209 ? 0.892 -10.397 -0.213 1.00 90.00 209 ALA A CA 1
ATOM 1684 C C . ALA A 1 209 ? 1.942 -10.670 -1.302 1.00 90.00 209 ALA A C 1
ATOM 1686 O O . ALA A 1 209 ? 1.795 -10.146 -2.402 1.00 90.00 209 ALA A O 1
ATOM 1687 N N . ASP A 1 210 ? 2.953 -11.513 -1.049 1.00 91.19 210 ASP A N 1
ATOM 1688 C CA . ASP A 1 210 ? 3.849 -12.025 -2.103 1.00 91.19 210 ASP A CA 1
ATOM 1689 C C . ASP A 1 210 ? 3.848 -13.566 -2.148 1.00 91.19 210 ASP A C 1
ATOM 1691 O O . ASP A 1 210 ? 4.755 -14.202 -1.606 1.00 91.19 210 ASP A O 1
ATOM 1695 N N . PRO A 1 211 ? 2.897 -14.193 -2.867 1.00 90.56 211 PRO A N 1
ATOM 1696 C CA . PRO A 1 211 ? 2.866 -15.646 -3.069 1.00 90.56 211 PRO A CA 1
ATOM 1697 C C . PRO A 1 211 ? 4.031 -16.192 -3.909 1.00 90.56 211 PRO A C 1
ATOM 1699 O O . PRO A 1 211 ? 4.107 -17.395 -4.156 1.00 90.56 211 PRO A O 1
ATOM 1702 N N . SER A 1 212 ? 4.919 -15.329 -4.410 1.00 88.69 212 SER A N 1
ATOM 1703 C CA . SER A 1 212 ? 6.111 -15.729 -5.155 1.00 88.69 212 SER A CA 1
ATOM 1704 C C . SER A 1 212 ? 7.407 -15.630 -4.348 1.00 88.69 212 SER A C 1
ATOM 1706 O O . SER A 1 212 ? 8.396 -16.230 -4.770 1.00 88.69 212 SER A O 1
ATOM 1708 N N . HIS A 1 213 ? 7.417 -14.885 -3.235 1.00 88.00 213 HIS A N 1
ATOM 1709 C CA . HIS A 1 213 ? 8.621 -14.436 -2.517 1.00 88.00 213 HIS A CA 1
ATOM 1710 C C . HIS A 1 213 ? 9.726 -13.937 -3.482 1.00 88.00 213 HIS A C 1
ATOM 1712 O O . HIS A 1 213 ? 10.895 -14.318 -3.385 1.00 88.00 213 HIS A O 1
ATOM 1718 N N . SER A 1 214 ? 9.327 -13.147 -4.488 1.00 81.69 214 SER A N 1
ATOM 1719 C CA . SER A 1 214 ? 10.218 -12.575 -5.513 1.00 81.69 214 SER A CA 1
ATOM 1720 C C . SER A 1 214 ? 10.595 -11.123 -5.229 1.00 81.69 214 SER A C 1
ATOM 1722 O O . SER A 1 214 ? 11.544 -10.615 -5.833 1.00 81.69 214 SER A O 1
ATOM 1724 N N . TYR A 1 215 ? 9.856 -10.444 -4.353 1.00 80.88 215 TYR A N 1
ATOM 1725 C CA . TYR A 1 215 ? 10.222 -9.124 -3.857 1.00 80.88 215 TYR A CA 1
ATOM 1726 C C . TYR A 1 215 ? 11.346 -9.194 -2.813 1.00 80.88 215 TYR A C 1
ATOM 1728 O O . TYR A 1 215 ? 11.727 -10.253 -2.319 1.00 80.88 215 TYR A O 1
ATOM 1736 N N . SER A 1 216 ? 11.931 -8.039 -2.508 1.00 77.94 216 SER A N 1
ATOM 1737 C CA . SER A 1 216 ? 12.920 -7.889 -1.443 1.00 77.94 216 SER A CA 1
ATOM 1738 C C . SER A 1 216 ? 12.282 -8.049 -0.062 1.00 77.94 216 SER A C 1
ATOM 1740 O O . SER A 1 216 ? 11.333 -7.329 0.250 1.00 77.94 216 SER A O 1
ATOM 1742 N N . ASP A 1 217 ? 12.863 -8.897 0.794 1.00 87.06 217 ASP A N 1
ATOM 1743 C CA . ASP A 1 217 ? 12.467 -9.071 2.200 1.00 87.06 217 ASP A CA 1
ATOM 1744 C C . ASP A 1 217 ? 12.795 -7.817 3.050 1.00 87.06 217 ASP A C 1
ATOM 1746 O O . ASP A 1 217 ? 13.635 -7.860 3.953 1.00 87.06 217 ASP A O 1
ATOM 1750 N N . LEU A 1 218 ? 12.174 -6.666 2.777 1.00 91.00 218 LEU A N 1
ATOM 1751 C CA . LEU A 1 218 ? 12.509 -5.386 3.418 1.00 91.00 218 LEU A CA 1
ATOM 1752 C C . LEU A 1 218 ? 12.390 -5.442 4.950 1.00 91.00 218 LEU A C 1
ATOM 1754 O O . LEU A 1 218 ? 13.230 -4.893 5.656 1.00 91.00 218 LEU A O 1
ATOM 1758 N N . LEU A 1 219 ? 11.410 -6.174 5.494 1.00 94.81 219 LEU A N 1
ATOM 1759 C CA . LEU A 1 219 ? 11.265 -6.345 6.946 1.00 94.81 219 LEU A CA 1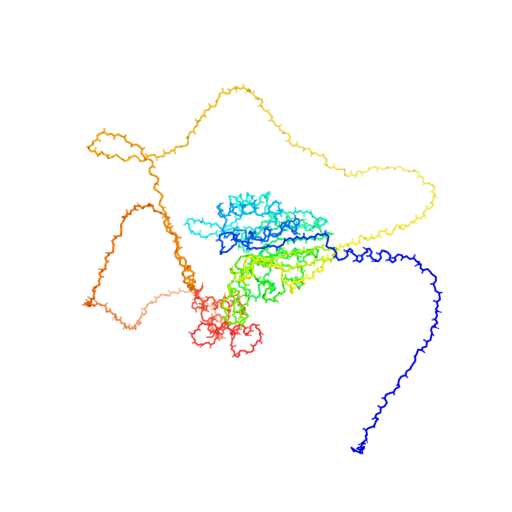
ATOM 1760 C C . LEU A 1 219 ? 12.218 -7.395 7.568 1.00 94.81 219 LEU A C 1
ATOM 1762 O O . LEU A 1 219 ? 12.134 -7.653 8.770 1.00 94.81 219 LEU A O 1
ATOM 1766 N N . SER A 1 220 ? 13.138 -7.992 6.799 1.00 92.75 220 SER A N 1
ATOM 1767 C CA . SER A 1 220 ? 14.049 -9.038 7.298 1.00 92.75 220 SER A CA 1
ATOM 1768 C C . SER A 1 220 ? 15.198 -8.533 8.170 1.00 92.75 220 SER A C 1
ATOM 1770 O O . SER A 1 220 ? 15.737 -9.326 8.947 1.00 92.75 220 SER A O 1
ATOM 1772 N N . GLY A 1 221 ? 15.591 -7.261 8.089 1.00 93.00 221 GLY A N 1
ATOM 1773 C CA . GLY A 1 221 ? 16.644 -6.707 8.943 1.00 93.00 221 GLY A CA 1
ATOM 1774 C C . GLY A 1 221 ? 16.165 -6.382 10.360 1.00 93.00 221 GLY A C 1
ATOM 1775 O O . GLY A 1 221 ? 15.019 -6.646 10.745 1.00 93.00 221 GLY A O 1
ATOM 1776 N N . GLN A 1 222 ? 17.060 -5.849 11.192 1.00 94.62 222 GLN A N 1
ATOM 1777 C CA . GLN A 1 222 ? 16.787 -5.706 12.632 1.00 94.62 222 GLN A CA 1
ATOM 1778 C C . GLN A 1 222 ? 15.632 -4.736 12.954 1.00 94.62 222 GLN A C 1
ATOM 1780 O O . GLN A 1 222 ? 14.856 -4.995 13.879 1.00 94.62 222 GLN A O 1
ATOM 1785 N N . SER A 1 223 ? 15.490 -3.642 12.200 1.00 94.88 223 SER A N 1
ATOM 1786 C CA . SER A 1 223 ? 14.414 -2.658 12.403 1.00 94.88 223 SER A CA 1
ATOM 1787 C C . SER A 1 223 ? 13.049 -3.188 11.933 1.00 94.88 223 SER A C 1
ATOM 1789 O O . SER A 1 223 ? 12.047 -3.023 12.635 1.00 94.88 223 SER A O 1
ATOM 1791 N N . GLY A 1 224 ? 13.017 -3.922 10.815 1.00 96.38 224 GLY A N 1
ATOM 1792 C CA . GLY A 1 224 ? 11.828 -4.615 10.311 1.00 96.38 224 GLY A CA 1
ATOM 1793 C C . GLY A 1 224 ? 11.296 -5.692 11.262 1.00 96.38 224 GLY A C 1
ATOM 1794 O O . GLY A 1 224 ? 10.107 -5.709 11.590 1.00 96.38 224 GLY A O 1
ATOM 1795 N N . LYS A 1 225 ? 12.187 -6.523 11.815 1.00 96.12 225 LYS A N 1
ATOM 1796 C CA . LYS A 1 225 ? 11.848 -7.520 12.848 1.00 96.12 225 LYS A CA 1
ATOM 1797 C C . LYS A 1 225 ? 11.231 -6.896 14.102 1.00 96.12 225 LYS A C 1
ATOM 1799 O O . LYS A 1 225 ? 10.314 -7.475 14.685 1.00 96.12 225 LYS A O 1
ATOM 1804 N N . GLU A 1 226 ? 11.703 -5.723 14.522 1.00 97.31 226 GLU A N 1
ATOM 1805 C CA . GLU A 1 226 ? 11.140 -4.996 15.666 1.00 97.31 226 GLU A CA 1
ATOM 1806 C C . GLU A 1 226 ? 9.754 -4.408 15.346 1.00 97.31 226 GLU A C 1
ATOM 1808 O O . GLU A 1 226 ? 8.841 -4.535 16.165 1.00 97.31 226 GLU A O 1
ATOM 1813 N N . PHE A 1 227 ? 9.540 -3.867 14.141 1.00 98.12 227 PHE A N 1
ATOM 1814 C CA . PHE A 1 227 ? 8.204 -3.476 13.669 1.00 98.12 227 PHE A CA 1
ATOM 1815 C C . PHE A 1 227 ? 7.224 -4.663 13.686 1.00 98.12 227 PHE A C 1
ATOM 1817 O O . PHE A 1 227 ? 6.153 -4.569 14.294 1.00 98.12 227 PHE A O 1
ATOM 1824 N N . LEU A 1 228 ? 7.616 -5.814 13.124 1.00 97.69 228 LEU A N 1
ATOM 1825 C CA . LEU A 1 228 ? 6.806 -7.037 13.152 1.00 97.69 228 LEU A CA 1
ATOM 1826 C C . LEU A 1 228 ? 6.539 -7.507 14.589 1.00 97.69 228 LEU A C 1
ATOM 1828 O O . LEU A 1 228 ? 5.418 -7.899 14.910 1.00 97.69 228 LEU A O 1
ATOM 1832 N N . ARG A 1 229 ? 7.515 -7.409 15.501 1.00 97.94 229 ARG A N 1
ATOM 1833 C CA . ARG A 1 229 ? 7.327 -7.715 16.932 1.00 97.94 229 ARG A CA 1
ATOM 1834 C C . ARG A 1 229 ? 6.301 -6.788 17.596 1.00 97.94 229 ARG A C 1
ATOM 1836 O O . ARG A 1 229 ? 5.523 -7.250 18.434 1.00 97.94 229 ARG A O 1
ATOM 1843 N N . LEU A 1 230 ? 6.278 -5.502 17.241 1.00 98.31 230 LEU A N 1
ATOM 1844 C CA . LEU A 1 230 ? 5.303 -4.529 17.743 1.00 98.31 230 LEU A CA 1
ATOM 1845 C C . LEU A 1 230 ? 3.899 -4.821 17.194 1.00 98.31 230 LEU A C 1
ATOM 1847 O O . LEU A 1 230 ? 2.967 -4.979 17.983 1.00 98.31 230 LEU A O 1
ATOM 1851 N N . ILE A 1 231 ? 3.748 -5.006 15.882 1.00 97.50 231 ILE A N 1
ATOM 1852 C CA . ILE A 1 231 ? 2.479 -5.408 15.250 1.00 97.50 231 ILE A CA 1
ATOM 1853 C C . ILE A 1 231 ? 1.950 -6.728 15.852 1.00 97.50 231 ILE A C 1
ATOM 1855 O O . ILE A 1 231 ? 0.795 -6.808 16.276 1.00 97.50 231 ILE A O 1
ATOM 1859 N N . ARG A 1 232 ? 2.820 -7.732 16.042 1.00 96.06 232 ARG A N 1
ATOM 1860 C CA . ARG A 1 232 ? 2.494 -9.005 16.716 1.00 96.06 232 ARG A CA 1
ATOM 1861 C C . ARG A 1 232 ? 2.168 -8.832 18.215 1.00 96.06 232 ARG A C 1
ATOM 1863 O O . ARG A 1 232 ? 1.470 -9.689 18.764 1.00 96.06 232 ARG A O 1
ATOM 1870 N N . LYS A 1 233 ? 2.591 -7.753 18.895 1.00 96.38 233 LYS A N 1
ATOM 1871 C CA . LYS A 1 233 ? 2.186 -7.424 20.285 1.00 96.38 233 LYS A CA 1
ATOM 1872 C C . LYS A 1 233 ? 0.773 -6.826 20.339 1.00 96.38 233 LYS A C 1
ATOM 1874 O O . LYS A 1 233 ? -0.052 -7.282 21.131 1.00 96.38 233 LYS A O 1
ATOM 1879 N N . TYR A 1 234 ? 0.489 -5.804 19.534 1.00 95.44 234 TYR A N 1
ATOM 1880 C CA . TYR A 1 234 ? -0.709 -4.967 19.681 1.00 95.44 234 TYR A CA 1
ATOM 1881 C C . TYR A 1 234 ? -1.880 -5.456 18.813 1.00 95.44 234 TYR A C 1
ATOM 1883 O O . TYR A 1 234 ? -2.140 -4.944 17.727 1.00 95.44 234 TYR A O 1
ATOM 1891 N N . LYS A 1 235 ? -2.640 -6.443 19.314 1.00 92.38 235 LYS A N 1
ATOM 1892 C CA . LYS A 1 235 ? -3.775 -7.084 18.601 1.00 92.38 235 LYS A CA 1
ATOM 1893 C C . LYS A 1 235 ? -4.956 -6.148 18.267 1.00 92.38 235 LYS A C 1
ATOM 1895 O O . LYS A 1 235 ? -5.892 -6.547 17.572 1.00 92.38 235 LYS A O 1
ATOM 1900 N N . ASN A 1 236 ? -4.942 -4.916 18.767 1.00 93.88 236 ASN A N 1
ATOM 1901 C CA . ASN A 1 236 ? -5.874 -3.841 18.417 1.00 93.88 236 ASN A CA 1
ATOM 1902 C C . ASN A 1 236 ? -5.515 -3.133 17.087 1.00 93.88 236 ASN A C 1
ATOM 1904 O O . ASN A 1 236 ? -6.254 -2.245 16.661 1.00 93.88 236 ASN A O 1
ATOM 1908 N N . THR A 1 237 ? -4.413 -3.525 16.436 1.00 96.81 237 THR A N 1
ATOM 1909 C CA . THR A 1 237 ? -4.000 -3.034 15.111 1.00 96.81 237 THR A CA 1
ATOM 1910 C C . THR A 1 237 ? -4.671 -3.775 13.947 1.00 96.81 237 THR A C 1
ATOM 1912 O O . THR A 1 237 ? -5.001 -4.959 14.041 1.00 96.81 237 THR A O 1
ATOM 1915 N N . VAL A 1 238 ? -4.834 -3.072 12.827 1.00 97.88 238 VAL A N 1
ATOM 1916 C CA . VAL A 1 238 ? -4.917 -3.634 11.471 1.00 97.88 238 VAL A CA 1
ATOM 1917 C C . VAL A 1 238 ? -3.895 -2.884 10.623 1.00 97.88 238 VAL A C 1
ATOM 1919 O O . VAL A 1 238 ? -3.884 -1.654 10.643 1.00 97.88 238 VAL A O 1
ATOM 1922 N N . TRP A 1 239 ? -3.024 -3.606 9.928 1.00 98.38 239 TRP A N 1
ATOM 1923 C CA . TRP A 1 239 ? -1.877 -3.052 9.210 1.00 98.38 239 TRP A CA 1
ATOM 1924 C C . TRP A 1 239 ? -2.066 -3.146 7.695 1.00 98.38 239 TRP A C 1
ATOM 1926 O O . TRP A 1 239 ? -2.120 -4.230 7.135 1.00 98.38 239 TRP A O 1
ATOM 1936 N N . PHE A 1 240 ? -2.171 -1.999 7.038 1.00 98.62 240 PHE A N 1
ATOM 1937 C CA . PHE A 1 240 ? -2.271 -1.860 5.594 1.00 98.62 240 PHE A CA 1
ATOM 1938 C C . PHE A 1 240 ? -0.882 -1.638 4.977 1.00 98.62 240 PHE A C 1
ATOM 1940 O O . PHE A 1 240 ? -0.112 -0.823 5.492 1.00 98.62 240 PHE A O 1
ATOM 1947 N N . HIS A 1 241 ? -0.590 -2.328 3.871 1.00 97.81 241 HIS A N 1
ATOM 1948 C CA . HIS A 1 241 ? 0.673 -2.238 3.119 1.00 97.81 241 HIS A CA 1
ATOM 1949 C C . HIS A 1 241 ? 0.489 -2.599 1.637 1.00 97.81 241 HIS A C 1
ATOM 1951 O O . HIS A 1 241 ? -0.561 -3.116 1.274 1.00 97.81 241 HIS A O 1
ATOM 1957 N N . GLY A 1 242 ? 1.485 -2.330 0.789 1.00 95.62 242 GLY A N 1
ATOM 1958 C CA . GLY A 1 242 ? 1.455 -2.575 -0.662 1.00 95.62 242 GLY A CA 1
ATOM 1959 C C . GLY A 1 242 ? 2.740 -3.252 -1.139 1.00 95.62 242 GLY A C 1
ATOM 1960 O O . GLY A 1 242 ? 3.016 -4.384 -0.729 1.00 95.62 242 GLY A O 1
ATOM 1961 N N . HIS A 1 243 ? 3.539 -2.550 -1.956 1.00 95.88 243 HIS A N 1
ATOM 1962 C CA . HIS A 1 243 ? 4.872 -2.938 -2.459 1.00 95.88 243 HIS A CA 1
ATOM 1963 C C . HIS A 1 243 ? 4.886 -4.058 -3.513 1.00 95.88 243 HIS A C 1
ATOM 1965 O O . HIS A 1 243 ? 5.599 -3.965 -4.510 1.00 95.88 243 HIS A O 1
ATOM 1971 N N . THR A 1 244 ? 4.098 -5.119 -3.339 1.00 94.31 244 THR A N 1
ATOM 1972 C CA . THR A 1 244 ? 4.152 -6.313 -4.213 1.00 94.31 244 THR A CA 1
ATOM 1973 C C . THR A 1 244 ? 3.432 -6.130 -5.555 1.00 94.31 244 THR A C 1
ATOM 1975 O O . THR A 1 244 ? 3.550 -6.960 -6.459 1.00 94.31 244 THR A O 1
ATOM 1978 N N . HIS A 1 245 ? 2.642 -5.057 -5.681 1.00 94.81 245 HIS A N 1
ATOM 1979 C CA . HIS A 1 245 ? 1.721 -4.786 -6.786 1.00 94.81 245 HIS A CA 1
ATOM 1980 C C . HIS A 1 245 ? 0.674 -5.894 -7.065 1.00 94.81 245 HIS A C 1
ATOM 1982 O O . HIS A 1 245 ? -0.018 -5.820 -8.087 1.00 94.81 245 HIS A O 1
ATOM 1988 N N . LEU A 1 246 ? 0.527 -6.905 -6.196 1.00 94.06 246 LEU A N 1
ATOM 1989 C CA . LEU A 1 246 ? -0.354 -8.057 -6.411 1.00 94.06 246 LEU A CA 1
ATOM 1990 C C . LEU A 1 246 ? -1.824 -7.634 -6.576 1.00 94.06 246 LEU A C 1
ATOM 1992 O O . LEU A 1 246 ? -2.404 -7.009 -5.689 1.00 94.06 246 LEU A O 1
ATOM 1996 N N . THR A 1 247 ? -2.442 -8.016 -7.696 1.00 92.62 247 THR A N 1
ATOM 1997 C CA . THR A 1 247 ? -3.877 -7.796 -7.954 1.00 92.62 247 THR A CA 1
ATOM 1998 C C . THR A 1 247 ? -4.785 -8.636 -7.059 1.00 92.62 247 THR A C 1
ATOM 2000 O O . THR A 1 247 ? -4.532 -9.823 -6.825 1.00 92.62 247 THR A O 1
ATOM 2003 N N . ILE A 1 248 ? -5.933 -8.049 -6.706 1.00 90.38 248 ILE A N 1
ATOM 2004 C CA . ILE A 1 248 ? -7.113 -8.730 -6.148 1.00 90.38 248 ILE A CA 1
ATOM 2005 C C . ILE A 1 248 ? -7.488 -9.971 -6.983 1.00 90.38 248 ILE A C 1
ATOM 2007 O O . ILE A 1 248 ? -7.901 -11.000 -6.447 1.00 90.38 248 ILE A O 1
ATOM 2011 N N . GLN A 1 249 ? -7.316 -9.897 -8.305 1.00 84.25 249 GLN A N 1
ATOM 2012 C CA . GLN A 1 249 ? -7.690 -10.939 -9.263 1.00 84.25 249 GLN A CA 1
ATOM 2013 C C . GLN A 1 249 ? -6.826 -12.210 -9.171 1.00 84.25 249 GLN A C 1
ATOM 2015 O O . GLN A 1 249 ? -7.195 -13.224 -9.757 1.00 84.25 249 GLN A O 1
ATOM 2020 N N . SER A 1 250 ? -5.708 -12.196 -8.430 1.00 82.44 250 SER A N 1
ATOM 2021 C CA . SER A 1 250 ? -4.850 -13.380 -8.254 1.00 82.44 250 SER A CA 1
ATOM 2022 C C . SER A 1 250 ? -5.452 -14.416 -7.296 1.00 82.44 250 SER A C 1
ATOM 2024 O O . SER A 1 250 ? -4.907 -15.505 -7.164 1.00 82.44 250 SER A O 1
ATOM 2026 N N . GLY A 1 251 ? -6.560 -14.100 -6.613 1.00 76.38 251 GLY A N 1
ATOM 2027 C CA . GLY A 1 251 ? -7.288 -15.041 -5.751 1.00 76.38 251 GLY A CA 1
ATOM 2028 C C . GLY A 1 251 ? -6.671 -15.284 -4.368 1.00 76.38 251 GLY A C 1
ATOM 2029 O O . GLY A 1 251 ? -7.232 -16.048 -3.582 1.00 76.38 251 GLY A O 1
ATOM 2030 N N . PHE A 1 252 ? -5.557 -14.624 -4.048 1.00 80.81 252 PHE A N 1
ATOM 2031 C CA . PHE A 1 252 ? -4.948 -14.656 -2.718 1.00 80.81 252 PHE A CA 1
ATOM 2032 C C . PHE A 1 252 ? -5.766 -13.846 -1.711 1.00 80.81 252 PHE A C 1
ATOM 2034 O O . PHE A 1 252 ? -6.472 -12.895 -2.058 1.00 80.81 252 PHE A O 1
ATOM 2041 N N . SER A 1 253 ? -5.678 -14.229 -0.436 1.00 69.62 253 SER A N 1
ATOM 2042 C CA . SER A 1 253 ? -6.317 -13.464 0.630 1.00 69.62 253 SER A CA 1
ATOM 2043 C C . SER A 1 253 ? -5.535 -12.181 0.858 1.00 69.62 253 SER A C 1
ATOM 2045 O O . SER A 1 253 ? -4.498 -12.201 1.512 1.00 69.62 253 SER A O 1
ATOM 2047 N N . ALA A 1 254 ? -6.083 -11.049 0.418 1.00 79.69 254 ALA A N 1
ATOM 2048 C CA . ALA A 1 254 ? -5.526 -9.731 0.720 1.00 79.69 254 ALA A CA 1
ATOM 2049 C C . ALA A 1 254 ? -5.606 -9.345 2.216 1.00 79.69 254 ALA A C 1
ATOM 2051 O O . ALA A 1 254 ? -5.411 -8.185 2.559 1.00 79.69 254 ALA A O 1
ATOM 2052 N N . VAL A 1 255 ? -5.941 -10.287 3.103 1.00 90.56 255 VAL A N 1
ATOM 2053 C CA . VAL A 1 255 ? -5.992 -10.140 4.561 1.00 90.56 255 VAL A CA 1
ATOM 2054 C C . VAL A 1 255 ? -5.343 -11.368 5.198 1.00 90.56 255 VAL A C 1
ATOM 2056 O O . VAL A 1 255 ? -5.820 -12.488 4.989 1.00 90.56 255 VAL A O 1
ATOM 2059 N N . ASN A 1 256 ? -4.306 -11.167 6.015 1.00 91.00 256 ASN A N 1
ATOM 2060 C CA . ASN A 1 256 ? -3.693 -12.221 6.826 1.00 91.00 256 ASN A CA 1
ATOM 2061 C C . ASN A 1 256 ? -4.130 -12.073 8.293 1.00 91.00 256 ASN A C 1
ATOM 2063 O O . ASN A 1 256 ? -3.971 -11.003 8.878 1.00 91.00 256 ASN A O 1
ATOM 2067 N N . GLU A 1 257 ? -4.654 -13.144 8.901 1.00 91.75 257 GLU A N 1
ATOM 2068 C CA . GLU A 1 257 ? -4.849 -13.254 10.365 1.00 91.75 257 GLU A CA 1
ATOM 2069 C C . GLU A 1 257 ? -4.000 -14.387 10.997 1.00 91.75 257 GLU A C 1
ATOM 2071 O O . GLU A 1 257 ? -4.021 -14.606 12.210 1.00 91.75 257 GLU A O 1
ATOM 2076 N N . SER A 1 258 ? -3.240 -15.125 10.181 1.00 89.25 258 SER A N 1
ATOM 2077 C CA . SER A 1 258 ? -2.460 -16.314 10.562 1.00 89.25 258 SER A CA 1
ATOM 2078 C C . SER A 1 258 ? -1.135 -15.989 11.255 1.00 89.25 258 SER A C 1
ATOM 2080 O O . SER A 1 258 ? -0.753 -16.686 12.194 1.00 89.25 258 SER A O 1
ATOM 2082 N N . LEU A 1 259 ? -0.450 -14.915 10.851 1.00 90.75 259 LEU A N 1
ATOM 2083 C CA . LEU A 1 259 ? 0.895 -14.547 11.334 1.00 90.75 259 LEU A CA 1
ATOM 2084 C C . LEU A 1 259 ? 0.894 -13.830 12.702 1.00 90.75 259 LEU A C 1
ATOM 2086 O O . LEU A 1 259 ? 1.865 -13.195 13.121 1.00 90.75 259 LEU A O 1
ATOM 2090 N N . GLY A 1 260 ? -0.213 -13.939 13.440 1.00 91.94 260 GLY A N 1
ATOM 2091 C CA . GLY A 1 260 ? -0.364 -13.381 14.782 1.00 91.94 260 GLY A CA 1
ATOM 2092 C C . GLY A 1 260 ? -0.675 -11.881 14.823 1.00 91.94 260 GLY A C 1
ATOM 2093 O O . GLY A 1 260 ? -0.627 -11.294 15.905 1.00 91.94 260 GLY A O 1
ATOM 2094 N N . TYR A 1 261 ? -1.025 -11.268 13.699 1.00 93.44 261 TYR A N 1
ATOM 2095 C CA . TYR A 1 261 ? -1.550 -9.902 13.584 1.00 93.44 261 TYR A CA 1
ATOM 2096 C C . TYR A 1 261 ? -2.753 -9.888 12.631 1.00 93.44 261 TYR A C 1
ATOM 2098 O O . TYR A 1 261 ? -3.245 -10.953 12.275 1.00 93.44 261 TYR A O 1
ATOM 2106 N N . ARG A 1 262 ? -3.235 -8.702 12.233 1.00 94.75 262 ARG A N 1
ATOM 2107 C CA . ARG A 1 262 ? -4.116 -8.554 11.066 1.00 94.75 262 ARG A CA 1
ATOM 2108 C C . ARG A 1 262 ? -3.473 -7.619 10.047 1.00 94.75 262 ARG A C 1
ATOM 2110 O O . ARG A 1 262 ? -3.268 -6.452 10.389 1.00 94.75 262 ARG A O 1
ATOM 2117 N N . SER A 1 263 ? -3.161 -8.104 8.850 1.00 95.62 263 SER A N 1
ATOM 2118 C CA . SER A 1 263 ? -2.712 -7.265 7.730 1.00 95.62 263 SER A CA 1
ATOM 2119 C C . SER A 1 263 ? -3.817 -7.081 6.690 1.00 95.62 263 SER A C 1
ATOM 2121 O O . SER A 1 263 ? -4.816 -7.803 6.695 1.00 95.62 263 SER A O 1
ATOM 2123 N N . VAL A 1 264 ? -3.646 -6.093 5.814 1.00 97.00 264 VAL A N 1
ATOM 2124 C CA . VAL A 1 264 ? -4.431 -5.891 4.598 1.00 97.00 264 VAL A CA 1
ATOM 2125 C C . VAL A 1 264 ? -3.482 -5.463 3.477 1.00 97.00 264 VAL A C 1
ATOM 2127 O O . VAL A 1 264 ? -3.013 -4.324 3.467 1.00 97.00 264 VAL A O 1
ATOM 2130 N N . HIS A 1 265 ? -3.229 -6.345 2.513 1.00 96.94 265 HIS A N 1
ATOM 2131 C CA . HIS A 1 265 ? -2.492 -5.978 1.309 1.00 96.94 265 HIS A CA 1
ATOM 2132 C C . HIS A 1 265 ? -3.376 -5.109 0.404 1.00 96.94 265 HIS A C 1
ATOM 2134 O O . HIS A 1 265 ? -4.460 -5.523 -0.018 1.00 96.94 265 HIS A O 1
ATOM 2140 N N . ILE A 1 266 ? -2.923 -3.895 0.107 1.00 97.25 266 ILE A N 1
ATOM 2141 C CA . ILE A 1 266 ? -3.523 -2.986 -0.862 1.00 97.25 266 ILE A CA 1
ATOM 2142 C C . ILE A 1 266 ? -2.874 -3.253 -2.227 1.00 97.25 266 ILE A C 1
ATOM 2144 O O . ILE A 1 266 ? -1.657 -3.124 -2.342 1.00 97.25 266 ILE A O 1
ATOM 2148 N N . PRO A 1 267 ? -3.653 -3.595 -3.267 1.00 94.88 267 PRO A N 1
ATOM 2149 C CA . PRO A 1 267 ? -3.120 -3.775 -4.610 1.00 94.88 267 PRO A CA 1
ATOM 2150 C C . PRO A 1 267 ? -2.654 -2.435 -5.196 1.00 94.88 267 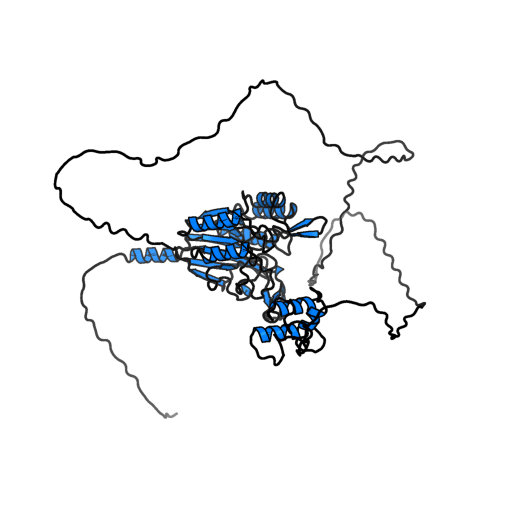PRO A C 1
ATOM 2152 O O . PRO A 1 267 ? -3.088 -1.358 -4.779 1.00 94.88 267 PRO A O 1
ATOM 2155 N N . SER A 1 268 ? -1.803 -2.513 -6.212 1.00 94.25 268 SER A N 1
ATOM 2156 C CA . SER A 1 268 ? -1.228 -1.328 -6.843 1.00 94.25 268 SER A CA 1
ATOM 2157 C C . SER A 1 268 ? -2.221 -0.550 -7.719 1.00 94.25 268 SER A C 1
ATOM 2159 O O . SER A 1 268 ? -2.994 -1.133 -8.492 1.00 94.25 268 SER A O 1
ATOM 2161 N N . LEU A 1 269 ? -2.123 0.785 -7.666 1.00 95.31 269 LEU A N 1
ATOM 2162 C CA . LEU A 1 269 ? -2.755 1.691 -8.626 1.00 95.31 269 LEU A CA 1
ATOM 2163 C C . LEU A 1 269 ? -2.066 1.712 -10.004 1.00 95.31 269 LEU A C 1
ATOM 2165 O O . LEU A 1 269 ? -2.701 2.168 -10.955 1.00 95.31 269 LEU A O 1
ATOM 2169 N N . SER A 1 270 ? -0.806 1.281 -10.131 1.00 93.81 270 SER A N 1
ATOM 2170 C CA . SER A 1 270 ? -0.019 1.381 -11.369 1.00 93.81 270 SER A CA 1
ATOM 2171 C C . SER A 1 270 ? 0.996 0.237 -11.557 1.00 93.81 270 SER A C 1
ATOM 2173 O O . SER A 1 270 ? 1.801 -0.087 -10.684 1.00 93.81 270 SER A O 1
ATOM 2175 N N . GLY A 1 271 ? 0.984 -0.410 -12.725 1.00 90.00 271 GLY A N 1
ATOM 2176 C CA . GLY A 1 271 ? 1.829 -1.588 -12.957 1.00 90.00 271 GLY A CA 1
ATOM 2177 C C . GLY A 1 271 ? 1.426 -2.793 -12.107 1.00 90.00 271 GLY A C 1
ATOM 2178 O O . GLY A 1 271 ? 2.288 -3.496 -11.577 1.00 90.00 271 GLY A O 1
ATOM 2179 N N . THR A 1 272 ? 0.119 -3.000 -11.944 1.00 92.69 272 THR A N 1
ATOM 2180 C CA . THR A 1 272 ? -0.503 -4.141 -11.262 1.00 92.69 272 THR A CA 1
ATOM 2181 C C . THR A 1 272 ? 0.044 -5.486 -11.775 1.00 92.69 272 THR A C 1
ATOM 2183 O O . THR A 1 272 ? 0.207 -5.674 -12.985 1.00 92.69 272 THR A O 1
ATOM 2186 N N . ARG A 1 273 ? 0.310 -6.445 -10.876 1.00 93.38 273 ARG A N 1
ATOM 2187 C CA . ARG A 1 273 ? 0.930 -7.745 -11.204 1.00 93.38 273 ARG A CA 1
ATOM 2188 C C . ARG A 1 273 ? 0.056 -8.944 -10.855 1.00 93.38 273 ARG A C 1
ATOM 2190 O O . ARG A 1 273 ? -0.688 -8.917 -9.880 1.00 93.38 273 ARG A O 1
ATOM 2197 N N . PHE A 1 274 ? 0.207 -10.008 -11.640 1.00 93.31 274 PHE A N 1
ATOM 2198 C CA . PHE A 1 274 ? -0.556 -11.256 -11.582 1.00 93.31 274 PHE A CA 1
ATOM 2199 C C . PHE A 1 274 ? 0.368 -12.412 -11.188 1.00 93.31 274 PHE A C 1
ATOM 2201 O O . PHE A 1 274 ? 1.475 -12.525 -11.719 1.00 93.31 274 PHE A O 1
ATOM 2208 N N . TYR A 1 275 ? -0.076 -13.290 -10.289 1.00 92.62 275 TYR A N 1
ATOM 2209 C CA . TYR A 1 275 ? 0.708 -14.469 -9.916 1.00 92.62 275 TYR A CA 1
ATOM 2210 C C . TYR A 1 275 ? 0.642 -15.571 -10.979 1.00 92.62 275 TYR A C 1
ATOM 2212 O O . TYR A 1 275 ? -0.433 -16.026 -11.368 1.00 92.62 275 TYR A O 1
ATOM 2220 N N . ASN A 1 276 ? 1.812 -16.033 -11.425 1.00 90.38 276 ASN A N 1
ATOM 2221 C CA . ASN A 1 276 ? 1.948 -17.183 -12.309 1.00 90.38 276 ASN A CA 1
ATOM 2222 C C . ASN A 1 276 ? 2.383 -18.414 -11.498 1.00 90.38 276 ASN A C 1
ATOM 2224 O O . ASN A 1 276 ? 3.579 -18.660 -11.334 1.00 90.38 276 ASN A O 1
ATOM 2228 N N . GLU A 1 277 ? 1.412 -19.220 -11.051 1.00 88.31 277 GLU A N 1
ATOM 2229 C CA . GLU A 1 277 ? 1.621 -20.461 -10.274 1.00 88.31 277 GLU A CA 1
ATOM 2230 C C . GLU A 1 277 ? 2.673 -21.405 -10.883 1.00 88.31 277 GLU A C 1
ATOM 2232 O O . GLU A 1 277 ? 3.406 -22.095 -10.178 1.00 88.31 277 GLU A O 1
ATOM 2237 N N . LYS A 1 278 ? 2.751 -21.461 -12.219 1.00 89.69 278 LYS A N 1
ATOM 2238 C CA . LYS A 1 278 ? 3.628 -22.388 -12.948 1.00 89.69 278 LYS A CA 1
ATOM 2239 C C . LYS A 1 278 ? 5.091 -21.939 -12.945 1.00 89.69 278 LYS A C 1
ATOM 2241 O O . LYS A 1 278 ? 5.981 -22.779 -13.084 1.00 89.69 278 LYS A O 1
ATOM 2246 N N . LEU A 1 279 ? 5.333 -20.633 -12.865 1.00 88.88 279 LEU A N 1
ATOM 2247 C CA . LEU A 1 279 ? 6.669 -20.035 -12.856 1.00 88.88 279 LEU A CA 1
ATOM 2248 C C . LEU A 1 279 ? 7.095 -19.552 -11.459 1.00 88.88 279 LEU A C 1
ATOM 2250 O O . LEU A 1 279 ? 8.280 -19.303 -11.264 1.00 88.88 279 LEU A O 1
ATOM 2254 N N . ASN A 1 280 ? 6.154 -19.452 -10.513 1.00 90.44 280 ASN A N 1
ATOM 2255 C CA . ASN A 1 280 ? 6.313 -18.852 -9.187 1.00 90.44 280 ASN A CA 1
ATOM 2256 C C . ASN A 1 280 ? 6.918 -17.436 -9.250 1.00 90.44 280 ASN A C 1
ATOM 2258 O O . ASN A 1 280 ? 7.950 -17.158 -8.647 1.00 90.44 280 ASN A O 1
ATOM 2262 N N . ILE A 1 281 ? 6.278 -16.554 -10.024 1.00 91.12 281 ILE A N 1
ATOM 2263 C CA . ILE A 1 281 ? 6.655 -15.139 -10.182 1.00 91.12 281 ILE A CA 1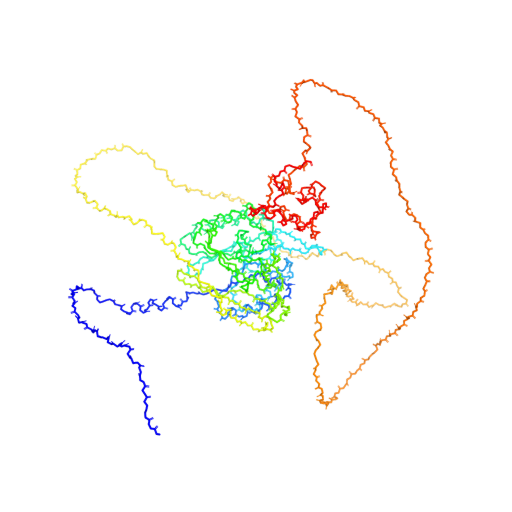
ATOM 2264 C C . ILE A 1 281 ? 5.407 -14.256 -10.301 1.00 91.12 281 ILE A C 1
ATOM 2266 O O . ILE A 1 281 ? 4.328 -14.734 -10.663 1.00 91.12 281 ILE A O 1
ATOM 2270 N N . LEU A 1 282 ? 5.582 -12.955 -10.062 1.00 91.06 282 LEU A N 1
ATOM 2271 C CA . LEU A 1 282 ? 4.581 -11.916 -10.310 1.00 91.06 282 LEU A CA 1
ATOM 2272 C C . LEU A 1 282 ? 4.833 -11.247 -11.675 1.00 91.06 282 LEU A C 1
ATOM 2274 O O . LEU A 1 282 ? 5.749 -10.434 -11.820 1.00 91.06 282 LEU A O 1
ATOM 2278 N N . GLU A 1 283 ? 4.030 -11.596 -12.686 1.00 93.06 283 GLU A N 1
ATOM 2279 C CA . GLU A 1 283 ? 4.122 -11.057 -14.052 1.00 93.06 283 GLU A CA 1
ATOM 2280 C C . GLU A 1 283 ? 3.295 -9.770 -14.214 1.00 93.06 283 GLU A C 1
ATOM 2282 O O . GLU A 1 283 ? 2.215 -9.628 -13.642 1.00 93.06 283 GLU A O 1
ATOM 2287 N N . ASN A 1 284 ? 3.739 -8.835 -15.065 1.00 92.56 284 ASN A N 1
ATOM 2288 C CA . ASN A 1 284 ? 2.974 -7.622 -15.400 1.00 92.56 284 ASN A CA 1
ATOM 2289 C C . ASN A 1 284 ? 1.907 -7.856 -16.494 1.00 92.56 284 ASN A C 1
ATOM 2291 O O . ASN A 1 284 ? 1.583 -6.952 -17.269 1.00 92.56 284 ASN A O 1
ATOM 2295 N N . PHE A 1 285 ? 1.384 -9.080 -16.605 1.00 92.62 285 PHE A N 1
ATOM 2296 C CA . PHE A 1 285 ? 0.326 -9.470 -17.537 1.00 92.62 285 PHE A CA 1
AT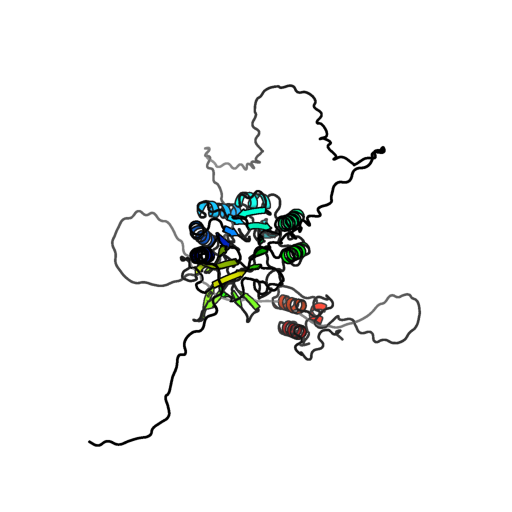OM 2297 C C . PHE A 1 285 ? -0.307 -10.811 -17.142 1.00 92.62 285 PHE A C 1
ATOM 2299 O O . PHE A 1 285 ? 0.265 -11.571 -16.368 1.00 92.62 285 PHE A O 1
ATOM 2306 N N . TYR A 1 286 ? -1.435 -11.144 -17.770 1.00 90.94 286 TYR A N 1
ATOM 2307 C CA . TYR A 1 286 ? -1.997 -12.496 -17.804 1.00 90.94 286 TYR A CA 1
ATOM 2308 C C . TYR A 1 286 ? -2.477 -12.857 -19.221 1.00 90.94 286 TYR A C 1
ATOM 2310 O O . TYR A 1 286 ? -2.406 -12.039 -20.145 1.00 90.94 286 TYR A O 1
ATOM 2318 N N . TYR A 1 287 ? -2.958 -14.090 -19.404 1.00 90.12 287 TYR A N 1
ATOM 2319 C CA . TYR A 1 287 ? -3.690 -14.502 -20.604 1.00 90.12 287 TYR A CA 1
ATOM 2320 C C . TYR A 1 287 ? -5.164 -14.712 -20.272 1.00 90.12 287 TYR A C 1
ATOM 2322 O O . TYR A 1 287 ? -5.495 -15.450 -19.345 1.00 90.12 287 TYR A O 1
ATOM 2330 N N . ASP A 1 288 ? -6.049 -14.069 -21.028 1.00 88.31 288 ASP A N 1
ATOM 2331 C CA . ASP A 1 288 ? -7.492 -14.202 -20.847 1.00 88.31 288 ASP A CA 1
ATOM 2332 C C . ASP A 1 288 ? -8.016 -15.574 -21.330 1.00 88.31 288 ASP A C 1
ATOM 2334 O O . ASP A 1 288 ? -7.305 -16.369 -21.948 1.00 88.31 288 ASP A O 1
ATOM 2338 N N . LYS A 1 289 ? -9.307 -15.842 -21.104 1.00 88.69 289 LYS A N 1
ATOM 2339 C CA . LYS A 1 289 ? -9.993 -17.073 -21.549 1.00 88.69 289 LYS A CA 1
ATOM 2340 C C . LYS A 1 289 ? -9.961 -17.322 -23.068 1.00 88.69 289 LYS A C 1
ATOM 2342 O O . LYS A 1 289 ? -10.249 -18.438 -23.493 1.00 88.69 289 LYS A O 1
ATOM 2347 N N . ASN A 1 290 ? -9.647 -16.308 -23.877 1.00 92.44 290 ASN A N 1
ATOM 2348 C CA . ASN A 1 290 ? -9.471 -16.403 -25.326 1.00 92.44 290 ASN A CA 1
ATOM 2349 C C . ASN A 1 290 ? -7.983 -16.535 -25.736 1.00 92.44 290 ASN A C 1
ATOM 2351 O O . ASN A 1 290 ? -7.676 -16.517 -26.927 1.00 92.44 290 ASN A O 1
ATOM 2355 N N . ASN A 1 291 ? -7.064 -16.691 -24.771 1.00 91.75 291 ASN A N 1
ATOM 2356 C CA . ASN A 1 291 ? -5.605 -16.678 -24.944 1.00 91.75 291 ASN A CA 1
ATOM 2357 C C . ASN A 1 291 ? -5.062 -15.324 -25.465 1.00 91.75 291 ASN A C 1
ATOM 2359 O O . ASN A 1 291 ? -4.035 -15.259 -26.146 1.00 91.75 291 ASN A O 1
ATOM 2363 N N . THR A 1 292 ? -5.730 -14.221 -25.125 1.00 91.88 292 THR A N 1
ATOM 2364 C CA . THR A 1 292 ? -5.275 -12.847 -25.392 1.00 91.88 292 THR A CA 1
ATOM 2365 C C . THR A 1 292 ? -4.363 -12.388 -24.262 1.00 91.88 292 THR A C 1
ATOM 2367 O O . THR A 1 292 ? -4.717 -12.543 -23.096 1.00 91.88 292 THR A O 1
ATOM 2370 N N . LYS A 1 293 ? -3.201 -11.804 -24.576 1.00 92.50 293 LYS A N 1
ATOM 2371 C CA . LYS A 1 293 ? -2.311 -11.234 -23.554 1.00 92.50 293 LYS A CA 1
ATOM 2372 C C . LYS A 1 293 ? -2.862 -9.889 -23.066 1.00 92.50 293 LYS A C 1
ATOM 2374 O O . LYS A 1 293 ? -2.918 -8.948 -23.855 1.00 92.50 293 LYS A O 1
ATOM 2379 N N . ILE A 1 294 ? -3.204 -9.785 -21.783 1.00 90.94 294 ILE A N 1
ATOM 2380 C CA . ILE A 1 294 ? -3.707 -8.555 -21.150 1.00 90.94 294 ILE A CA 1
ATOM 2381 C C . ILE A 1 294 ? -2.653 -8.029 -20.170 1.00 90.94 294 ILE A C 1
ATOM 2383 O O . ILE A 1 294 ? -2.167 -8.782 -19.330 1.00 90.94 294 ILE A O 1
ATOM 2387 N N . TRP A 1 295 ? -2.279 -6.752 -20.273 1.00 91.62 295 TRP A N 1
ATOM 2388 C CA . TRP A 1 295 ? -1.202 -6.151 -19.471 1.00 91.62 295 TRP A CA 1
ATOM 2389 C C . TRP A 1 295 ? -1.691 -5.522 -18.153 1.00 91.62 295 TRP A C 1
ATOM 2391 O O . TRP A 1 295 ? -2.818 -5.033 -18.051 1.00 91.62 295 TRP A O 1
ATOM 2401 N N . GLY A 1 296 ? -0.796 -5.473 -17.164 1.00 89.88 296 GLY A N 1
ATOM 2402 C CA . GLY A 1 296 ? -0.987 -4.819 -15.865 1.00 89.88 296 GLY A CA 1
ATOM 2403 C C . GLY A 1 296 ? -1.208 -3.312 -15.951 1.00 89.88 296 GLY A C 1
ATOM 2404 O O . GLY A 1 296 ? -2.056 -2.796 -15.243 1.00 89.88 296 GLY A O 1
ATOM 2405 N N . ALA A 1 297 ? -0.581 -2.631 -16.915 1.00 90.06 297 ALA A N 1
ATOM 2406 C CA . ALA A 1 297 ? -0.817 -1.214 -17.232 1.00 90.06 297 ALA A CA 1
ATOM 2407 C C . ALA A 1 297 ? -2.275 -0.871 -17.636 1.00 90.06 297 ALA A C 1
ATOM 2409 O O . ALA A 1 297 ? -2.650 0.296 -17.752 1.00 90.06 297 ALA A O 1
ATOM 2410 N N . LEU A 1 298 ? -3.112 -1.880 -17.909 1.00 90.12 298 LEU A N 1
ATOM 2411 C CA . LEU A 1 298 ? -4.547 -1.699 -18.161 1.00 90.12 298 LEU A CA 1
ATOM 2412 C C . LEU A 1 298 ? -5.396 -1.828 -16.885 1.00 90.12 298 LEU A C 1
ATOM 2414 O O . LEU A 1 298 ? -6.614 -1.677 -16.963 1.00 90.12 298 LEU A O 1
ATOM 2418 N N . HIS A 1 299 ? -4.763 -2.116 -15.747 1.00 92.12 299 HIS A N 1
ATOM 2419 C CA . HIS A 1 299 ? -5.378 -2.355 -14.448 1.00 92.12 299 HIS A CA 1
ATOM 2420 C C . HIS A 1 299 ? -4.950 -1.295 -13.430 1.00 92.12 299 HIS A C 1
ATOM 2422 O O . HIS A 1 299 ? -3.859 -0.736 -13.516 1.00 92.12 299 HIS A O 1
ATOM 2428 N N . SER A 1 300 ? -5.841 -0.998 -12.487 1.00 95.56 300 SER A N 1
ATOM 2429 C CA . SER A 1 300 ? -5.576 -0.112 -11.355 1.00 95.56 300 SER A CA 1
ATOM 2430 C C . SER A 1 300 ? -6.569 -0.420 -10.251 1.00 95.56 300 SER A C 1
ATOM 2432 O O . SER A 1 300 ? -7.780 -0.434 -10.492 1.00 95.56 300 SER A O 1
ATOM 2434 N N . GLU A 1 301 ? -6.076 -0.714 -9.055 1.00 95.81 301 GLU A N 1
ATOM 2435 C CA . GLU A 1 301 ? -6.882 -1.327 -8.002 1.00 95.81 301 GLU A CA 1
ATOM 2436 C C . GLU A 1 301 ? -6.675 -0.635 -6.647 1.00 95.81 301 GLU A C 1
ATOM 2438 O O . GLU A 1 301 ? -5.786 0.191 -6.458 1.00 95.81 301 GLU A O 1
ATOM 2443 N N . GLY A 1 302 ? -7.558 -0.934 -5.697 1.00 97.00 302 GLY A N 1
ATOM 2444 C CA . GLY A 1 302 ? -7.491 -0.453 -4.320 1.00 97.00 302 GLY A CA 1
ATOM 2445 C C . GLY A 1 302 ? -8.799 -0.744 -3.595 1.00 97.00 302 GLY A C 1
ATOM 2446 O O . GLY A 1 302 ? -9.580 -1.591 -4.035 1.00 97.00 302 GLY A O 1
ATOM 2447 N N . TYR A 1 303 ? -9.077 -0.027 -2.505 1.00 98.06 303 TYR A N 1
ATOM 2448 C CA . TYR A 1 303 ? -10.261 -0.275 -1.681 1.00 98.06 303 TYR A CA 1
ATOM 2449 C C . TYR A 1 303 ? -11.060 0.972 -1.313 1.00 98.06 303 TYR A C 1
ATOM 2451 O O . TYR A 1 303 ? -10.527 2.070 -1.146 1.00 98.06 303 TYR A O 1
ATOM 2459 N N . ILE A 1 304 ? -12.350 0.747 -1.051 1.00 98.19 304 ILE A N 1
ATOM 2460 C CA . ILE A 1 304 ? -13.096 1.518 -0.051 1.00 98.19 304 ILE A CA 1
ATOM 2461 C C . ILE A 1 304 ? -13.299 0.608 1.161 1.00 98.19 304 ILE A C 1
ATOM 2463 O O . ILE A 1 304 ? -13.881 -0.473 1.050 1.00 98.19 304 ILE A O 1
ATOM 2467 N N . VAL A 1 305 ? -12.821 1.050 2.320 1.00 98.25 305 VAL A N 1
ATOM 2468 C CA . VAL A 1 305 ? -12.956 0.344 3.594 1.00 98.25 305 VAL A CA 1
ATOM 2469 C C . VAL A 1 305 ? -14.103 0.974 4.375 1.00 98.25 305 VAL A C 1
ATOM 2471 O O . VAL A 1 305 ? -13.992 2.108 4.832 1.00 98.25 305 VAL A O 1
ATOM 2474 N N . ASP A 1 306 ? -15.206 0.247 4.542 1.00 97.50 306 ASP A N 1
ATOM 2475 C CA . ASP A 1 306 ? -16.273 0.620 5.472 1.00 97.50 306 ASP A CA 1
ATOM 2476 C C . ASP A 1 306 ? -15.871 0.250 6.902 1.00 97.50 306 ASP A C 1
ATOM 2478 O O . ASP A 1 306 ? -15.527 -0.902 7.183 1.00 97.50 306 ASP A O 1
ATOM 2482 N N . VAL A 1 307 ? -16.008 1.189 7.834 1.00 96.88 307 VAL A N 1
ATOM 2483 C CA . VAL A 1 307 ? -15.679 0.982 9.244 1.00 96.88 307 VAL A CA 1
ATOM 2484 C C . VAL A 1 307 ? -16.951 0.898 10.081 1.00 96.88 307 VAL A C 1
ATOM 2486 O O . VAL A 1 307 ? -17.723 1.848 10.175 1.00 96.88 307 VAL A O 1
ATOM 2489 N N . TYR A 1 308 ? -17.160 -0.241 10.741 1.00 94.94 308 TYR A N 1
ATOM 2490 C CA . TYR A 1 308 ? -18.240 -0.461 11.706 1.00 94.94 308 TYR A CA 1
ATOM 2491 C C . TYR A 1 308 ? -17.664 -0.471 13.134 1.00 94.94 308 TYR A C 1
ATOM 2493 O O . TYR A 1 308 ? -16.455 -0.340 13.339 1.00 94.94 308 TYR A O 1
ATOM 2501 N N . SER A 1 309 ? -18.513 -0.640 14.149 1.00 89.94 309 SER A N 1
ATOM 2502 C CA . SER A 1 309 ? -18.096 -0.661 15.562 1.00 89.94 309 SER A CA 1
ATOM 2503 C C . SER A 1 309 ? -17.137 -1.805 15.914 1.00 89.94 309 SER A C 1
ATOM 2505 O O . SER A 1 309 ? -16.196 -1.586 16.664 1.00 89.94 309 SER A O 1
ATOM 2507 N N . GLN A 1 310 ? -17.370 -3.006 15.374 1.00 90.31 310 GLN A N 1
ATOM 2508 C CA . GLN A 1 310 ? -16.656 -4.243 15.744 1.00 90.31 310 GLN A CA 1
ATOM 2509 C C . GLN A 1 310 ? -15.999 -4.962 14.548 1.00 90.31 310 GLN A C 1
ATOM 2511 O O . GLN A 1 310 ? -15.449 -6.051 14.702 1.00 90.31 310 GLN A O 1
ATOM 2516 N N . LYS A 1 311 ? -16.084 -4.388 13.343 1.00 93.31 311 LYS A N 1
ATOM 2517 C CA . LYS A 1 311 ? -15.557 -4.949 12.088 1.00 93.31 311 LYS A CA 1
ATOM 2518 C C . LYS A 1 311 ? -15.193 -3.837 11.104 1.00 93.31 311 LYS A C 1
ATOM 2520 O O . LYS A 1 311 ? -15.702 -2.722 11.222 1.00 93.31 311 LYS A O 1
ATOM 2525 N N . ILE A 1 312 ? -14.379 -4.167 10.109 1.00 96.19 312 ILE A N 1
ATOM 2526 C CA . ILE A 1 312 ? -14.294 -3.414 8.851 1.00 96.19 312 ILE A CA 1
ATOM 2527 C C . ILE A 1 312 ? -14.774 -4.295 7.692 1.00 96.19 312 ILE A C 1
ATOM 2529 O O . ILE A 1 312 ? -14.740 -5.523 7.791 1.00 96.19 312 ILE A O 1
ATOM 2533 N N . VAL A 1 313 ? -15.239 -3.673 6.611 1.00 95.81 313 VAL A N 1
ATOM 2534 C CA . VAL A 1 313 ? -15.606 -4.350 5.361 1.00 95.81 313 VAL A CA 1
ATOM 2535 C C . VAL A 1 313 ? -14.829 -3.700 4.221 1.00 95.81 313 VAL A C 1
ATOM 2537 O O . VAL A 1 313 ? -15.069 -2.546 3.870 1.00 95.81 313 VAL A O 1
ATOM 2540 N N . ILE A 1 314 ? -13.869 -4.442 3.683 1.00 96.19 314 ILE A N 1
ATOM 2541 C CA . ILE A 1 314 ? -12.942 -4.027 2.632 1.00 96.19 314 ILE A CA 1
ATOM 2542 C C . ILE A 1 314 ? -13.585 -4.382 1.289 1.00 96.19 314 ILE A C 1
ATOM 2544 O O . ILE A 1 314 ? -13.795 -5.559 0.994 1.00 96.19 314 ILE A O 1
ATOM 2548 N N . LYS A 1 315 ? -13.932 -3.367 0.493 1.00 95.44 315 LYS A N 1
ATOM 2549 C CA . LYS A 1 315 ? -14.554 -3.527 -0.829 1.00 95.44 315 LYS A CA 1
ATOM 2550 C C . LYS A 1 315 ? -13.514 -3.281 -1.907 1.00 95.44 315 LYS A C 1
ATOM 2552 O O . LYS A 1 315 ? -12.913 -2.205 -1.926 1.00 95.44 315 LYS A O 1
ATOM 2557 N N . GLY A 1 316 ? -13.343 -4.241 -2.811 1.00 95.31 316 GLY A N 1
ATOM 2558 C CA . GLY A 1 316 ? -12.474 -4.090 -3.974 1.00 95.31 316 GLY A CA 1
ATOM 2559 C C . GLY A 1 316 ? -12.970 -2.967 -4.878 1.00 95.31 316 GLY A C 1
ATOM 2560 O O . GLY A 1 316 ? -14.141 -2.943 -5.256 1.00 95.31 316 GLY A O 1
ATOM 2561 N N . MET A 1 317 ? -12.078 -2.056 -5.250 1.00 95.00 317 MET A N 1
ATOM 2562 C CA . MET A 1 317 ? -12.320 -1.033 -6.260 1.00 95.00 317 MET A CA 1
ATOM 2563 C C . MET A 1 317 ? -11.402 -1.258 -7.452 1.00 95.00 317 MET A C 1
ATOM 2565 O O . MET A 1 317 ? -10.192 -1.399 -7.292 1.00 95.00 317 MET A O 1
ATOM 2569 N N . ASN A 1 318 ? -11.987 -1.243 -8.644 1.00 93.62 318 ASN A N 1
ATOM 2570 C CA . ASN A 1 318 ? -11.266 -1.208 -9.900 1.00 93.62 318 ASN A CA 1
ATOM 2571 C C . ASN A 1 318 ? -11.349 0.220 -10.463 1.00 93.62 318 ASN A C 1
ATOM 2573 O O . ASN A 1 318 ? -12.426 0.693 -10.831 1.00 93.62 318 ASN A O 1
ATOM 2577 N N . PHE A 1 319 ? -10.222 0.930 -10.483 1.00 95.00 319 PHE A N 1
ATOM 2578 C CA . PHE A 1 319 ? -10.111 2.296 -11.003 1.00 95.00 319 PHE A CA 1
ATOM 2579 C C . PHE A 1 319 ? -9.782 2.344 -12.503 1.00 95.00 319 PHE A C 1
ATOM 2581 O O . PHE A 1 319 ? -9.793 3.430 -13.091 1.00 95.00 319 PHE A O 1
ATOM 2588 N N . ALA A 1 320 ? -9.479 1.196 -13.117 1.00 91.06 320 ALA A N 1
ATOM 2589 C CA . ALA A 1 320 ? -9.140 1.050 -14.526 1.00 91.06 320 ALA A CA 1
ATOM 2590 C C . ALA A 1 320 ? -9.266 -0.429 -14.949 1.00 91.06 320 ALA A C 1
ATOM 2592 O O . ALA A 1 320 ? -8.426 -1.242 -14.583 1.00 91.06 320 ALA A O 1
ATOM 2593 N N . ALA A 1 321 ? -10.311 -0.800 -15.697 1.00 83.94 321 ALA A N 1
ATOM 2594 C CA . ALA A 1 321 ? -10.664 -2.212 -15.910 1.00 83.94 321 ALA A CA 1
ATOM 2595 C C . ALA A 1 321 ? -10.352 -2.737 -17.329 1.00 83.94 321 ALA A C 1
ATOM 2597 O O . ALA A 1 321 ? -11.258 -2.912 -18.149 1.00 83.94 321 ALA A O 1
ATOM 2598 N N . GLY A 1 322 ? -9.081 -3.001 -17.646 1.00 80.69 322 GLY A N 1
ATOM 2599 C CA . GLY A 1 322 ? -8.691 -3.607 -18.926 1.00 80.69 322 GLY A CA 1
ATOM 2600 C C . GLY A 1 322 ? -9.068 -2.722 -20.122 1.00 80.69 322 GLY A C 1
ATOM 2601 O O . GLY A 1 322 ? -8.807 -1.518 -20.128 1.00 80.69 322 GLY A O 1
ATOM 2602 N N . ASP A 1 323 ? -9.769 -3.285 -21.110 1.00 78.00 323 ASP A N 1
ATOM 2603 C CA . ASP A 1 323 ? -10.326 -2.530 -22.249 1.00 78.00 323 ASP A CA 1
ATOM 2604 C C . ASP A 1 323 ? -11.316 -1.424 -21.819 1.00 78.00 323 ASP A C 1
ATOM 2606 O O . ASP A 1 323 ? -11.515 -0.439 -22.534 1.00 78.00 323 ASP A O 1
ATOM 2610 N N . LYS A 1 324 ? -11.919 -1.535 -20.625 1.00 80.19 324 LYS A N 1
ATOM 2611 C CA . LYS A 1 324 ? -12.769 -0.496 -20.025 1.00 80.19 324 LYS A CA 1
ATOM 2612 C C . LYS A 1 324 ? -11.972 0.538 -19.207 1.00 80.19 324 LYS A C 1
ATOM 2614 O O . LYS A 1 324 ? -12.565 1.177 -18.342 1.00 80.19 324 LYS A O 1
ATOM 2619 N N . ARG A 1 325 ? -10.670 0.759 -19.445 1.00 86.62 325 ARG A N 1
ATOM 2620 C CA . ARG A 1 325 ? -9.777 1.631 -18.631 1.00 86.62 325 ARG A CA 1
ATOM 2621 C C . ARG A 1 325 ? -10.324 3.029 -18.247 1.00 86.62 325 ARG A C 1
ATOM 2623 O O . ARG A 1 325 ? -9.848 3.643 -17.302 1.00 86.62 325 ARG A O 1
ATOM 2630 N N . ASN A 1 326 ? -11.325 3.544 -18.964 1.00 83.56 326 ASN A N 1
ATOM 2631 C CA . ASN A 1 326 ? -12.018 4.807 -18.673 1.00 83.56 326 ASN A CA 1
ATOM 2632 C C . ASN A 1 326 ? -13.162 4.711 -17.634 1.00 83.56 326 ASN A C 1
ATOM 2634 O O . ASN A 1 326 ? -13.819 5.718 -17.373 1.00 83.56 326 ASN A O 1
ATOM 2638 N N . GLN A 1 327 ? -13.441 3.530 -17.079 1.00 84.25 327 GLN A N 1
ATOM 2639 C CA . GLN A 1 327 ? -14.516 3.271 -16.116 1.00 84.25 327 GLN A CA 1
ATOM 2640 C C . GLN A 1 327 ? -13.933 2.949 -14.733 1.00 84.25 327 GLN A C 1
ATOM 2642 O O . GLN A 1 327 ? -12.846 2.386 -14.632 1.00 84.25 327 GLN A O 1
ATOM 2647 N N . VAL A 1 328 ? -14.674 3.308 -13.681 1.00 91.44 328 VAL A N 1
ATOM 2648 C CA . VAL A 1 328 ? -14.386 2.936 -12.288 1.00 91.44 328 VAL A CA 1
ATOM 2649 C C . VAL A 1 328 ? -15.574 2.128 -11.780 1.00 91.44 328 VAL A C 1
ATOM 2651 O O . VAL A 1 328 ? -16.695 2.642 -11.764 1.00 91.44 328 VAL A O 1
ATOM 2654 N N . GLU A 1 329 ? -15.345 0.879 -11.384 1.00 90.38 329 GLU A N 1
ATOM 2655 C CA . GLU A 1 329 ? -16.383 -0.049 -10.920 1.00 90.38 329 GLU A CA 1
ATOM 2656 C C . GLU A 1 329 ? -15.902 -0.837 -9.681 1.00 90.38 329 GLU A C 1
ATOM 2658 O O . GLU A 1 329 ? -14.706 -1.097 -9.545 1.00 90.38 329 GLU A O 1
ATOM 2663 N N . PRO A 1 330 ? -16.776 -1.179 -8.715 1.00 90.00 330 PRO A N 1
ATOM 2664 C CA . PRO A 1 330 ? -16.409 -2.102 -7.643 1.00 90.00 330 PRO A CA 1
ATOM 2665 C C . PRO A 1 330 ? -16.141 -3.504 -8.203 1.00 90.00 330 PRO A C 1
ATOM 2667 O O . PRO A 1 330 ? -16.796 -3.926 -9.155 1.00 90.00 330 PRO A O 1
ATOM 2670 N N . PHE A 1 331 ? -15.253 -4.263 -7.566 1.00 87.56 331 PHE A N 1
ATOM 2671 C CA . PHE A 1 331 ? -15.184 -5.707 -7.784 1.00 87.56 331 PHE A CA 1
ATOM 2672 C C . PHE A 1 331 ? -16.410 -6.359 -7.129 1.00 87.56 331 PHE A C 1
ATOM 2674 O O . PHE A 1 331 ? -16.460 -6.475 -5.906 1.00 87.56 331 PHE A O 1
ATOM 2681 N N . GLU A 1 332 ? -17.399 -6.766 -7.933 1.00 80.38 332 GLU A N 1
ATOM 2682 C CA . GLU A 1 332 ? -18.688 -7.292 -7.441 1.00 80.38 332 GLU A CA 1
ATOM 2683 C C . GLU A 1 332 ? -18.521 -8.479 -6.473 1.00 80.38 332 GLU A C 1
ATOM 2685 O O . GLU A 1 332 ? -19.219 -8.549 -5.462 1.00 80.38 332 GLU A O 1
ATOM 2690 N N . ASP A 1 333 ? -17.544 -9.354 -6.737 1.00 80.19 333 ASP A N 1
ATOM 2691 C CA . ASP A 1 333 ? -17.247 -10.543 -5.930 1.00 80.19 333 ASP A CA 1
ATOM 2692 C C . ASP A 1 333 ? -16.213 -10.313 -4.799 1.00 80.19 333 ASP A C 1
ATOM 2694 O O . ASP A 1 333 ? -16.002 -11.212 -3.984 1.00 80.19 333 ASP A O 1
ATOM 2698 N N . PHE A 1 334 ? -15.567 -9.137 -4.696 1.00 85.06 334 PHE A N 1
ATOM 2699 C CA . PHE A 1 334 ? -14.519 -8.892 -3.686 1.00 85.06 334 PHE A CA 1
ATOM 2700 C C . PHE A 1 334 ? -14.983 -7.992 -2.531 1.00 85.06 334 PHE A C 1
ATOM 2702 O O . PHE A 1 334 ? -14.910 -6.759 -2.577 1.00 85.06 334 PHE A O 1
ATOM 2709 N N . CYS A 1 335 ? -15.425 -8.638 -1.451 1.00 88.50 335 CYS A N 1
ATOM 2710 C CA . CYS A 1 335 ? -15.893 -7.991 -0.229 1.00 88.50 335 CYS A CA 1
ATOM 2711 C C . CYS A 1 335 ? -15.433 -8.781 1.009 1.00 88.50 335 CYS A C 1
ATOM 2713 O O . CYS A 1 335 ? -16.066 -9.762 1.405 1.00 88.50 335 CYS A O 1
ATOM 2715 N N . VAL A 1 336 ? -14.325 -8.366 1.631 1.00 90.25 336 VAL A N 1
ATOM 2716 C CA . VAL A 1 336 ? -13.739 -9.057 2.794 1.00 90.25 336 VAL A CA 1
ATOM 2717 C C . VAL A 1 336 ? -14.200 -8.393 4.090 1.00 90.25 336 VAL A C 1
ATOM 2719 O O . VAL A 1 336 ? -14.038 -7.190 4.279 1.00 90.25 336 VAL A O 1
ATOM 2722 N N . THR A 1 337 ? -14.766 -9.172 5.016 1.00 92.19 337 THR A N 1
ATOM 2723 C CA . THR A 1 337 ? -15.118 -8.695 6.364 1.00 92.19 337 THR A CA 1
ATOM 2724 C C . THR A 1 337 ? -14.055 -9.123 7.367 1.00 92.19 337 THR A C 1
ATOM 2726 O O . THR A 1 337 ? -13.874 -10.316 7.589 1.00 92.19 337 THR A O 1
ATOM 2729 N N . LEU A 1 338 ? -13.412 -8.153 8.019 1.00 92.06 338 LEU A N 1
ATOM 2730 C CA . LEU A 1 338 ? -12.389 -8.384 9.039 1.00 92.06 338 LEU A CA 1
ATOM 2731 C C . LEU A 1 338 ? -12.909 -7.961 10.418 1.00 92.06 338 LEU A C 1
ATOM 2733 O O . LEU A 1 338 ? -13.358 -6.825 10.607 1.00 92.06 338 LEU A O 1
ATOM 2737 N N . ASN A 1 339 ? -12.842 -8.863 11.397 1.00 91.31 339 ASN A N 1
ATOM 2738 C CA . ASN A 1 339 ? -13.316 -8.592 12.753 1.00 91.31 339 ASN A CA 1
ATOM 2739 C C . ASN A 1 339 ? -12.303 -7.733 13.518 1.00 91.31 339 ASN A C 1
ATOM 2741 O O . ASN A 1 339 ? -11.173 -8.141 13.776 1.00 91.31 339 ASN A O 1
ATOM 2745 N N . THR A 1 340 ? -12.736 -6.545 13.935 1.00 88.75 340 THR A N 1
ATOM 2746 C CA . THR A 1 340 ? -11.922 -5.562 14.662 1.00 88.75 340 THR A CA 1
ATOM 2747 C C . THR A 1 340 ? -12.607 -5.143 15.971 1.00 88.75 340 THR A C 1
ATOM 2749 O O . THR A 1 340 ? -12.854 -3.955 16.182 1.00 88.75 340 THR A O 1
ATOM 2752 N N . PRO A 1 341 ? -12.969 -6.098 16.855 1.00 73.75 341 PRO A N 1
ATOM 2753 C CA . PRO A 1 341 ? -13.642 -5.773 18.104 1.00 73.75 341 PRO A CA 1
ATOM 2754 C C . PRO A 1 341 ? -12.735 -4.910 18.982 1.00 73.75 341 PRO A C 1
ATOM 2756 O O . PRO A 1 341 ? -11.552 -5.218 19.159 1.00 73.75 341 PRO A O 1
ATOM 2759 N N . LEU A 1 342 ? -13.295 -3.849 19.563 1.00 64.12 342 LEU A N 1
ATOM 2760 C CA . LEU A 1 342 ? -12.567 -3.031 20.528 1.00 64.12 342 LEU A CA 1
ATOM 2761 C C . LEU A 1 342 ? -12.176 -3.888 21.735 1.00 64.12 342 LEU A C 1
ATOM 2763 O O . LEU A 1 342 ? -13.030 -4.506 22.377 1.00 64.12 342 LEU A O 1
ATOM 2767 N N . VAL A 1 343 ? -10.882 -3.895 22.068 1.00 55.81 343 VAL A N 1
ATOM 2768 C CA . VAL A 1 343 ? -10.370 -4.531 23.287 1.00 55.81 343 VAL A CA 1
ATOM 2769 C C . VAL A 1 343 ? -10.715 -3.632 24.472 1.00 55.81 343 VAL A C 1
ATOM 2771 O O . VAL A 1 343 ? -9.880 -2.902 25.001 1.00 55.81 343 VAL A O 1
ATOM 2774 N N . ILE A 1 344 ? -11.981 -3.683 24.887 1.00 48.03 344 ILE A N 1
ATOM 2775 C CA . ILE A 1 344 ? -12.413 -3.142 26.172 1.00 48.03 344 ILE A CA 1
ATOM 2776 C C . ILE A 1 344 ? -11.808 -4.046 27.244 1.00 48.03 344 ILE A C 1
ATOM 2778 O O . ILE A 1 344 ? -12.411 -5.036 27.665 1.00 48.03 344 ILE A O 1
ATOM 2782 N N . THR A 1 345 ? -10.601 -3.706 27.696 1.00 42.47 345 THR A N 1
ATOM 2783 C CA . THR A 1 345 ? -10.114 -4.170 28.991 1.00 42.47 345 THR A CA 1
ATOM 2784 C C . THR A 1 345 ? -11.101 -3.662 30.032 1.00 42.47 345 THR A C 1
ATOM 2786 O O . THR A 1 345 ? -11.106 -2.471 30.347 1.00 42.47 345 THR A O 1
ATOM 2789 N N . GLN A 1 346 ? -11.965 -4.540 30.543 1.00 35.31 346 GLN A N 1
ATOM 2790 C CA . GLN A 1 346 ? -12.699 -4.229 31.761 1.00 35.31 346 GLN A CA 1
ATOM 2791 C C . GLN A 1 346 ? -11.648 -3.976 32.840 1.00 35.31 346 GLN A C 1
ATOM 2793 O O . GLN A 1 346 ? -10.882 -4.883 33.174 1.00 35.31 346 GLN A O 1
ATOM 2798 N N . GLU A 1 347 ? -11.578 -2.748 33.355 1.00 38.28 347 GLU A N 1
ATOM 2799 C CA . GLU A 1 347 ? -10.863 -2.534 34.608 1.00 38.28 347 GLU A CA 1
ATOM 2800 C C . GLU A 1 347 ? -11.495 -3.457 35.655 1.00 38.28 347 GLU A C 1
ATOM 2802 O O . GLU A 1 347 ? -12.728 -3.566 35.695 1.00 38.28 347 GLU A O 1
ATOM 2807 N N . PRO A 1 348 ? -10.694 -4.156 36.478 1.00 38.19 348 PRO A N 1
ATOM 2808 C CA . PRO A 1 348 ? -11.240 -5.012 37.514 1.00 38.19 348 PRO A CA 1
ATOM 2809 C C . PRO A 1 348 ? -12.068 -4.135 38.449 1.00 38.19 348 PRO A C 1
ATOM 2811 O O . PRO A 1 348 ? -11.526 -3.287 39.160 1.00 38.19 348 PRO A O 1
ATOM 2814 N N . THR A 1 349 ? -13.389 -4.318 38.427 1.00 33.00 349 THR A N 1
ATOM 2815 C CA . THR A 1 349 ? -14.306 -3.559 39.272 1.00 33.00 349 THR A CA 1
ATOM 2816 C C . THR A 1 349 ? -13.932 -3.808 40.722 1.00 33.00 349 THR A C 1
ATOM 2818 O O . THR A 1 349 ? -14.192 -4.888 41.253 1.00 33.00 349 THR A O 1
ATOM 2821 N N . LEU A 1 350 ? -13.310 -2.810 41.351 1.00 38.81 350 LEU A N 1
ATOM 2822 C CA . LEU A 1 350 ? -13.019 -2.807 42.776 1.00 38.81 350 LEU A CA 1
ATOM 2823 C C . LEU A 1 350 ? -14.348 -2.879 43.529 1.00 38.81 350 LEU A C 1
ATOM 2825 O O . LEU A 1 350 ? -15.001 -1.858 43.757 1.00 38.81 350 LEU A O 1
ATOM 2829 N N . GLU A 1 351 ? -14.752 -4.096 43.901 1.00 34.81 351 GLU A N 1
ATOM 2830 C CA . GLU A 1 351 ? -15.867 -4.314 44.812 1.00 34.81 351 GLU A CA 1
ATOM 2831 C C . GLU A 1 351 ? -15.562 -3.552 46.099 1.00 34.81 351 GLU A C 1
ATOM 2833 O O . GLU A 1 351 ? -14.653 -3.889 46.862 1.00 34.81 351 GLU A O 1
ATOM 2838 N N . LYS A 1 352 ? -16.296 -2.456 46.310 1.00 35.50 352 LYS A N 1
ATOM 2839 C CA . LYS A 1 352 ? -16.089 -1.549 47.435 1.00 35.50 352 LYS A CA 1
ATOM 2840 C C . LYS A 1 352 ? -16.695 -2.156 48.698 1.00 35.50 352 LYS A C 1
ATOM 2842 O O . LYS A 1 352 ? -17.713 -1.676 49.203 1.00 35.50 352 LYS A O 1
ATOM 2847 N N . THR A 1 353 ? -16.062 -3.224 49.183 1.00 30.23 353 THR A N 1
ATOM 2848 C CA . THR A 1 353 ? -16.427 -3.980 50.384 1.00 30.23 353 THR A CA 1
ATOM 2849 C C . THR A 1 353 ? -16.625 -3.022 51.545 1.00 30.23 353 THR A C 1
ATOM 2851 O O . THR A 1 353 ? -15.677 -2.470 52.105 1.00 30.23 353 THR A O 1
ATOM 2854 N N . THR A 1 354 ? -17.889 -2.770 51.871 1.00 32.88 354 THR A N 1
ATOM 2855 C CA . THR A 1 354 ? -18.277 -1.692 52.776 1.00 32.88 354 THR A CA 1
ATOM 2856 C C . THR A 1 354 ? -18.174 -2.191 54.213 1.00 32.88 354 THR A C 1
ATOM 2858 O O . THR A 1 354 ? -19.163 -2.580 54.828 1.00 32.88 354 THR A O 1
ATOM 2861 N N . VAL A 1 355 ? -16.949 -2.230 54.742 1.00 32.16 355 VAL A N 1
ATOM 2862 C CA . VAL A 1 355 ? -16.700 -2.601 56.139 1.00 32.16 355 VAL A CA 1
ATOM 2863 C C . VAL A 1 355 ? -17.168 -1.464 57.045 1.00 32.16 355 VAL A C 1
ATOM 2865 O O . VAL A 1 355 ? -16.455 -0.491 57.276 1.00 32.16 355 VAL A O 1
ATOM 2868 N N . THR A 1 356 ? -18.385 -1.588 57.570 1.00 35.75 356 THR A N 1
ATOM 2869 C CA . THR A 1 356 ? -18.863 -0.761 58.680 1.00 35.75 356 THR A CA 1
ATOM 2870 C C . THR A 1 356 ? -18.148 -1.175 59.964 1.00 35.75 356 THR A C 1
ATOM 2872 O O . THR A 1 356 ? -18.422 -2.250 60.500 1.00 35.75 356 THR A O 1
ATOM 2875 N N . ALA A 1 357 ? -17.261 -0.320 60.470 1.00 31.34 357 ALA A N 1
ATOM 2876 C CA . ALA A 1 357 ? -16.682 -0.426 61.807 1.00 31.34 357 ALA A CA 1
ATOM 2877 C C . ALA A 1 357 ? -17.226 0.708 62.692 1.00 31.34 357 ALA A C 1
ATOM 2879 O O . ALA A 1 357 ? -17.381 1.838 62.232 1.00 31.34 357 ALA A O 1
ATOM 2880 N N . SER A 1 358 ? -17.570 0.384 63.937 1.00 31.50 358 SER A N 1
ATOM 2881 C CA . SER A 1 358 ? -18.205 1.292 64.899 1.00 31.50 358 SER A CA 1
ATOM 2882 C C . SER A 1 358 ? -17.204 2.173 65.650 1.00 31.50 358 SER A C 1
ATOM 2884 O O . SER A 1 358 ? -16.060 1.778 65.859 1.00 31.50 358 SER A O 1
ATOM 2886 N N . GLU A 1 359 ? -17.668 3.328 66.125 1.00 34.28 359 GLU A N 1
ATOM 2887 C CA . GLU A 1 359 ? -16.899 4.242 66.976 1.00 34.28 359 GLU A CA 1
ATOM 2888 C C . GLU A 1 359 ? -16.539 3.614 68.336 1.00 34.28 359 GLU A C 1
ATOM 2890 O O . GLU A 1 359 ? -17.409 3.102 69.040 1.00 34.28 359 GLU A O 1
ATOM 2895 N N . THR A 1 360 ? -15.275 3.749 68.747 1.00 29.36 360 THR A N 1
ATOM 2896 C CA . THR A 1 360 ? -14.828 3.685 70.152 1.00 29.36 360 THR A CA 1
ATOM 2897 C C . THR A 1 360 ? -13.680 4.673 70.359 1.00 29.36 360 THR A C 1
ATOM 2899 O O . THR A 1 360 ? -12.809 4.792 69.500 1.00 29.36 360 THR A O 1
ATOM 2902 N N . THR A 1 361 ? -13.684 5.386 71.485 1.00 31.48 361 THR A N 1
ATOM 2903 C CA . THR A 1 361 ? -12.768 6.493 71.815 1.00 31.48 361 THR A CA 1
ATOM 2904 C C . THR A 1 361 ? -11.691 6.091 72.823 1.00 31.48 361 THR A C 1
ATOM 2906 O O . THR A 1 361 ? -12.063 5.503 73.830 1.00 31.48 361 THR A O 1
ATOM 2909 N N . GLU A 1 362 ? -10.431 6.479 72.581 1.00 32.03 362 GLU A N 1
ATOM 2910 C CA . GLU A 1 362 ? -9.259 6.615 73.494 1.00 32.03 362 GLU A CA 1
ATOM 2911 C C . GLU A 1 362 ? -7.984 6.585 72.611 1.00 32.03 362 GLU A C 1
ATOM 2913 O O . GLU A 1 362 ? -8.014 5.988 71.538 1.00 32.03 362 GLU A O 1
ATOM 2918 N N . GLU A 1 363 ? -6.826 7.176 72.924 1.00 31.00 363 GLU A N 1
ATOM 2919 C CA . GLU A 1 363 ? -6.444 8.325 73.769 1.00 31.00 363 GLU A CA 1
ATOM 2920 C C . GLU A 1 363 ? -5.145 8.915 73.147 1.00 31.00 363 GLU A C 1
ATOM 2922 O O . GLU A 1 363 ? -4.432 8.214 72.425 1.00 31.00 363 GLU A O 1
ATOM 2927 N N . ALA A 1 364 ? -4.829 10.201 73.346 1.00 30.20 364 ALA A N 1
ATOM 2928 C CA . ALA A 1 364 ? -3.717 10.863 72.647 1.00 30.20 364 ALA A CA 1
ATOM 2929 C C . ALA A 1 364 ? -2.357 10.741 73.370 1.00 30.20 364 ALA A C 1
ATOM 2931 O O . ALA A 1 364 ? -2.246 11.063 74.550 1.00 30.20 364 ALA A O 1
ATOM 2932 N N . THR A 1 365 ? -1.299 10.382 72.633 1.00 31.22 365 THR A N 1
ATOM 2933 C CA . THR A 1 365 ? 0.119 10.531 73.036 1.00 31.22 365 THR A CA 1
ATOM 2934 C C . THR A 1 365 ? 0.985 10.982 71.849 1.00 31.22 365 THR A C 1
ATOM 2936 O O . THR A 1 365 ? 0.573 10.872 70.695 1.00 31.22 365 THR A O 1
ATOM 2939 N N . GLU A 1 366 ? 2.145 11.584 72.132 1.00 31.52 366 GLU A N 1
ATOM 2940 C CA . GLU A 1 366 ? 2.842 12.492 71.206 1.00 31.52 366 GLU A CA 1
ATOM 2941 C C . GLU A 1 366 ? 3.942 11.874 70.309 1.00 31.52 366 GLU A C 1
ATOM 2943 O O . GLU A 1 366 ? 4.698 10.995 70.714 1.00 31.52 366 GLU A O 1
ATOM 2948 N N . ILE A 1 367 ? 3.992 12.432 69.089 1.00 35.03 367 ILE A N 1
ATOM 2949 C CA . ILE A 1 367 ? 5.052 12.595 68.061 1.00 35.03 367 ILE A CA 1
ATOM 2950 C C . ILE A 1 367 ? 6.507 12.140 68.371 1.00 35.03 367 ILE A C 1
ATOM 2952 O O . ILE A 1 367 ? 6.989 12.264 69.495 1.00 35.03 367 ILE A O 1
ATOM 2956 N N . PRO A 1 368 ? 7.275 11.720 67.335 1.00 34.62 368 PRO A N 1
ATOM 2957 C CA . PRO A 1 368 ? 7.977 12.718 66.504 1.00 34.62 368 PRO A CA 1
ATOM 2958 C C . PRO A 1 368 ? 7.831 12.546 64.978 1.00 34.62 368 PRO A C 1
ATOM 2960 O O . PRO A 1 368 ? 7.596 11.457 64.461 1.00 34.62 368 PRO A O 1
ATOM 2963 N N . GLU A 1 369 ? 7.996 13.653 64.250 1.00 36.16 369 GLU A N 1
ATOM 2964 C CA . GLU A 1 369 ? 7.936 13.724 62.783 1.00 36.16 369 GLU A CA 1
ATOM 2965 C C . GLU A 1 369 ? 9.184 13.122 62.114 1.00 36.16 369 GLU A C 1
ATOM 2967 O O . GLU A 1 369 ? 10.303 13.329 62.584 1.00 36.16 369 GLU A O 1
ATOM 2972 N N . THR A 1 370 ? 9.039 12.474 60.950 1.00 30.25 370 THR A N 1
ATOM 2973 C CA . THR A 1 370 ? 10.144 12.312 59.981 1.00 30.25 370 THR A CA 1
ATOM 2974 C C . THR A 1 370 ? 9.623 12.174 58.541 1.00 30.25 370 THR A C 1
ATOM 2976 O O . THR A 1 370 ? 9.239 11.094 58.112 1.00 30.25 370 THR A O 1
ATOM 2979 N N . ILE A 1 371 ? 9.672 13.292 57.807 1.00 30.27 371 ILE A N 1
ATOM 2980 C CA . ILE A 1 371 ? 9.961 13.420 56.362 1.00 30.27 371 ILE A CA 1
ATOM 2981 C C . ILE A 1 371 ? 9.195 12.493 55.387 1.00 30.27 371 ILE A C 1
ATOM 2983 O O . ILE A 1 371 ? 9.582 11.351 55.147 1.00 30.27 371 ILE A O 1
ATOM 2987 N N . MET A 1 372 ? 8.240 13.077 54.651 1.00 32.81 372 MET A N 1
ATOM 2988 C CA . MET A 1 372 ? 7.972 12.673 53.261 1.00 32.81 372 MET A CA 1
ATOM 2989 C C . MET A 1 372 ? 8.864 13.496 52.311 1.00 32.81 372 MET A C 1
ATOM 2991 O O . MET A 1 372 ? 9.021 14.696 52.549 1.00 32.81 372 MET A O 1
ATOM 2995 N N . PRO A 1 373 ? 9.418 12.922 51.227 1.00 32.09 373 PRO A N 1
ATOM 2996 C CA . PRO A 1 373 ? 10.058 13.707 50.176 1.00 32.09 373 PRO A CA 1
ATOM 2997 C C . PRO A 1 373 ? 8.996 14.440 49.340 1.00 32.09 373 PRO A C 1
ATOM 2999 O O . PRO A 1 373 ? 8.123 13.816 48.740 1.00 32.09 373 PRO A O 1
ATOM 3002 N N . THR A 1 374 ? 9.068 15.770 49.307 1.00 33.97 374 THR A N 1
ATOM 3003 C CA . THR A 1 374 ? 8.225 16.629 48.460 1.00 33.97 374 THR A CA 1
ATOM 3004 C C . THR A 1 374 ? 8.682 16.628 47.000 1.00 33.97 374 THR A C 1
ATOM 3006 O O . THR A 1 374 ? 9.833 16.314 46.697 1.00 33.97 374 THR A O 1
ATOM 3009 N N . GLU A 1 375 ? 7.787 17.033 46.097 1.00 37.12 375 GLU A N 1
ATOM 3010 C CA . GLU A 1 375 ? 8.060 17.180 44.662 1.00 37.12 375 GLU A CA 1
ATOM 3011 C C . GLU A 1 375 ? 9.236 18.141 44.366 1.00 37.12 375 GLU A C 1
ATOM 3013 O O . GLU A 1 375 ? 9.366 19.177 45.029 1.00 37.12 375 GLU A O 1
ATOM 3018 N N . PRO A 1 376 ? 10.070 17.860 43.346 1.00 30.89 376 PRO A N 1
ATOM 3019 C CA . PRO A 1 376 ? 11.112 18.775 42.900 1.00 30.89 376 PRO A CA 1
ATOM 3020 C C . PRO A 1 376 ? 10.566 19.806 41.898 1.00 30.89 376 PRO A C 1
ATOM 3022 O O . PRO A 1 376 ? 10.490 19.552 40.697 1.00 30.89 376 PRO A O 1
ATOM 3025 N N . ILE A 1 377 ? 10.266 21.014 42.378 1.00 35.78 377 ILE A N 1
ATOM 3026 C CA . ILE A 1 377 ? 10.204 22.215 41.530 1.00 35.78 377 ILE A CA 1
ATOM 3027 C C . ILE A 1 377 ? 11.576 22.896 41.588 1.00 35.78 377 ILE A C 1
ATOM 3029 O O . ILE A 1 377 ? 11.945 23.369 42.657 1.00 35.78 377 ILE A O 1
ATOM 3033 N N . PHE A 1 378 ? 12.298 22.989 40.463 1.00 27.97 378 PHE A N 1
ATOM 3034 C CA . PHE A 1 378 ? 13.324 24.021 40.196 1.00 27.97 378 PHE A CA 1
ATOM 3035 C C . PHE A 1 378 ? 13.651 24.036 38.681 1.00 27.97 378 PHE A C 1
ATOM 3037 O O . PHE A 1 378 ? 14.091 23.027 38.143 1.00 27.97 378 PHE A O 1
ATOM 3044 N N . THR A 1 379 ? 13.157 25.020 37.915 1.00 28.08 379 THR A N 1
ATOM 3045 C CA . THR A 1 379 ? 13.811 26.291 37.484 1.00 28.08 379 THR A CA 1
ATOM 3046 C C . THR A 1 379 ? 14.768 26.192 36.291 1.00 28.08 379 THR A C 1
ATOM 3048 O O . THR A 1 379 ? 15.678 25.371 36.266 1.00 28.08 379 THR A O 1
ATOM 3051 N N . ASP A 1 380 ? 14.597 27.139 35.372 1.00 32.06 380 ASP A N 1
ATOM 3052 C CA . ASP A 1 380 ? 15.335 27.345 34.120 1.00 32.06 380 ASP A CA 1
ATOM 3053 C C . ASP A 1 380 ? 16.675 28.103 34.343 1.00 32.06 380 ASP A C 1
ATOM 3055 O O . ASP A 1 380 ? 16.689 29.078 35.108 1.00 32.06 380 ASP A O 1
ATOM 3059 N N . PRO A 1 381 ? 17.815 27.714 33.726 1.00 32.81 381 PRO A N 1
ATOM 3060 C CA . PRO A 1 381 ? 19.105 28.386 33.919 1.00 32.81 381 PRO A CA 1
ATOM 3061 C C . PRO A 1 381 ? 19.272 29.663 33.067 1.00 32.81 381 PRO A C 1
ATOM 3063 O O . PRO A 1 381 ? 19.906 29.663 32.018 1.00 32.81 381 PRO A O 1
ATOM 3066 N N . MET A 1 382 ? 18.725 30.758 33.599 1.00 28.75 382 MET A N 1
ATOM 3067 C CA . MET A 1 382 ? 19.038 32.183 33.376 1.00 28.75 382 MET A CA 1
ATOM 3068 C C . MET A 1 382 ? 19.973 32.599 32.207 1.00 28.75 382 MET A C 1
ATOM 3070 O O . MET A 1 382 ? 21.190 32.411 32.230 1.00 28.75 382 MET A O 1
ATOM 3074 N N . GLU A 1 383 ? 19.393 33.365 31.280 1.00 28.98 383 GLU A N 1
ATOM 3075 C CA . GLU A 1 383 ? 20.052 34.233 30.290 1.00 28.98 383 GLU A CA 1
ATOM 3076 C C . GLU A 1 383 ? 20.981 35.294 30.932 1.00 28.98 383 GLU A C 1
ATOM 3078 O O . GLU A 1 383 ? 20.664 35.860 31.979 1.00 28.98 383 GLU A O 1
ATOM 3083 N N . THR A 1 384 ? 22.098 35.646 30.276 1.00 26.39 384 THR A N 1
ATOM 3084 C CA . THR A 1 384 ? 22.927 36.810 30.662 1.00 26.39 384 THR A CA 1
ATOM 3085 C C . THR A 1 384 ? 23.101 37.799 29.507 1.00 26.39 384 THR A C 1
ATOM 3087 O O . THR A 1 384 ? 23.692 37.494 28.474 1.00 26.39 384 THR A O 1
ATOM 3090 N N . THR A 1 385 ? 22.573 39.011 29.691 1.00 25.69 385 THR A N 1
ATOM 3091 C CA . THR A 1 385 ? 22.508 40.071 28.674 1.00 25.69 385 THR A CA 1
ATOM 3092 C C . THR A 1 385 ? 23.658 41.077 28.795 1.00 25.69 385 THR A C 1
ATOM 3094 O O . THR A 1 385 ? 24.059 41.446 29.898 1.00 25.69 385 THR A O 1
ATOM 3097 N N . VAL A 1 386 ? 24.140 41.606 27.660 1.00 23.08 386 VAL A N 1
ATOM 3098 C CA . VAL A 1 386 ? 24.984 42.818 27.618 1.00 23.08 386 VAL A CA 1
ATOM 3099 C C . VAL A 1 386 ? 24.514 43.768 26.506 1.00 23.08 386 VAL A C 1
ATOM 3101 O O . VAL A 1 386 ? 24.862 43.614 25.343 1.00 23.08 386 VAL A O 1
ATOM 3104 N N . THR A 1 387 ? 23.693 44.738 26.919 1.00 24.95 387 THR A N 1
ATOM 3105 C CA . THR A 1 387 ? 23.445 46.094 26.368 1.00 24.95 387 THR A CA 1
ATOM 3106 C C . THR A 1 387 ? 23.710 46.419 24.884 1.00 24.95 387 THR A C 1
ATOM 3108 O O . THR A 1 387 ? 24.837 46.368 24.399 1.00 24.95 387 THR A O 1
ATOM 3111 N N . SER A 1 388 ? 22.677 46.972 24.235 1.00 28.39 388 SER A N 1
ATOM 3112 C CA . SER A 1 388 ? 22.686 47.635 22.915 1.00 28.39 388 SER A CA 1
ATOM 3113 C C . SER A 1 388 ? 23.575 48.902 22.843 1.00 28.39 388 SER A C 1
ATOM 3115 O O . SER A 1 388 ? 23.996 49.422 23.878 1.00 28.39 388 SER A O 1
ATOM 3117 N N . PRO A 1 389 ? 23.795 49.470 21.636 1.00 28.41 389 PRO A N 1
ATOM 3118 C CA . PRO A 1 389 ? 22.862 50.512 21.173 1.00 28.41 389 PRO A CA 1
ATOM 3119 C C . PRO A 1 389 ? 22.427 50.397 19.695 1.00 28.41 389 PRO A C 1
ATOM 3121 O O . PRO A 1 389 ? 23.028 49.690 18.894 1.00 28.41 389 PRO A O 1
ATOM 3124 N N . VAL A 1 390 ? 21.369 51.136 19.343 1.00 27.50 390 VAL A N 1
ATOM 3125 C CA . VAL A 1 390 ? 20.786 51.223 17.990 1.00 27.50 390 VAL A CA 1
ATOM 3126 C C . VAL A 1 390 ? 21.535 52.236 17.116 1.00 27.50 390 VAL A C 1
ATOM 3128 O O . VAL A 1 390 ? 21.785 53.356 17.558 1.00 27.50 390 VAL A O 1
ATOM 3131 N N . VAL A 1 391 ? 21.777 51.886 15.848 1.00 23.12 391 VAL A N 1
ATOM 3132 C CA . VAL A 1 391 ? 22.017 52.823 14.732 1.00 23.12 391 VAL A CA 1
ATOM 3133 C C . VAL A 1 391 ? 21.210 52.344 13.514 1.00 23.12 391 VAL A C 1
ATOM 3135 O O . VAL A 1 391 ? 20.981 51.148 13.355 1.00 23.12 391 VAL A O 1
ATOM 3138 N N . SER A 1 392 ? 20.724 53.279 12.698 1.00 25.20 392 SER A N 1
ATOM 3139 C CA . SER A 1 392 ? 19.826 53.049 11.557 1.00 25.20 392 SER A CA 1
ATOM 3140 C C . SER A 1 392 ? 20.529 52.655 10.247 1.00 25.20 392 SER A C 1
ATOM 3142 O O . SER A 1 392 ? 21.675 53.038 10.035 1.00 25.20 392 SER A O 1
ATOM 3144 N N . GLU A 1 393 ? 19.766 51.967 9.384 1.00 29.28 393 GLU A N 1
ATOM 3145 C CA . GLU A 1 393 ? 19.742 51.909 7.898 1.00 29.28 393 GLU A CA 1
ATOM 3146 C C . GLU A 1 393 ? 20.745 52.738 7.046 1.00 29.28 393 GLU A C 1
ATOM 3148 O O . GLU A 1 393 ? 21.126 53.838 7.454 1.00 29.28 393 GLU A O 1
ATOM 3153 N N . PRO A 1 394 ? 21.091 52.296 5.802 1.00 30.39 394 PRO A N 1
ATOM 3154 C CA . PRO A 1 394 ? 20.197 51.576 4.870 1.00 30.39 394 PRO A CA 1
ATOM 3155 C C . PRO A 1 394 ? 20.796 50.354 4.130 1.00 30.39 394 PRO A C 1
ATOM 3157 O O . PRO A 1 394 ? 21.925 49.934 4.371 1.00 30.39 394 PRO A O 1
ATOM 3160 N N . ALA A 1 395 ? 19.999 49.778 3.223 1.00 33.66 395 ALA A N 1
ATOM 3161 C CA . ALA A 1 395 ? 20.312 48.587 2.429 1.00 33.66 395 ALA A CA 1
ATOM 3162 C C . ALA A 1 395 ? 21.336 48.805 1.292 1.00 33.66 395 ALA A C 1
ATOM 3164 O O . ALA A 1 395 ? 21.416 49.886 0.706 1.00 33.66 395 ALA A O 1
ATOM 3165 N N . THR A 1 396 ? 22.010 47.719 0.895 1.00 24.88 396 THR A N 1
ATOM 3166 C CA . THR A 1 396 ? 22.728 47.578 -0.386 1.00 24.88 396 THR A CA 1
ATOM 3167 C C . THR A 1 396 ? 22.566 46.170 -0.964 1.00 24.88 396 THR A C 1
ATOM 3169 O O . THR A 1 396 ? 22.562 45.179 -0.237 1.00 24.88 396 THR A O 1
ATOM 3172 N N . ASP A 1 397 ? 22.436 46.106 -2.289 1.00 31.27 397 ASP A N 1
ATOM 3173 C CA . ASP A 1 397 ? 22.439 44.887 -3.107 1.00 31.27 397 ASP A CA 1
ATOM 3174 C C . ASP A 1 397 ? 23.872 44.346 -3.289 1.00 31.27 397 ASP A C 1
ATOM 3176 O O . ASP A 1 397 ? 24.819 45.130 -3.366 1.00 31.27 397 ASP A O 1
ATOM 3180 N N . PHE A 1 398 ? 24.024 43.021 -3.389 1.00 27.36 398 PHE A N 1
ATOM 3181 C CA . PHE A 1 398 ? 25.270 42.366 -3.794 1.00 27.36 398 PHE A CA 1
ATOM 3182 C C . PHE A 1 398 ? 25.004 41.090 -4.606 1.00 27.36 398 PHE A C 1
ATOM 3184 O O . PHE A 1 398 ? 24.669 40.029 -4.077 1.00 27.36 398 PHE A O 1
ATOM 3191 N N . GLN A 1 399 ? 25.234 41.198 -5.914 1.00 27.09 399 GLN A N 1
ATOM 3192 C CA . GLN A 1 399 ? 25.161 40.094 -6.869 1.00 27.09 399 GLN A CA 1
ATOM 3193 C C . GLN A 1 399 ? 26.223 39.013 -6.593 1.00 27.09 399 GLN A C 1
ATOM 3195 O O . GLN A 1 399 ? 27.366 39.307 -6.238 1.00 27.09 399 GLN A O 1
ATOM 3200 N N . LYS A 1 400 ? 25.872 37.749 -6.859 1.00 31.03 400 LYS A N 1
ATOM 3201 C CA . LYS A 1 400 ? 26.819 36.622 -6.931 1.00 31.03 400 LYS A CA 1
ATOM 3202 C C . LYS A 1 400 ? 27.439 36.580 -8.346 1.00 31.03 400 LYS A C 1
ATOM 3204 O O . LYS A 1 400 ? 26.699 36.791 -9.306 1.00 31.03 400 LYS A O 1
ATOM 3209 N N . PRO A 1 401 ? 28.756 36.354 -8.514 1.00 28.52 401 PRO A N 1
ATOM 3210 C CA . PRO A 1 401 ? 29.427 36.582 -9.797 1.00 28.52 401 PRO A CA 1
ATOM 3211 C C . PRO A 1 401 ? 29.110 35.524 -10.866 1.00 28.52 401 PRO A C 1
ATOM 3213 O O . PRO A 1 401 ? 29.114 34.327 -10.589 1.00 28.52 401 PRO A O 1
ATOM 3216 N N . THR A 1 402 ? 28.928 35.982 -12.107 1.00 28.59 402 THR A N 1
ATOM 3217 C CA . THR A 1 402 ? 28.919 35.169 -13.337 1.00 28.59 402 THR A CA 1
ATOM 3218 C C . THR A 1 402 ? 30.237 35.317 -14.094 1.00 28.59 402 THR A C 1
ATOM 3220 O O . THR A 1 402 ? 30.643 36.437 -14.409 1.00 28.59 402 THR A O 1
ATOM 3223 N N . GLU A 1 403 ? 30.878 34.202 -14.450 1.00 28.22 403 GLU A N 1
ATOM 3224 C CA . GLU A 1 403 ? 32.055 34.202 -15.327 1.00 28.22 403 GLU A CA 1
ATOM 3225 C C . GLU A 1 403 ? 31.643 34.269 -16.807 1.00 28.22 403 GLU A C 1
ATOM 3227 O O . GLU A 1 403 ? 31.149 33.300 -17.379 1.00 28.22 403 GLU A O 1
ATOM 3232 N N . ASN A 1 404 ? 31.874 35.418 -17.448 1.00 27.59 404 ASN A N 1
ATOM 3233 C CA . ASN A 1 404 ? 31.657 35.597 -18.885 1.00 27.59 404 ASN A CA 1
ATOM 3234 C C . ASN A 1 404 ? 32.941 35.296 -19.675 1.00 27.59 404 ASN A C 1
ATOM 3236 O O . ASN A 1 404 ? 33.824 36.152 -19.785 1.00 27.59 404 ASN A O 1
ATOM 3240 N N . ILE A 1 405 ? 33.030 34.116 -20.295 1.00 27.83 405 ILE A N 1
ATOM 3241 C CA . ILE A 1 405 ? 34.090 33.822 -21.271 1.00 27.83 405 ILE A CA 1
ATOM 3242 C C . ILE A 1 405 ? 33.788 34.581 -22.570 1.00 27.83 405 ILE A C 1
ATOM 3244 O O . ILE A 1 405 ? 32.890 34.223 -23.328 1.00 27.83 405 ILE A O 1
ATOM 3248 N N . THR A 1 406 ? 34.555 35.639 -22.835 1.00 25.36 406 THR A N 1
ATOM 3249 C CA . THR A 1 406 ? 34.414 36.455 -24.050 1.00 25.36 406 THR A CA 1
ATOM 3250 C C . THR A 1 406 ? 35.367 35.953 -25.133 1.00 25.36 406 THR A C 1
ATOM 3252 O O . THR A 1 406 ? 36.582 35.984 -24.943 1.00 25.36 406 THR A O 1
ATOM 3255 N N . THR A 1 407 ? 34.838 35.532 -26.285 1.00 27.33 407 THR A N 1
ATOM 3256 C CA . THR A 1 407 ? 35.639 35.219 -27.482 1.00 27.33 407 THR A CA 1
ATOM 3257 C C . THR A 1 407 ? 35.322 36.212 -28.597 1.00 27.33 407 THR A C 1
ATOM 3259 O O . THR A 1 407 ? 34.177 36.359 -29.015 1.00 27.33 407 THR A O 1
ATOM 3262 N N . SER A 1 408 ? 36.343 36.935 -29.058 1.00 26.61 408 SER A N 1
ATOM 3263 C CA . SER A 1 408 ? 36.189 38.031 -30.021 1.00 26.61 408 SER A CA 1
ATOM 3264 C C . SER A 1 408 ? 36.535 37.583 -31.440 1.00 26.61 408 SER A C 1
ATOM 3266 O O . SER A 1 408 ? 37.656 37.142 -31.687 1.00 26.61 408 SER A O 1
ATOM 3268 N N . ALA A 1 409 ? 35.623 37.792 -32.389 1.00 30.75 409 ALA A N 1
ATOM 3269 C CA . ALA A 1 409 ? 35.894 37.686 -33.822 1.00 30.75 409 ALA A CA 1
ATOM 3270 C C . ALA A 1 409 ? 35.242 38.865 -34.562 1.00 30.75 409 ALA A C 1
ATOM 3272 O O . ALA A 1 409 ? 34.070 39.161 -34.346 1.00 30.75 409 ALA A O 1
ATOM 3273 N N . MET A 1 410 ? 36.002 39.549 -35.423 1.00 28.23 410 MET A N 1
ATOM 3274 C CA . MET A 1 410 ? 35.471 40.597 -36.304 1.00 28.23 410 MET A CA 1
ATOM 3275 C C . MET A 1 410 ? 35.006 39.998 -37.632 1.00 28.23 410 MET A C 1
ATOM 3277 O O . MET A 1 410 ? 35.731 39.212 -38.241 1.00 28.23 410 MET A O 1
ATOM 3281 N N . ASN A 1 411 ? 33.865 40.464 -38.134 1.00 34.84 411 ASN A N 1
ATOM 3282 C CA . ASN A 1 411 ? 33.541 40.455 -39.558 1.00 34.84 411 ASN A CA 1
ATOM 3283 C C . ASN A 1 411 ? 33.720 41.867 -40.150 1.00 34.84 411 ASN A C 1
ATOM 3285 O O . ASN A 1 411 ? 33.776 42.871 -39.438 1.00 34.84 411 ASN A O 1
ATOM 3289 N N . THR A 1 412 ? 33.867 41.951 -41.471 1.00 41.66 412 THR A N 1
ATOM 3290 C CA . THR A 1 412 ? 34.208 43.196 -42.173 1.00 41.66 412 THR A CA 1
ATOM 3291 C C . THR A 1 412 ? 32.976 43.985 -42.618 1.00 41.66 412 THR A C 1
ATOM 3293 O O . THR A 1 412 ? 32.788 44.161 -43.813 1.00 41.66 412 THR A O 1
ATOM 3296 N N . GLU A 1 413 ? 32.159 44.466 -41.676 1.00 42.66 413 GLU A N 1
ATOM 3297 C CA . GLU A 1 413 ? 31.299 45.657 -41.844 1.00 42.66 413 GLU A CA 1
ATOM 3298 C C . GLU A 1 413 ? 30.711 46.080 -40.482 1.00 42.66 413 GLU A C 1
ATOM 3300 O O . GLU A 1 413 ? 30.053 45.305 -39.794 1.00 42.66 413 GLU A O 1
ATOM 3305 N N . GLY A 1 414 ? 31.029 47.299 -40.033 1.00 39.78 414 GLY A N 1
ATOM 3306 C CA . GLY A 1 414 ? 30.897 47.687 -38.624 1.00 39.78 414 GLY A CA 1
ATOM 3307 C C . GLY A 1 414 ? 29.499 48.134 -38.187 1.00 39.78 414 GLY A C 1
ATOM 3308 O O . GLY A 1 414 ? 29.241 49.334 -38.120 1.00 39.78 414 GLY A O 1
ATOM 3309 N N . THR A 1 415 ? 28.649 47.192 -37.776 1.00 33.59 415 THR A N 1
ATOM 3310 C CA . THR A 1 415 ? 27.420 47.454 -36.996 1.00 33.59 415 THR A CA 1
ATOM 3311 C C . THR A 1 415 ? 27.226 46.410 -35.897 1.00 33.59 415 THR A C 1
ATOM 3313 O O . THR A 1 415 ? 27.509 45.235 -36.111 1.00 33.59 415 THR A O 1
ATOM 3316 N N . TYR A 1 416 ? 26.707 46.823 -34.736 1.00 27.11 416 TYR A N 1
ATOM 3317 C CA . TYR A 1 416 ? 26.384 45.924 -33.622 1.00 27.11 416 TYR A CA 1
ATOM 3318 C C . TYR A 1 416 ? 24.888 45.593 -33.602 1.00 27.11 416 TYR A C 1
ATOM 3320 O O . TYR A 1 416 ? 24.061 46.503 -33.575 1.00 27.11 416 TYR A O 1
ATOM 3328 N N . PHE A 1 417 ? 24.559 44.305 -33.514 1.00 27.38 417 PHE A N 1
ATOM 3329 C CA . PHE A 1 417 ? 23.238 43.806 -33.131 1.00 27.38 417 PHE A CA 1
ATOM 3330 C C . PHE A 1 417 ? 23.395 42.779 -32.007 1.00 27.38 417 PHE A C 1
ATOM 3332 O O . PHE A 1 417 ? 24.346 42.000 -32.002 1.00 27.38 417 PHE A O 1
ATOM 3339 N N . THR A 1 418 ? 22.467 42.789 -31.052 1.00 25.72 418 THR A N 1
ATOM 3340 C CA . THR A 1 418 ? 22.421 41.847 -29.926 1.00 25.72 418 THR A CA 1
ATOM 3341 C C . THR A 1 418 ? 21.153 41.008 -30.019 1.00 25.72 418 THR A C 1
ATOM 3343 O O . THR A 1 418 ? 20.076 41.492 -29.672 1.00 25.72 418 THR A O 1
ATOM 3346 N N . GLU A 1 419 ? 21.282 39.755 -30.452 1.00 27.30 419 GLU A N 1
ATOM 3347 C CA . GLU A 1 419 ? 20.222 38.748 -30.343 1.00 27.30 419 GLU A CA 1
ATOM 3348 C C . GLU A 1 419 ? 20.627 37.659 -29.346 1.00 27.30 419 GLU A C 1
ATOM 3350 O O . GLU A 1 419 ? 21.745 37.141 -29.377 1.00 27.30 419 GLU A O 1
ATOM 3355 N N . SER A 1 420 ? 19.706 37.310 -28.450 1.00 26.61 420 SER A N 1
ATOM 3356 C CA . SER A 1 420 ? 19.921 36.311 -27.402 1.00 26.61 420 SER A CA 1
ATOM 3357 C C . SER A 1 420 ? 19.549 34.916 -27.906 1.00 26.61 420 SER A C 1
ATOM 3359 O O . SER A 1 420 ? 18.434 34.447 -27.685 1.00 26.61 420 SER A O 1
ATOM 3361 N N . VAL A 1 421 ? 20.475 34.238 -28.588 1.00 25.06 421 VAL A N 1
ATOM 3362 C CA . VAL A 1 421 ? 20.260 32.856 -29.051 1.00 25.06 421 VAL A CA 1
ATOM 3363 C C . VAL A 1 421 ? 20.461 31.873 -27.893 1.00 25.06 421 VAL A C 1
ATOM 3365 O O . VAL A 1 421 ? 21.587 31.544 -27.528 1.00 25.06 421 VAL A O 1
ATOM 3368 N N . THR A 1 422 ? 19.367 31.369 -27.320 1.00 25.62 422 THR A N 1
ATOM 3369 C CA . THR A 1 422 ? 19.411 30.289 -26.323 1.00 25.62 422 THR A CA 1
ATOM 3370 C C . THR A 1 422 ? 19.521 28.929 -27.016 1.00 25.62 422 THR A C 1
ATOM 3372 O O . THR A 1 422 ? 18.525 28.359 -27.459 1.00 25.62 422 THR A O 1
ATOM 3375 N N . THR A 1 423 ? 20.733 28.378 -27.109 1.00 23.91 423 THR A N 1
ATOM 3376 C CA . THR A 1 423 ? 20.966 27.032 -27.657 1.00 23.91 423 THR A CA 1
ATOM 3377 C C . THR A 1 423 ? 20.530 25.943 -26.674 1.00 23.91 423 THR A C 1
ATOM 3379 O O . THR A 1 423 ? 21.326 25.474 -25.861 1.00 23.91 423 THR A O 1
ATOM 3382 N N . VAL A 1 424 ? 19.270 25.511 -26.765 1.00 25.25 424 VAL A N 1
ATOM 3383 C CA . VAL A 1 424 ? 18.782 24.311 -26.067 1.00 25.25 424 VAL A CA 1
ATOM 3384 C C . VAL A 1 424 ? 19.338 23.067 -26.760 1.00 25.25 424 VAL A C 1
ATOM 3386 O O . VAL A 1 424 ? 18.824 22.613 -27.782 1.00 25.25 424 VAL A O 1
ATOM 3389 N N . THR A 1 425 ? 20.398 22.494 -26.197 1.00 25.48 425 THR A N 1
ATOM 3390 C CA . THR A 1 425 ? 20.869 21.154 -26.559 1.00 25.48 425 THR A CA 1
ATOM 3391 C C . THR A 1 425 ? 19.972 20.108 -25.903 1.00 25.48 425 THR A C 1
ATOM 3393 O O . THR A 1 425 ? 20.155 19.781 -24.731 1.00 25.48 425 THR A O 1
ATOM 3396 N N . ASN A 1 426 ? 19.005 19.575 -26.653 1.00 25.88 426 ASN A N 1
ATOM 3397 C CA . ASN A 1 426 ? 18.204 18.432 -26.214 1.00 25.88 426 ASN A CA 1
ATOM 3398 C C . ASN A 1 426 ? 19.095 17.185 -26.035 1.00 25.88 426 ASN A C 1
ATOM 3400 O O . ASN A 1 426 ? 19.655 16.720 -27.034 1.00 25.88 426 ASN A O 1
ATOM 3404 N N . PRO A 1 427 ? 19.191 16.579 -24.835 1.00 30.48 427 PRO A N 1
ATOM 3405 C CA . PRO A 1 427 ? 19.637 15.196 -24.729 1.00 30.48 427 PRO A CA 1
ATOM 3406 C C . PRO A 1 427 ? 18.604 14.284 -25.409 1.00 30.48 427 PRO A C 1
ATOM 3408 O O . PRO A 1 427 ? 17.394 14.513 -25.350 1.00 30.48 427 PRO A O 1
ATOM 3411 N N . THR A 1 428 ? 19.078 13.254 -26.104 1.00 29.22 428 THR A N 1
ATOM 3412 C CA . THR A 1 428 ? 18.235 12.388 -26.937 1.00 29.22 428 THR A CA 1
ATOM 3413 C C . THR A 1 428 ? 17.290 11.519 -26.109 1.00 29.22 428 THR A C 1
ATOM 3415 O O . THR A 1 428 ? 17.730 10.682 -25.323 1.00 29.22 428 THR A O 1
ATOM 3418 N N . LYS A 1 429 ? 15.986 11.665 -26.364 1.00 28.22 429 LYS A N 1
ATOM 3419 C CA . LYS A 1 429 ? 14.910 10.807 -25.849 1.00 28.22 429 LYS A CA 1
ATOM 3420 C C . LYS A 1 429 ? 15.160 9.317 -26.178 1.00 28.22 429 LYS A C 1
ATOM 3422 O O . LYS A 1 429 ? 15.293 9.003 -27.363 1.00 28.22 429 LYS A O 1
ATOM 3427 N N . PRO A 1 430 ? 15.130 8.388 -25.201 1.00 27.78 430 PRO A N 1
ATOM 3428 C CA . PRO A 1 430 ? 15.072 6.957 -25.492 1.00 27.78 430 PRO A CA 1
ATOM 3429 C C . PRO A 1 430 ? 13.723 6.606 -26.139 1.00 27.78 430 PRO A C 1
ATOM 3431 O O . PRO A 1 430 ? 12.660 7.008 -25.660 1.00 27.78 430 PRO A O 1
ATOM 3434 N N . ILE A 1 431 ? 13.761 5.871 -27.252 1.00 26.56 431 ILE A N 1
ATOM 3435 C CA . ILE A 1 431 ? 12.565 5.468 -28.001 1.00 26.56 431 ILE A CA 1
ATOM 3436 C C . ILE A 1 431 ? 12.169 4.054 -27.576 1.00 26.56 431 ILE A C 1
ATOM 3438 O O . ILE A 1 431 ? 12.814 3.083 -27.968 1.00 26.56 431 ILE A O 1
ATOM 3442 N N . TYR A 1 432 ? 11.076 3.942 -26.823 1.00 29.11 432 TYR A N 1
ATOM 3443 C CA . TYR A 1 432 ? 10.364 2.679 -26.629 1.00 29.11 432 TYR A CA 1
ATOM 3444 C C . TYR A 1 432 ? 9.249 2.534 -27.683 1.00 29.11 432 TYR A C 1
ATOM 3446 O O . TYR A 1 432 ? 8.682 3.546 -28.109 1.00 29.11 432 TYR A O 1
ATOM 3454 N N . PRO A 1 433 ? 8.950 1.311 -28.158 1.00 26.12 433 PRO A N 1
ATOM 3455 C CA . PRO A 1 433 ? 8.083 1.108 -29.315 1.00 26.12 433 PRO A CA 1
ATOM 3456 C C . PRO A 1 433 ? 6.602 1.341 -28.983 1.00 26.12 433 PRO A C 1
ATOM 3458 O O . PRO A 1 433 ? 5.954 0.511 -28.348 1.00 26.12 433 PRO A O 1
ATOM 3461 N N . THR A 1 434 ? 6.039 2.441 -29.484 1.00 27.95 434 THR A N 1
ATOM 3462 C CA . THR A 1 434 ? 4.585 2.649 -29.513 1.00 27.95 434 THR A CA 1
ATOM 3463 C C . THR A 1 434 ? 3.931 1.590 -30.401 1.00 27.95 434 THR A C 1
ATOM 3465 O O . THR A 1 434 ? 4.247 1.494 -31.588 1.00 27.95 434 THR A O 1
ATOM 3468 N N . ALA A 1 435 ? 2.995 0.812 -29.856 1.00 28.97 435 ALA A N 1
ATOM 3469 C CA . ALA A 1 435 ? 2.230 -0.153 -30.637 1.00 28.97 435 ALA A CA 1
ATOM 3470 C C . ALA A 1 435 ? 1.294 0.569 -31.625 1.00 28.97 435 ALA A C 1
ATOM 3472 O O . ALA A 1 435 ? 0.381 1.285 -31.218 1.00 28.97 435 ALA A O 1
ATOM 3473 N N . ILE A 1 436 ? 1.515 0.372 -32.927 1.00 23.86 436 ILE A N 1
ATOM 3474 C CA . ILE A 1 436 ? 0.644 0.898 -33.985 1.00 23.86 436 ILE A CA 1
ATOM 3475 C C . ILE A 1 436 ? -0.500 -0.094 -34.209 1.00 23.86 436 ILE A C 1
ATOM 3477 O O . ILE A 1 436 ? -0.324 -1.108 -34.883 1.00 23.86 436 ILE A O 1
ATOM 3481 N N . THR A 1 437 ? -1.690 0.202 -33.690 1.00 27.89 437 THR A N 1
ATOM 3482 C CA . THR A 1 437 ? -2.920 -0.477 -34.115 1.00 27.89 437 THR A CA 1
ATOM 3483 C C . THR A 1 437 ? -3.429 0.162 -35.405 1.00 27.89 437 THR A C 1
ATOM 3485 O O . THR A 1 437 ? -3.691 1.361 -35.468 1.00 27.89 437 THR A O 1
ATOM 3488 N N . THR A 1 438 ? -3.540 -0.636 -36.469 1.00 24.06 438 THR A N 1
ATOM 3489 C CA . THR A 1 438 ? -4.095 -0.194 -37.757 1.00 24.06 438 THR A CA 1
ATOM 3490 C C . THR A 1 438 ? -5.399 -0.937 -38.016 1.00 24.06 438 THR A C 1
ATOM 3492 O O . THR A 1 438 ? -5.373 -2.109 -38.377 1.00 24.06 438 THR A O 1
ATOM 3495 N N . GLU A 1 439 ? -6.535 -0.257 -37.869 1.00 28.86 439 GLU A N 1
ATOM 3496 C CA . GLU A 1 439 ? -7.815 -0.730 -38.405 1.00 28.86 439 GLU A CA 1
ATOM 3497 C C . GLU A 1 439 ? -8.392 0.301 -39.374 1.00 28.86 439 GLU A C 1
ATOM 3499 O O . GLU A 1 439 ? -8.228 1.510 -39.206 1.00 28.86 439 GLU A O 1
ATOM 3504 N N . ALA A 1 440 ? -9.027 -0.194 -40.435 1.00 24.56 440 ALA A N 1
ATOM 3505 C CA . ALA A 1 440 ? -9.478 0.612 -41.559 1.00 24.56 440 ALA A CA 1
ATOM 3506 C C . ALA A 1 440 ? -11.000 0.778 -41.550 1.00 24.56 440 ALA A C 1
ATOM 3508 O O . ALA A 1 440 ? -11.733 -0.194 -41.389 1.00 24.56 440 ALA A O 1
ATOM 3509 N N . PHE A 1 441 ? -11.471 1.991 -41.843 1.00 27.08 441 PHE A N 1
ATOM 3510 C CA . PHE A 1 441 ? -12.861 2.247 -42.219 1.00 27.08 441 PHE A CA 1
ATOM 3511 C C . PHE A 1 441 ? -12.941 3.044 -43.522 1.00 27.08 441 PHE A C 1
ATOM 3513 O O . PHE A 1 441 ? -12.023 3.775 -43.893 1.00 27.08 441 PHE A O 1
ATOM 3520 N N . THR A 1 442 ? -14.029 2.837 -44.261 1.00 25.30 442 THR A N 1
ATOM 3521 C CA . THR A 1 442 ? -14.102 3.139 -45.694 1.00 25.30 442 THR A CA 1
ATOM 3522 C C . THR A 1 442 ? -15.056 4.280 -46.053 1.00 25.30 442 THR A C 1
ATOM 3524 O O . THR A 1 442 ? -16.180 4.344 -45.567 1.00 25.30 442 THR A O 1
ATOM 3527 N N . SER A 1 443 ? -14.632 5.047 -47.065 1.00 25.59 443 SER A N 1
ATOM 3528 C CA . SER A 1 443 ? -15.446 5.702 -48.110 1.00 25.59 443 SER A CA 1
ATOM 3529 C C . SER A 1 443 ? -16.371 6.900 -47.786 1.00 25.59 443 SER A C 1
ATOM 3531 O O . SER A 1 443 ? -17.492 6.710 -47.332 1.00 25.59 443 SER A O 1
ATOM 3533 N N . LEU A 1 444 ? -15.960 8.060 -48.344 1.00 25.95 444 LEU A N 1
ATOM 3534 C CA . LEU A 1 444 ? -16.765 9.076 -49.074 1.00 25.95 444 LEU A CA 1
ATOM 3535 C C . LEU A 1 444 ? -17.647 10.084 -48.286 1.00 25.95 444 LEU A C 1
ATOM 3537 O O . LEU A 1 444 ? -18.217 9.716 -47.264 1.00 25.95 444 LEU A O 1
ATOM 3541 N N . PRO A 1 445 ? -17.929 11.294 -48.843 1.00 32.94 445 PRO A N 1
ATOM 3542 C CA . PRO A 1 445 ? -17.187 12.093 -49.842 1.00 32.94 445 PRO A CA 1
ATOM 3543 C C . PRO A 1 445 ? -16.969 13.583 -49.430 1.00 32.94 445 PRO A C 1
ATOM 3545 O O . PRO A 1 445 ? -17.232 13.975 -48.299 1.00 32.94 445 PRO A O 1
ATOM 3548 N N . ALA A 1 446 ? -16.435 14.397 -50.352 1.00 26.31 446 ALA A N 1
ATOM 3549 C CA . ALA A 1 446 ? -15.878 15.742 -50.131 1.00 26.31 446 ALA A CA 1
ATOM 3550 C C . ALA A 1 446 ? -16.876 16.918 -50.009 1.00 26.31 446 ALA A C 1
ATOM 3552 O O . ALA A 1 446 ? -17.930 16.884 -50.639 1.00 26.31 446 ALA A O 1
ATOM 3553 N N . ASP A 1 447 ? -16.465 17.965 -49.266 1.00 26.86 447 ASP A N 1
ATOM 3554 C CA . ASP A 1 447 ? -16.446 19.408 -49.638 1.00 26.86 447 ASP A CA 1
ATOM 3555 C C . ASP A 1 447 ? -16.029 20.282 -48.414 1.00 26.86 447 ASP A C 1
ATOM 3557 O O . ASP A 1 447 ? -16.345 19.911 -47.287 1.00 26.86 447 ASP 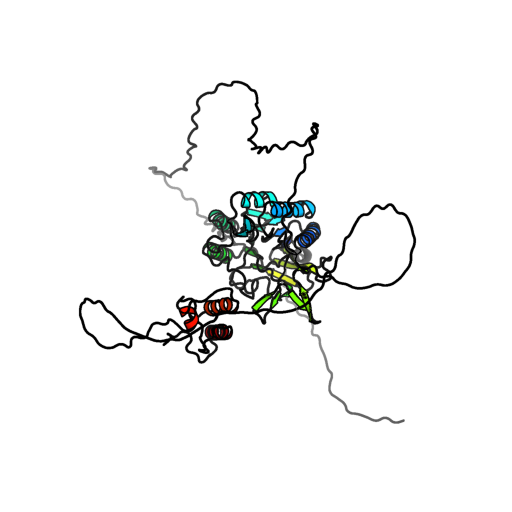A O 1
ATOM 3561 N N . ILE A 1 448 ? -15.343 21.442 -48.499 1.00 26.03 448 ILE A N 1
ATOM 3562 C CA . ILE A 1 448 ? -14.529 22.072 -49.569 1.00 26.03 448 ILE A CA 1
ATOM 3563 C C . ILE A 1 448 ? -13.572 23.160 -48.959 1.00 26.03 448 ILE A C 1
ATOM 3565 O O . ILE A 1 448 ? -13.715 23.483 -47.786 1.00 26.03 448 ILE A O 1
ATOM 3569 N N . ILE A 1 449 ? -12.601 23.672 -49.747 1.00 24.84 449 ILE A N 1
ATOM 3570 C CA . ILE A 1 449 ? -11.812 24.959 -49.712 1.00 24.84 449 ILE A CA 1
ATOM 3571 C C . ILE A 1 449 ? -11.920 25.855 -48.434 1.00 24.84 449 ILE A C 1
ATOM 3573 O O . ILE A 1 449 ? -13.014 26.201 -48.010 1.00 24.84 449 ILE A O 1
ATOM 3577 N N . GLU A 1 450 ? -10.829 26.338 -47.805 1.00 25.22 450 GLU A N 1
ATOM 3578 C CA . GLU A 1 450 ? -9.824 27.262 -48.391 1.00 25.22 450 GLU A CA 1
ATOM 3579 C C . GLU A 1 450 ? -8.380 27.145 -47.832 1.00 25.22 450 GLU A C 1
ATOM 3581 O O . GLU A 1 450 ? -8.124 26.507 -46.815 1.00 25.22 450 GLU A O 1
ATOM 3586 N N . THR A 1 451 ? -7.414 27.754 -48.536 1.00 23.34 451 THR A N 1
ATOM 3587 C CA . THR A 1 451 ? -5.958 27.559 -48.384 1.00 23.34 451 THR A CA 1
ATOM 3588 C C . THR A 1 451 ? -5.171 28.847 -48.120 1.00 23.34 451 THR A C 1
ATOM 3590 O O . THR A 1 451 ? -5.373 29.828 -48.834 1.00 23.34 451 THR A O 1
ATOM 3593 N N . THR A 1 452 ? -4.107 28.772 -47.313 1.00 24.83 452 THR A N 1
ATOM 3594 C CA . THR A 1 452 ? -2.832 29.456 -47.621 1.00 24.83 452 THR A CA 1
ATOM 3595 C C . THR A 1 452 ? -1.640 28.565 -47.267 1.00 24.83 452 THR A C 1
ATOM 3597 O O . THR A 1 452 ? -1.564 27.983 -46.190 1.00 24.83 452 THR A O 1
ATOM 3600 N N . SER A 1 453 ? -0.700 28.445 -48.202 1.00 23.02 453 SER A N 1
ATOM 3601 C CA . SER A 1 453 ? 0.521 27.640 -48.095 1.00 23.02 453 SER A CA 1
ATOM 3602 C C . SER A 1 453 ? 1.762 28.521 -48.175 1.00 23.02 453 SER A C 1
ATOM 3604 O O . SER A 1 453 ? 1.737 29.492 -48.925 1.00 23.02 453 SER A O 1
ATOM 3606 N N . PHE A 1 454 ? 2.881 28.082 -47.598 1.00 23.83 454 PHE A N 1
ATOM 3607 C CA . PHE A 1 454 ? 4.175 28.113 -48.295 1.00 23.83 454 PHE A CA 1
ATOM 3608 C C . PHE A 1 454 ? 5.024 26.900 -47.872 1.00 23.83 454 PHE A C 1
ATOM 3610 O O . PHE A 1 454 ? 4.747 26.282 -46.847 1.00 23.83 454 PHE A O 1
ATOM 3617 N N . ALA A 1 455 ? 5.973 26.500 -48.721 1.00 21.72 455 ALA A N 1
ATOM 3618 C CA . ALA A 1 455 ? 6.659 25.200 -48.677 1.00 21.72 455 ALA A CA 1
ATOM 3619 C C . ALA A 1 455 ? 8.197 25.360 -48.748 1.00 21.72 455 ALA A C 1
ATOM 3621 O O . ALA A 1 455 ? 8.681 26.461 -48.500 1.00 21.72 455 ALA A O 1
ATOM 3622 N N . VAL A 1 456 ? 8.908 24.293 -49.170 1.00 23.88 456 VAL A N 1
ATOM 3623 C CA . VAL A 1 456 ? 10.383 24.085 -49.278 1.00 23.88 456 VAL A CA 1
ATOM 3624 C C . VAL A 1 456 ? 10.970 23.329 -48.070 1.00 23.88 456 VAL A C 1
ATOM 3626 O O . VAL A 1 456 ? 10.764 23.747 -46.939 1.00 23.88 456 VAL A O 1
ATOM 3629 N N . SER A 1 457 ? 11.729 22.234 -48.229 1.00 25.58 457 SER A N 1
ATOM 3630 C CA . SER A 1 457 ? 11.866 21.289 -49.364 1.00 25.58 457 SER A CA 1
ATOM 3631 C C . SER A 1 457 ? 12.547 19.994 -48.900 1.00 25.58 457 SER A C 1
ATOM 3633 O O . SER A 1 457 ? 13.484 20.054 -48.108 1.00 25.58 457 SER A O 1
ATOM 3635 N N . ASP A 1 458 ? 12.142 18.859 -49.461 1.00 27.72 458 ASP A N 1
ATOM 3636 C CA . ASP A 1 458 ? 12.807 17.555 -49.316 1.00 27.72 458 ASP A CA 1
ATOM 3637 C C . ASP A 1 458 ? 13.976 17.399 -50.316 1.00 27.72 458 ASP A C 1
ATOM 3639 O O . ASP A 1 458 ? 13.888 17.934 -51.429 1.00 27.72 458 ASP A O 1
ATOM 3643 N N . PRO A 1 459 ? 15.045 16.666 -49.962 1.00 29.41 459 PRO A N 1
ATOM 3644 C CA . PRO A 1 459 ? 15.819 15.913 -50.941 1.00 29.41 459 PRO A CA 1
ATOM 3645 C C . PRO A 1 459 ? 16.014 14.440 -50.531 1.00 29.41 459 PRO A C 1
ATOM 3647 O O . PRO A 1 459 ? 16.794 14.110 -49.636 1.00 29.41 459 PRO A O 1
ATOM 3650 N N . THR A 1 460 ? 15.379 13.545 -51.285 1.00 26.67 460 THR A N 1
ATOM 3651 C CA . THR A 1 460 ? 15.713 12.116 -51.329 1.00 26.67 460 THR A CA 1
ATOM 3652 C C . THR A 1 460 ? 16.926 11.867 -52.230 1.00 26.67 460 THR A C 1
ATOM 3654 O O . THR A 1 460 ? 16.985 12.393 -53.339 1.00 26.67 460 THR A O 1
ATOM 3657 N N . GLU A 1 461 ? 17.841 10.987 -51.815 1.00 25.75 461 GLU A N 1
ATOM 3658 C CA . GLU A 1 461 ? 18.689 10.219 -52.740 1.00 25.75 461 GLU A CA 1
ATOM 3659 C C . GLU A 1 461 ? 18.778 8.755 -52.285 1.00 25.75 461 GLU A C 1
ATOM 3661 O O . GLU A 1 461 ? 19.033 8.460 -51.117 1.00 25.75 461 GLU A O 1
ATOM 3666 N N . GLU A 1 462 ? 18.580 7.832 -53.228 1.00 26.91 462 GLU A N 1
ATOM 3667 C CA . GLU A 1 462 ? 18.935 6.420 -53.082 1.00 26.91 462 GLU A CA 1
ATOM 3668 C C . GLU A 1 462 ? 20.362 6.198 -53.601 1.00 26.91 462 GLU A C 1
ATOM 3670 O O . GLU A 1 462 ? 20.712 6.697 -54.670 1.00 26.91 462 GLU A O 1
ATOM 3675 N N . ILE A 1 463 ? 21.153 5.351 -52.934 1.00 23.56 463 ILE A N 1
ATOM 3676 C CA . ILE A 1 463 ? 22.312 4.708 -53.569 1.00 23.56 463 ILE A CA 1
ATOM 3677 C C . ILE A 1 463 ? 22.350 3.236 -53.150 1.00 23.56 463 ILE A C 1
ATOM 3679 O O . ILE A 1 463 ? 22.308 2.918 -51.964 1.00 23.56 463 ILE A O 1
ATOM 3683 N N . ASN A 1 464 ? 22.438 2.336 -54.130 1.00 27.95 464 ASN A N 1
ATOM 3684 C CA . ASN A 1 464 ? 22.475 0.889 -53.929 1.00 27.95 464 ASN A CA 1
ATOM 3685 C C . ASN A 1 464 ? 23.551 0.260 -54.830 1.00 27.95 464 ASN A C 1
ATOM 3687 O O . ASN A 1 464 ? 23.438 0.329 -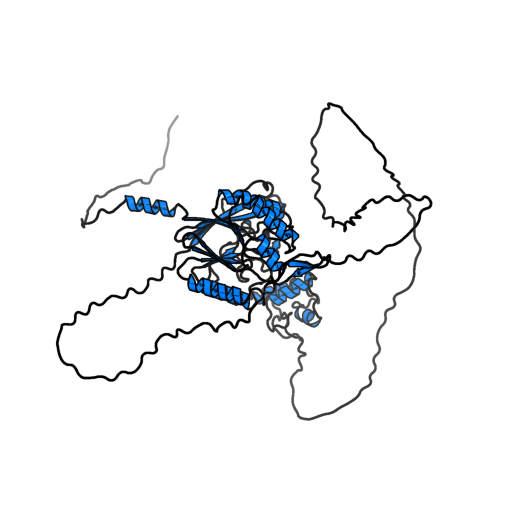56.055 1.00 27.95 464 ASN A O 1
ATOM 3691 N N . THR A 1 465 ? 24.576 -0.360 -54.237 1.00 25.14 465 THR A N 1
ATOM 3692 C CA . THR A 1 465 ? 25.612 -1.125 -54.956 1.00 25.14 465 THR A CA 1
ATOM 3693 C C . THR A 1 465 ? 26.158 -2.276 -54.112 1.00 25.14 465 THR A C 1
ATOM 3695 O O . THR A 1 465 ? 26.694 -2.056 -53.027 1.00 25.14 465 THR A O 1
ATOM 3698 N N . ASP A 1 466 ? 26.088 -3.483 -54.665 1.00 26.77 466 ASP A N 1
ATOM 3699 C CA . ASP A 1 466 ? 26.712 -4.710 -54.156 1.00 26.77 466 ASP A CA 1
ATOM 3700 C C . ASP A 1 466 ? 28.222 -4.818 -54.498 1.00 26.77 466 ASP A C 1
ATOM 3702 O O . ASP A 1 466 ? 28.750 -4.027 -55.280 1.00 26.77 466 ASP A O 1
ATOM 3706 N N . VAL A 1 467 ? 28.844 -5.915 -54.022 1.00 25.59 467 VAL A N 1
ATOM 3707 C CA . VAL A 1 467 ? 30.029 -6.639 -54.575 1.00 25.59 467 VAL A CA 1
ATOM 3708 C C . VAL A 1 467 ? 31.344 -6.647 -53.749 1.00 25.59 467 VAL A C 1
ATOM 3710 O O . VAL A 1 467 ? 32.250 -5.842 -53.924 1.00 25.59 467 VAL A O 1
ATOM 3713 N N . ALA A 1 468 ? 31.468 -7.729 -52.966 1.00 24.58 468 ALA A N 1
ATOM 3714 C CA . ALA A 1 468 ? 32.603 -8.670 -52.829 1.00 24.58 468 ALA A CA 1
ATOM 3715 C C . ALA A 1 468 ? 34.021 -8.279 -52.305 1.00 24.58 468 ALA A C 1
ATOM 3717 O O . ALA A 1 468 ? 34.839 -7.680 -52.990 1.00 24.58 468 ALA A O 1
ATOM 3718 N N . VAL A 1 469 ? 34.360 -8.914 -51.168 1.00 23.91 469 VAL A N 1
ATOM 3719 C CA . VAL A 1 469 ? 35.545 -9.785 -50.910 1.00 23.91 469 VAL A CA 1
ATOM 3720 C C . VAL A 1 469 ? 36.978 -9.274 -51.184 1.00 23.91 469 VAL A C 1
ATOM 3722 O O . VAL A 1 469 ? 37.450 -9.237 -52.315 1.00 23.91 469 VAL A O 1
ATOM 3725 N N . SER A 1 470 ? 37.765 -9.182 -50.101 1.00 23.39 470 SER A N 1
ATOM 3726 C CA . SER A 1 470 ? 39.152 -9.695 -50.031 1.00 23.39 470 SER A CA 1
ATOM 3727 C C . SER A 1 470 ? 39.494 -10.111 -48.583 1.00 23.39 470 SER A C 1
ATOM 3729 O O . SER A 1 470 ? 38.698 -9.854 -47.678 1.00 23.39 470 SER A O 1
ATOM 3731 N N . SER A 1 471 ? 40.601 -10.828 -48.343 1.00 25.97 471 SER A N 1
ATOM 3732 C CA . SER A 1 471 ? 40.712 -11.749 -47.191 1.00 25.97 471 SER A CA 1
ATOM 3733 C C . SER A 1 471 ? 42.080 -11.855 -46.493 1.00 25.97 471 SER A C 1
ATOM 3735 O O . SER A 1 471 ? 43.074 -12.084 -47.178 1.00 25.97 471 SER A O 1
ATOM 3737 N N . GLN A 1 472 ? 42.045 -11.976 -45.149 1.00 24.91 472 GLN A N 1
ATOM 3738 C CA . GLN A 1 472 ? 42.970 -12.784 -44.306 1.00 24.91 472 GLN A CA 1
ATOM 3739 C C . GLN A 1 472 ? 44.467 -12.352 -44.277 1.00 24.91 472 GLN A C 1
ATOM 3741 O O . GLN A 1 472 ? 44.851 -11.461 -45.032 1.00 24.91 472 GLN A O 1
ATOM 3746 N N . PRO A 1 473 ? 45.355 -12.964 -43.449 1.00 40.19 473 PRO A N 1
ATOM 3747 C CA . PRO A 1 473 ? 45.149 -13.864 -42.295 1.00 40.19 473 PRO A CA 1
ATOM 3748 C C . PRO A 1 473 ? 45.830 -13.396 -40.981 1.00 40.19 473 PRO A C 1
ATOM 3750 O O . PRO A 1 473 ? 46.603 -12.447 -40.984 1.00 40.19 473 PRO A O 1
ATOM 3753 N N . GLN A 1 474 ? 45.597 -14.125 -39.874 1.00 26.56 474 GLN A N 1
ATOM 3754 C CA . GLN A 1 474 ? 46.626 -14.809 -39.040 1.00 26.56 474 GLN A CA 1
ATOM 3755 C C . GLN A 1 474 ? 46.003 -15.317 -37.716 1.00 26.56 474 GLN A C 1
ATOM 3757 O O . GLN A 1 474 ? 45.720 -14.544 -36.812 1.00 26.56 474 GLN A O 1
ATOM 3762 N N . THR A 1 475 ? 45.552 -16.578 -37.657 1.00 25.08 475 THR A N 1
ATOM 3763 C CA . THR A 1 475 ? 46.289 -17.814 -37.264 1.00 25.08 475 THR A CA 1
ATOM 3764 C C . THR A 1 475 ? 46.352 -18.080 -35.756 1.00 25.08 475 THR A C 1
ATOM 3766 O O . THR A 1 475 ? 47.160 -17.491 -35.045 1.00 25.08 475 THR A O 1
ATOM 3769 N N . SER A 1 476 ? 45.563 -19.062 -35.313 1.00 26.48 476 SER A N 1
ATOM 3770 C CA . SER A 1 476 ? 45.657 -19.744 -34.018 1.00 26.48 476 SER A CA 1
ATOM 3771 C C . SER A 1 476 ? 46.612 -20.946 -34.074 1.00 26.48 476 SER A C 1
ATOM 3773 O O . SER A 1 476 ? 46.717 -21.605 -35.108 1.00 26.48 476 SER A O 1
ATOM 3775 N N . VAL A 1 477 ? 47.259 -21.277 -32.949 1.00 26.66 477 VAL A N 1
ATOM 3776 C CA . VAL A 1 477 ? 47.929 -22.573 -32.711 1.00 26.66 477 VAL A CA 1
ATOM 3777 C C . VAL A 1 477 ? 47.743 -22.964 -31.240 1.00 26.66 477 VAL A C 1
ATOM 3779 O O . VAL A 1 477 ? 47.790 -22.104 -30.364 1.00 26.66 477 VAL A O 1
ATOM 3782 N N . SER A 1 478 ? 47.550 -24.256 -30.972 1.00 26.33 478 SER A N 1
ATOM 3783 C CA . SER A 1 478 ? 47.390 -24.840 -29.633 1.00 26.33 478 SER A CA 1
ATOM 3784 C C . SER A 1 478 ? 48.195 -26.140 -29.505 1.00 26.33 478 SER A C 1
ATOM 3786 O O . SER A 1 478 ? 48.093 -26.992 -30.387 1.00 26.33 478 SER A O 1
ATOM 3788 N N . ALA A 1 479 ? 48.950 -26.305 -28.414 1.00 25.81 479 ALA A N 1
ATOM 3789 C CA . ALA A 1 479 ? 49.608 -27.550 -27.985 1.00 25.81 479 ALA A CA 1
ATOM 3790 C C . ALA A 1 479 ? 50.011 -27.448 -26.492 1.00 25.81 479 ALA A C 1
ATOM 3792 O O . ALA A 1 479 ? 49.876 -26.377 -25.899 1.00 25.81 479 ALA A O 1
ATOM 3793 N N . SER A 1 480 ? 50.467 -28.548 -25.884 1.00 26.78 480 SER A N 1
ATOM 3794 C CA . SER A 1 480 ? 50.498 -28.759 -24.423 1.00 26.78 480 SER A CA 1
ATOM 3795 C C . SER A 1 480 ? 51.816 -29.354 -23.877 1.00 26.78 480 SER A C 1
ATOM 3797 O O . SER A 1 480 ? 52.704 -29.704 -24.646 1.00 26.78 480 SER A O 1
ATOM 3799 N N . GLU A 1 481 ? 51.853 -29.538 -22.545 1.00 29.23 481 GLU A N 1
ATOM 3800 C CA . GLU A 1 481 ? 52.740 -30.422 -21.746 1.00 29.23 481 GLU A CA 1
ATOM 3801 C C . GLU A 1 481 ? 54.199 -29.996 -21.447 1.00 29.23 481 GLU A C 1
ATOM 3803 O O . GLU A 1 481 ? 54.907 -29.435 -22.277 1.00 29.23 481 GLU A O 1
ATOM 3808 N N . GLY A 1 482 ? 54.659 -30.336 -20.226 1.00 24.52 482 GLY A N 1
ATOM 3809 C CA . GLY A 1 482 ? 56.066 -30.263 -19.785 1.00 24.52 482 GLY A CA 1
ATOM 3810 C C . GLY A 1 482 ? 56.270 -29.815 -18.323 1.00 24.52 482 GLY A C 1
ATOM 3811 O O . GLY A 1 482 ? 56.162 -28.631 -18.024 1.00 24.52 482 GLY A O 1
ATOM 3812 N N . LEU A 1 483 ? 56.611 -30.740 -17.411 1.00 25.69 483 LEU A N 1
ATOM 3813 C CA . LEU A 1 483 ? 57.000 -30.446 -16.014 1.00 25.69 483 LEU A CA 1
ATOM 3814 C C . LEU A 1 483 ? 58.522 -30.228 -15.876 1.00 25.69 483 LEU A C 1
ATOM 3816 O O . LEU A 1 483 ? 59.274 -30.911 -16.567 1.00 25.69 483 LEU A O 1
ATOM 3820 N N . ALA A 1 484 ? 58.963 -29.426 -14.889 1.00 27.39 484 ALA A N 1
ATOM 3821 C CA . ALA A 1 484 ? 60.004 -29.823 -13.914 1.00 27.39 484 ALA A CA 1
ATOM 3822 C C . ALA A 1 484 ? 60.182 -28.821 -12.744 1.00 27.39 484 ALA A C 1
ATOM 3824 O O . ALA A 1 484 ? 59.989 -27.618 -12.881 1.00 27.39 484 ALA A O 1
ATOM 3825 N N . GLU A 1 485 ? 60.578 -29.369 -11.596 1.00 25.95 485 GLU A N 1
ATOM 3826 C CA . GLU A 1 485 ? 60.727 -28.792 -10.250 1.00 25.95 485 GLU A CA 1
ATOM 3827 C C . GLU A 1 485 ? 61.832 -27.724 -10.064 1.00 25.95 485 GLU A C 1
ATOM 3829 O O . GLU A 1 485 ? 62.819 -27.699 -10.796 1.00 25.95 485 GLU A O 1
ATOM 3834 N N . THR A 1 486 ? 61.769 -26.970 -8.951 1.00 25.22 486 THR A N 1
ATOM 3835 C CA . THR A 1 486 ? 62.858 -26.906 -7.937 1.00 25.22 486 THR A CA 1
ATOM 3836 C C . THR A 1 486 ? 62.324 -26.395 -6.581 1.00 25.22 486 THR A C 1
ATOM 3838 O O . THR A 1 486 ? 61.409 -25.579 -6.522 1.00 25.22 486 THR A O 1
ATOM 3841 N N . THR A 1 487 ? 62.877 -26.917 -5.482 1.00 24.59 487 THR A N 1
ATOM 3842 C CA . THR A 1 487 ? 62.392 -26.818 -4.086 1.00 24.59 487 THR A CA 1
ATOM 3843 C C . THR A 1 487 ? 63.020 -25.702 -3.240 1.00 24.59 487 THR A C 1
ATOM 3845 O O . THR A 1 487 ? 64.146 -25.299 -3.518 1.00 24.59 487 THR A O 1
ATOM 3848 N N . CYS A 1 488 ? 62.424 -25.389 -2.074 1.00 24.19 488 CYS A N 1
ATOM 3849 C CA . CYS A 1 488 ? 63.212 -25.127 -0.854 1.00 24.19 488 CYS A CA 1
ATOM 3850 C C . CYS A 1 488 ? 62.474 -25.487 0.464 1.00 24.19 488 CYS A C 1
ATOM 3852 O O . CYS A 1 488 ? 61.282 -25.246 0.614 1.00 24.19 488 CYS A O 1
ATOM 3854 N N . THR A 1 489 ? 63.212 -26.078 1.409 1.00 25.61 489 THR A N 1
ATOM 3855 C CA . THR A 1 489 ? 62.813 -26.654 2.726 1.00 25.61 489 THR A CA 1
ATOM 3856 C C . THR A 1 489 ? 63.340 -25.796 3.899 1.00 25.61 489 THR A C 1
ATOM 3858 O O . THR A 1 489 ? 64.205 -24.964 3.652 1.00 25.61 489 THR A O 1
ATOM 3861 N N . ALA A 1 490 ? 63.022 -25.930 5.201 1.00 28.48 490 ALA A N 1
ATOM 3862 C CA . ALA A 1 490 ? 62.070 -26.686 6.056 1.00 28.48 490 ALA A CA 1
ATOM 3863 C C . ALA A 1 490 ? 61.968 -25.921 7.420 1.00 28.48 490 ALA A C 1
ATOM 3865 O O . ALA A 1 490 ? 62.707 -24.959 7.619 1.00 28.48 490 ALA A O 1
ATOM 3866 N N . SER A 1 491 ? 61.118 -26.260 8.406 1.00 28.28 491 SER A N 1
ATOM 3867 C CA . SER A 1 491 ? 61.424 -27.206 9.519 1.00 28.28 491 SER A CA 1
ATOM 3868 C C . SER A 1 491 ? 60.655 -26.767 10.797 1.00 28.28 491 SER A C 1
ATOM 3870 O O . SER A 1 491 ? 60.382 -25.576 10.912 1.00 28.28 491 SER A O 1
ATOM 3872 N N . ALA A 1 492 ? 60.379 -27.549 11.856 1.00 30.02 492 ALA A N 1
ATOM 3873 C CA . ALA A 1 492 ? 59.888 -28.933 12.022 1.00 30.02 492 ALA A CA 1
ATOM 3874 C C . ALA A 1 492 ? 59.591 -29.191 13.530 1.00 30.02 492 ALA A C 1
ATOM 3876 O O . ALA A 1 492 ? 60.324 -28.692 14.381 1.00 30.02 492 ALA A O 1
ATOM 3877 N N . SER A 1 493 ? 58.588 -30.013 13.883 1.00 27.06 493 SER A N 1
ATOM 3878 C CA . SER A 1 493 ? 58.474 -30.644 15.221 1.00 27.06 493 SER A CA 1
ATOM 3879 C C . SER A 1 493 ? 57.585 -31.905 15.204 1.00 27.06 493 SER A C 1
ATOM 3881 O O . SER A 1 493 ? 56.763 -32.074 14.309 1.00 27.06 493 SER A O 1
ATOM 3883 N N . HIS A 1 494 ? 57.784 -32.808 16.170 1.00 31.48 494 HIS A N 1
ATOM 3884 C CA . HIS A 1 494 ? 57.069 -34.090 16.366 1.00 31.48 494 HIS A CA 1
ATOM 3885 C C . HIS A 1 494 ? 55.750 -33.908 17.174 1.00 31.48 494 HIS A C 1
ATOM 3887 O O . HIS A 1 494 ? 55.537 -32.844 17.744 1.00 31.48 494 HIS A O 1
ATOM 3893 N N . SER A 1 495 ? 54.819 -34.874 17.285 1.00 26.73 495 SER A N 1
ATOM 3894 C CA . SER A 1 495 ? 54.972 -36.342 17.226 1.00 26.73 495 SER A CA 1
ATOM 3895 C C . SER A 1 495 ? 53.742 -37.113 16.698 1.00 26.73 495 SER A C 1
ATOM 3897 O O . SER A 1 495 ? 52.630 -36.604 16.649 1.00 26.73 495 SER A O 1
ATOM 3899 N N . THR A 1 496 ? 53.999 -38.380 16.361 1.00 27.19 496 THR A N 1
ATOM 3900 C CA . THR A 1 496 ? 53.119 -39.534 16.062 1.00 27.19 496 THR A CA 1
ATOM 3901 C C . THR A 1 496 ? 51.748 -39.629 16.781 1.00 27.19 496 THR A C 1
ATOM 3903 O O . THR A 1 496 ? 51.640 -39.188 17.917 1.00 27.19 496 THR A O 1
ATOM 3906 N N . SER A 1 497 ? 50.699 -40.348 16.317 1.00 29.52 497 SER A N 1
ATOM 3907 C CA . SER A 1 497 ? 50.235 -40.967 15.029 1.00 29.52 497 SER A CA 1
ATOM 3908 C C . SER A 1 497 ? 48.950 -41.822 15.351 1.00 29.52 497 SER A C 1
ATOM 3910 O O . SER A 1 497 ? 48.611 -41.868 16.529 1.00 29.52 497 SER A O 1
ATOM 3912 N N . LYS A 1 498 ? 48.178 -42.586 14.537 1.00 30.53 498 LYS A N 1
ATOM 3913 C CA . LYS A 1 498 ? 48.058 -43.021 13.110 1.00 30.53 498 LYS A CA 1
ATOM 3914 C C . LYS A 1 498 ? 46.717 -43.816 12.964 1.00 30.53 498 LYS A C 1
ATOM 3916 O O . LYS A 1 498 ? 46.459 -44.583 13.893 1.00 30.53 498 LYS A O 1
ATOM 3921 N N . PRO A 1 499 ? 45.981 -43.884 11.824 1.00 38.47 499 PRO A N 1
ATOM 3922 C CA . PRO A 1 499 ? 45.755 -42.941 10.715 1.00 38.47 499 PRO A CA 1
ATOM 3923 C C . PRO A 1 499 ? 44.310 -42.367 10.711 1.00 38.47 499 PRO A C 1
ATOM 3925 O O . PRO A 1 499 ? 43.423 -42.928 11.345 1.00 38.47 499 PRO A O 1
ATOM 3928 N N . ILE A 1 500 ? 44.053 -41.327 9.915 1.00 33.09 500 ILE A N 1
ATOM 3929 C CA . ILE A 1 500 ? 42.705 -40.934 9.456 1.00 33.09 500 ILE A CA 1
ATOM 3930 C C . ILE A 1 500 ? 42.835 -40.593 7.964 1.00 33.09 500 ILE A C 1
ATOM 3932 O O . ILE A 1 500 ? 43.875 -40.068 7.558 1.00 33.09 500 ILE A O 1
ATOM 3936 N N . GLU A 1 501 ? 41.841 -40.947 7.152 1.00 38.75 501 GLU A N 1
ATOM 3937 C CA . GLU A 1 501 ? 41.777 -40.558 5.739 1.00 38.75 501 GLU A CA 1
ATOM 3938 C C . GLU A 1 501 ? 41.590 -39.040 5.635 1.00 38.75 501 GLU A C 1
ATOM 3940 O O . GLU A 1 501 ? 40.708 -38.465 6.270 1.00 38.75 501 GLU A O 1
ATOM 3945 N N . SER A 1 502 ? 42.463 -38.371 4.879 1.00 34.66 502 SER A N 1
ATOM 3946 C CA . SER A 1 502 ? 42.340 -36.938 4.620 1.00 34.66 502 SER A CA 1
ATOM 3947 C C . SER A 1 502 ? 41.323 -36.711 3.507 1.00 34.66 502 SER A C 1
ATOM 3949 O O . SER A 1 502 ? 41.706 -36.459 2.364 1.00 34.66 502 SER A O 1
ATOM 3951 N N . GLU A 1 503 ? 40.043 -36.827 3.860 1.00 44.50 503 GLU A N 1
ATOM 3952 C CA . GLU A 1 503 ? 38.941 -36.251 3.089 1.00 44.50 503 GLU A CA 1
ATOM 3953 C C . GLU A 1 503 ? 39.312 -34.799 2.748 1.00 44.50 503 GLU A C 1
ATOM 3955 O O . GLU A 1 503 ? 39.587 -33.989 3.640 1.00 44.50 503 GLU A O 1
ATOM 3960 N N . THR A 1 504 ? 39.382 -34.472 1.460 1.00 45.78 504 THR A N 1
ATOM 3961 C CA . THR A 1 504 ? 39.466 -33.077 1.029 1.00 45.78 504 THR A CA 1
ATOM 3962 C C . THR A 1 504 ? 38.115 -32.436 1.287 1.00 45.78 504 THR A C 1
ATOM 3964 O O . THR A 1 504 ? 37.127 -32.855 0.692 1.00 45.78 504 THR A O 1
ATOM 3967 N N . ASP A 1 505 ? 38.062 -31.445 2.178 1.00 60.50 505 ASP A N 1
ATOM 3968 C CA . ASP A 1 505 ? 36.819 -30.742 2.498 1.00 60.50 505 ASP A CA 1
ATOM 3969 C C . ASP A 1 505 ? 36.400 -29.850 1.320 1.00 60.50 505 ASP A C 1
ATOM 3971 O O . ASP A 1 505 ? 36.735 -28.669 1.236 1.00 60.50 505 ASP A O 1
ATOM 3975 N N . ASN A 1 506 ? 35.700 -30.467 0.370 1.00 77.06 506 ASN A N 1
ATOM 3976 C CA . ASN A 1 506 ? 35.134 -29.832 -0.814 1.00 77.06 506 ASN A CA 1
ATOM 3977 C C . ASN A 1 506 ? 33.766 -29.172 -0.506 1.00 77.06 506 ASN A C 1
ATOM 3979 O O . ASN A 1 506 ? 33.034 -28.797 -1.425 1.00 77.06 506 ASN A O 1
ATOM 3983 N N . GLY A 1 507 ? 33.401 -29.044 0.777 1.00 86.94 507 GLY A N 1
ATOM 3984 C CA . GLY A 1 507 ? 32.115 -28.527 1.237 1.00 86.94 507 GLY A CA 1
ATOM 3985 C C . GLY A 1 507 ? 30.949 -29.508 1.069 1.00 86.94 507 GLY A C 1
ATOM 3986 O O . GLY A 1 507 ? 31.123 -30.691 0.765 1.00 86.94 507 GLY A O 1
ATOM 3987 N N . ILE A 1 508 ? 29.729 -29.018 1.312 1.00 93.94 508 ILE A N 1
ATOM 3988 C CA . ILE A 1 508 ? 28.509 -29.837 1.376 1.00 93.94 508 ILE A CA 1
ATOM 3989 C C . ILE A 1 508 ? 27.727 -29.771 0.052 1.00 93.94 508 ILE A C 1
ATOM 3991 O O . ILE A 1 508 ? 27.447 -28.698 -0.477 1.00 93.94 508 ILE A O 1
ATOM 3995 N N . SER A 1 509 ? 27.313 -30.928 -0.474 1.00 94.50 509 SER A N 1
ATOM 3996 C CA . SER A 1 509 ? 26.486 -31.017 -1.685 1.00 94.50 509 SER A CA 1
ATOM 3997 C C . SER A 1 509 ? 25.105 -30.391 -1.463 1.00 94.50 509 SER A C 1
ATOM 3999 O O . SER A 1 509 ? 24.351 -30.823 -0.584 1.00 94.50 509 SER A O 1
ATOM 4001 N N . GLY A 1 510 ? 24.779 -29.381 -2.272 1.00 93.44 510 GLY A N 1
ATOM 4002 C CA . GLY A 1 510 ? 23.571 -28.561 -2.171 1.00 93.44 510 GLY A CA 1
ATOM 4003 C C . GLY A 1 510 ? 23.674 -27.360 -1.227 1.00 93.44 510 GLY A C 1
ATOM 4004 O O . GLY A 1 510 ? 22.710 -26.610 -1.138 1.00 93.44 510 GLY A O 1
ATOM 4005 N N . ASP A 1 511 ? 24.797 -27.171 -0.531 1.00 96.62 511 ASP A N 1
ATOM 4006 C CA . ASP A 1 511 ? 25.081 -26.004 0.318 1.00 96.62 511 ASP A CA 1
ATOM 4007 C C . ASP A 1 511 ? 25.868 -25.006 -0.531 1.00 96.62 511 ASP A C 1
ATOM 4009 O O . ASP A 1 511 ? 27.094 -24.929 -0.498 1.00 96.62 511 ASP A O 1
ATOM 4013 N N . VAL A 1 512 ? 25.176 -24.349 -1.453 1.00 96.25 512 VAL A N 1
ATOM 4014 C CA . VAL A 1 512 ? 25.821 -23.523 -2.472 1.00 96.25 512 VAL A CA 1
ATOM 4015 C C . VAL A 1 512 ? 26.395 -22.271 -1.822 1.00 96.25 512 VAL A C 1
ATOM 4017 O O . VAL A 1 512 ? 27.527 -21.912 -2.135 1.00 96.25 512 VAL A O 1
ATOM 4020 N N . ASN A 1 513 ? 25.678 -21.660 -0.874 1.00 92.44 513 ASN A N 1
ATOM 4021 C CA . ASN A 1 513 ? 26.090 -20.409 -0.232 1.00 92.44 513 ASN A CA 1
ATOM 4022 C C . ASN A 1 513 ? 27.083 -20.552 0.945 1.00 92.44 513 ASN A C 1
ATOM 4024 O O . ASN A 1 513 ? 27.491 -19.525 1.488 1.00 92.44 513 ASN A O 1
ATOM 4028 N N . ASP A 1 514 ? 27.482 -21.774 1.322 1.00 92.38 514 ASP A N 1
ATOM 4029 C CA . ASP A 1 514 ? 28.375 -22.066 2.461 1.00 92.38 514 ASP A CA 1
ATOM 4030 C C . ASP A 1 514 ? 27.795 -21.670 3.847 1.00 92.38 514 ASP A C 1
ATOM 4032 O O . ASP A 1 514 ? 28.544 -21.471 4.808 1.00 92.38 514 ASP A O 1
ATOM 4036 N N . ASP A 1 515 ? 26.461 -21.557 4.002 1.00 89.44 515 ASP A N 1
ATOM 4037 C CA . ASP A 1 515 ? 25.817 -21.217 5.293 1.00 89.44 515 ASP A CA 1
ATOM 4038 C C . ASP A 1 515 ? 25.648 -22.415 6.258 1.00 89.44 515 ASP A C 1
ATOM 4040 O O . ASP A 1 515 ? 25.165 -22.268 7.396 1.00 89.44 515 ASP A O 1
ATOM 4044 N N . GLY A 1 516 ? 26.113 -23.595 5.830 1.00 90.81 516 GLY A N 1
ATOM 4045 C CA . GLY A 1 516 ? 26.129 -24.845 6.592 1.00 90.81 516 GLY A CA 1
ATOM 4046 C C . GLY A 1 516 ? 24.805 -25.613 6.534 1.00 90.81 516 GLY A C 1
ATOM 4047 O O . GLY A 1 516 ? 24.567 -26.493 7.371 1.00 90.81 516 GLY A O 1
ATOM 4048 N N . LYS A 1 517 ? 23.889 -25.227 5.634 1.00 91.81 517 LYS A N 1
ATOM 4049 C CA . LYS A 1 517 ? 22.522 -25.758 5.542 1.00 91.81 517 LYS A CA 1
ATOM 4050 C C . LYS A 1 517 ? 22.020 -25.747 4.099 1.00 91.81 517 LYS A C 1
ATOM 4052 O O . LYS A 1 517 ? 21.590 -24.711 3.615 1.00 91.81 517 LYS A O 1
ATOM 4057 N N . VAL A 1 518 ? 21.894 -26.922 3.487 1.00 92.88 518 VAL A N 1
ATOM 4058 C CA . VAL A 1 518 ? 21.137 -27.107 2.233 1.00 92.88 518 VAL A CA 1
ATOM 4059 C C . VAL A 1 518 ? 19.688 -26.637 2.421 1.00 92.88 518 VAL A C 1
ATOM 4061 O O . VAL A 1 518 ? 18.893 -27.308 3.088 1.00 92.88 518 VAL A O 1
ATOM 4064 N N . ASN A 1 519 ? 19.346 -25.473 1.870 1.00 88.94 519 ASN A N 1
ATOM 4065 C CA . ASN A 1 519 ? 18.065 -24.800 2.065 1.00 88.94 519 ASN A CA 1
ATOM 4066 C C . ASN A 1 519 ? 17.553 -24.123 0.774 1.00 88.94 519 ASN A C 1
ATOM 4068 O O . ASN A 1 519 ? 18.085 -24.323 -0.316 1.00 88.94 519 ASN A O 1
ATOM 4072 N N . ILE A 1 520 ? 16.454 -23.361 0.858 1.00 89.25 520 ILE A N 1
ATOM 4073 C CA . ILE A 1 520 ? 15.858 -22.724 -0.329 1.00 89.25 520 ILE A CA 1
ATOM 4074 C C . ILE A 1 520 ? 16.792 -21.680 -0.961 1.00 89.25 520 ILE A C 1
ATOM 4076 O O . ILE A 1 520 ? 16.802 -21.539 -2.182 1.00 89.25 520 ILE A O 1
ATOM 4080 N N . LYS A 1 521 ? 17.637 -21.015 -0.158 1.00 89.75 521 LYS A N 1
ATOM 4081 C CA . LYS A 1 521 ? 18.622 -20.032 -0.635 1.00 89.75 521 LYS A CA 1
ATOM 4082 C C . LYS A 1 521 ? 19.584 -20.620 -1.658 1.00 89.75 521 LYS A C 1
ATOM 4084 O O . LYS A 1 521 ? 19.945 -19.926 -2.599 1.00 89.75 521 LYS A O 1
ATOM 4089 N N . ASP A 1 522 ? 19.960 -21.885 -1.518 1.00 94.62 522 ASP A N 1
ATOM 4090 C CA . ASP A 1 522 ? 20.876 -22.560 -2.438 1.00 94.62 522 ASP A CA 1
ATOM 4091 C C . ASP A 1 522 ? 20.230 -22.796 -3.803 1.00 94.62 522 ASP A C 1
ATOM 4093 O O . ASP A 1 522 ? 20.820 -22.496 -4.841 1.00 94.62 522 ASP A O 1
ATOM 4097 N N . ALA A 1 523 ? 18.964 -23.225 -3.809 1.00 88.00 523 ALA A N 1
ATOM 4098 C CA . ALA A 1 523 ? 18.173 -23.313 -5.030 1.00 88.00 523 ALA A CA 1
ATOM 4099 C C . ALA A 1 523 ? 18.005 -21.935 -5.696 1.00 88.00 523 ALA A C 1
ATOM 4101 O O . ALA A 1 523 ? 18.183 -21.820 -6.909 1.00 88.00 523 ALA A O 1
ATOM 4102 N N . THR A 1 524 ? 17.740 -20.882 -4.916 1.00 87.31 524 THR A N 1
ATOM 4103 C CA . THR A 1 524 ? 17.656 -19.496 -5.408 1.00 87.31 524 THR A CA 1
ATOM 4104 C C . THR A 1 524 ? 18.999 -18.992 -5.955 1.00 87.31 524 THR A C 1
ATOM 4106 O O . THR A 1 524 ? 19.029 -18.293 -6.968 1.00 87.31 524 THR A O 1
ATOM 4109 N N . THR A 1 525 ? 20.124 -19.374 -5.351 1.00 91.75 525 THR A N 1
ATOM 4110 C CA . THR A 1 525 ? 21.479 -19.056 -5.833 1.00 91.75 525 THR A CA 1
ATOM 4111 C C . THR A 1 525 ? 21.757 -19.724 -7.186 1.00 91.75 525 THR A C 1
ATOM 4113 O O . THR A 1 525 ? 22.202 -19.055 -8.121 1.00 91.75 525 THR A O 1
ATOM 4116 N N . ILE A 1 526 ? 21.377 -20.996 -7.356 1.00 93.62 526 ILE A N 1
ATOM 4117 C CA . ILE A 1 526 ? 21.433 -21.694 -8.654 1.00 93.62 526 ILE A CA 1
ATOM 4118 C C . ILE A 1 526 ? 20.503 -21.046 -9.693 1.00 93.62 526 ILE A C 1
ATOM 4120 O O . ILE A 1 526 ? 20.873 -20.926 -10.860 1.00 93.62 526 ILE A O 1
ATOM 4124 N N . GLN A 1 527 ? 19.308 -20.597 -9.299 1.00 88.44 527 GLN A N 1
ATOM 4125 C CA . GLN A 1 527 ? 18.377 -19.903 -10.198 1.00 88.44 527 GLN A CA 1
ATOM 4126 C C . GLN A 1 527 ? 18.933 -18.550 -10.664 1.00 88.44 527 GLN A C 1
ATOM 4128 O O . GLN A 1 527 ? 18.897 -18.262 -11.861 1.00 88.44 527 GLN A O 1
ATOM 4133 N N . LYS A 1 528 ? 19.518 -17.753 -9.758 1.00 84.62 528 LYS A N 1
ATOM 4134 C CA . LYS A 1 528 ? 20.199 -16.488 -10.094 1.00 84.62 528 LYS A CA 1
ATOM 4135 C C . LYS A 1 528 ? 21.377 -16.715 -11.046 1.00 84.62 528 LYS A C 1
ATOM 4137 O O . LYS A 1 528 ? 21.534 -15.947 -11.995 1.00 84.62 528 LYS A O 1
ATOM 4142 N N . PHE A 1 529 ? 22.138 -17.796 -10.862 1.00 91.62 529 PHE A N 1
ATOM 4143 C CA . PHE A 1 529 ? 23.187 -18.211 -11.798 1.00 91.62 529 PHE A CA 1
ATOM 4144 C C . PHE A 1 529 ? 22.634 -18.611 -13.174 1.00 91.62 529 PHE A C 1
ATOM 4146 O O . PHE A 1 529 ? 23.065 -18.084 -14.199 1.00 91.62 529 PHE A O 1
ATOM 4153 N N . ALA A 1 530 ? 21.616 -19.474 -13.220 1.00 85.75 530 ALA A N 1
ATOM 4154 C CA . ALA A 1 530 ? 20.978 -19.894 -14.469 1.00 85.75 530 ALA A CA 1
ATOM 4155 C C . ALA A 1 530 ? 20.342 -18.718 -15.245 1.00 85.75 530 ALA A C 1
ATOM 4157 O O . ALA A 1 530 ? 20.312 -18.733 -16.477 1.00 85.75 530 ALA A O 1
ATOM 4158 N N . ALA A 1 531 ? 19.880 -17.684 -14.533 1.00 78.19 531 ALA A N 1
ATOM 4159 C CA . ALA A 1 531 ? 19.367 -16.434 -15.091 1.00 78.19 531 ALA A CA 1
ATOM 4160 C C . ALA A 1 531 ? 20.459 -15.410 -15.477 1.00 78.19 531 ALA A C 1
ATOM 4162 O O . ALA A 1 531 ? 20.128 -14.376 -16.056 1.00 78.19 531 ALA A O 1
ATOM 4163 N N . LYS A 1 532 ? 21.745 -15.682 -15.193 1.00 89.69 532 LYS A N 1
ATOM 4164 C CA . LYS A 1 532 ? 22.892 -14.763 -15.370 1.00 89.69 532 LYS A CA 1
ATOM 4165 C C . LYS A 1 532 ? 22.794 -13.460 -14.561 1.00 89.69 532 LYS A C 1
ATOM 4167 O O . LYS A 1 532 ? 23.306 -12.424 -14.974 1.00 89.69 532 LYS A O 1
ATOM 4172 N N . ILE A 1 533 ? 22.127 -13.522 -13.410 1.00 80.44 533 ILE A N 1
ATOM 4173 C CA . ILE A 1 533 ? 22.023 -12.432 -12.425 1.00 80.44 533 ILE A CA 1
ATOM 4174 C C . ILE A 1 533 ? 23.215 -12.476 -11.446 1.00 80.44 533 ILE A C 1
ATOM 4176 O O . ILE A 1 533 ? 23.563 -11.472 -10.833 1.00 80.44 533 ILE A O 1
ATOM 4180 N N . LEU A 1 534 ? 23.847 -13.645 -11.313 1.00 86.06 534 LEU A N 1
ATOM 4181 C CA . LEU A 1 534 ? 24.976 -13.937 -10.433 1.00 86.06 534 LEU A CA 1
ATOM 4182 C C . LEU A 1 534 ? 25.960 -14.856 -11.178 1.00 86.06 534 LEU A C 1
ATOM 4184 O O . LEU A 1 534 ? 25.514 -15.757 -11.884 1.00 86.06 534 LEU A O 1
ATOM 4188 N N . ASP A 1 535 ? 27.266 -14.685 -10.979 1.00 92.31 535 ASP A N 1
ATOM 4189 C CA . ASP A 1 535 ? 28.277 -15.687 -11.344 1.00 92.31 535 ASP A CA 1
ATOM 4190 C C . ASP A 1 535 ? 28.724 -16.452 -10.090 1.00 92.31 535 ASP A C 1
ATOM 4192 O O . ASP A 1 535 ? 28.953 -15.847 -9.044 1.00 92.31 535 ASP A O 1
ATOM 4196 N N . LEU A 1 536 ? 28.862 -17.777 -10.197 1.00 93.62 536 LEU A N 1
ATOM 4197 C CA . LEU A 1 536 ? 29.335 -18.643 -9.109 1.00 93.62 536 LEU A CA 1
ATOM 4198 C C . LEU A 1 536 ? 30.843 -18.889 -9.216 1.00 93.62 536 LEU A C 1
ATOM 4200 O O . LEU A 1 536 ? 31.359 -19.130 -10.310 1.00 93.62 536 LEU A O 1
ATOM 4204 N N . THR A 1 537 ? 31.547 -18.935 -8.088 1.00 94.88 537 THR A N 1
ATOM 4205 C CA . THR A 1 537 ? 32.913 -19.479 -7.992 1.00 94.88 537 THR A CA 1
ATOM 4206 C C . THR A 1 537 ? 32.918 -20.983 -8.277 1.00 94.88 537 THR A C 1
ATOM 4208 O O . THR A 1 537 ? 31.883 -21.644 -8.244 1.00 94.88 537 THR A O 1
ATOM 4211 N N . ASP A 1 538 ? 34.079 -21.567 -8.575 1.00 94.12 538 ASP A N 1
ATOM 4212 C CA . ASP A 1 538 ? 34.142 -22.991 -8.935 1.00 94.12 538 ASP A CA 1
ATOM 4213 C C . ASP A 1 538 ? 33.845 -23.935 -7.751 1.00 94.12 538 ASP A C 1
ATOM 4215 O O . ASP A 1 538 ? 33.352 -25.040 -7.969 1.00 94.12 538 ASP A O 1
ATOM 4219 N N . ALA A 1 539 ? 34.037 -23.478 -6.506 1.00 92.12 539 ALA A N 1
ATOM 4220 C CA . ALA A 1 539 ? 33.600 -24.196 -5.305 1.00 92.12 539 ALA A CA 1
ATOM 4221 C C . ALA A 1 539 ? 32.067 -24.183 -5.157 1.00 92.12 539 ALA A C 1
ATOM 4223 O O . ALA A 1 539 ? 31.453 -25.227 -4.952 1.00 92.12 539 ALA A O 1
ATOM 4224 N N . GLU A 1 540 ? 31.427 -23.025 -5.350 1.00 95.38 540 GLU A N 1
ATOM 4225 C CA . GLU A 1 540 ? 29.963 -22.922 -5.359 1.00 95.38 540 GLU A CA 1
ATOM 4226 C C . GLU A 1 540 ? 29.359 -23.739 -6.512 1.00 95.38 540 GLU A C 1
ATOM 4228 O O . GLU A 1 540 ? 28.359 -24.425 -6.314 1.00 95.38 540 GLU A O 1
ATOM 4233 N N . LYS A 1 541 ? 29.994 -23.752 -7.698 1.00 95.88 541 LYS A N 1
ATOM 4234 C CA . LYS A 1 541 ? 29.583 -24.623 -8.815 1.00 95.88 541 LYS A CA 1
ATOM 4235 C C . LYS A 1 541 ? 29.669 -26.110 -8.453 1.00 95.88 541 LYS A C 1
ATOM 4237 O O . LYS A 1 541 ? 28.756 -26.857 -8.793 1.00 95.88 541 LYS A O 1
ATOM 4242 N N . LEU A 1 542 ? 30.732 -26.536 -7.764 1.00 95.06 542 LEU A N 1
ATOM 4243 C CA . LEU A 1 542 ? 30.903 -27.922 -7.312 1.00 95.06 542 LEU A CA 1
ATOM 4244 C C . LEU A 1 542 ? 29.809 -28.329 -6.312 1.00 95.06 542 LEU A C 1
ATOM 4246 O O . LEU A 1 542 ? 29.233 -29.407 -6.439 1.00 95.06 542 LEU A O 1
ATOM 4250 N N . ARG A 1 543 ? 29.462 -27.446 -5.366 1.00 95.94 543 ARG A N 1
ATOM 4251 C CA . ARG A 1 543 ? 28.354 -27.673 -4.420 1.00 95.94 543 ARG A CA 1
ATOM 4252 C C . ARG A 1 543 ? 26.976 -27.609 -5.081 1.00 95.94 543 ARG A C 1
ATOM 4254 O O . ARG A 1 543 ? 26.041 -28.235 -4.584 1.00 95.94 543 ARG A O 1
ATOM 4261 N N . ALA A 1 544 ? 26.859 -26.901 -6.203 1.00 95.81 544 ALA A N 1
ATOM 4262 C CA . ALA A 1 544 ? 25.625 -26.720 -6.959 1.00 95.81 544 ALA A CA 1
ATOM 4263 C C . ALA A 1 544 ? 25.320 -27.812 -8.003 1.00 95.81 544 ALA A C 1
ATOM 4265 O O . ALA A 1 544 ? 24.156 -27.958 -8.368 1.00 95.81 544 ALA A O 1
ATOM 4266 N N . ASP A 1 545 ? 26.295 -28.590 -8.485 1.00 95.56 545 ASP A N 1
ATOM 4267 C CA . ASP A 1 545 ? 26.056 -29.735 -9.390 1.00 95.56 545 ASP A CA 1
ATOM 4268 C C . ASP A 1 545 ? 25.594 -30.974 -8.603 1.00 95.56 545 ASP A C 1
ATOM 4270 O O . ASP A 1 545 ? 26.243 -32.020 -8.560 1.00 95.56 545 ASP A O 1
ATOM 4274 N N . VAL A 1 546 ? 24.449 -30.848 -7.927 1.00 94.56 546 VAL A N 1
ATOM 4275 C CA . VAL A 1 546 ? 23.930 -31.869 -6.997 1.00 94.56 546 VAL A CA 1
ATOM 4276 C C . VAL A 1 546 ? 23.491 -33.156 -7.699 1.00 94.56 546 VAL A C 1
ATOM 4278 O O . VAL A 1 546 ? 23.269 -34.173 -7.040 1.00 94.56 546 VAL A O 1
ATOM 4281 N N . ASN A 1 547 ? 23.341 -33.112 -9.028 1.00 92.44 547 ASN A N 1
ATOM 4282 C CA . ASN A 1 547 ? 23.026 -34.263 -9.872 1.00 92.44 547 ASN A CA 1
ATOM 4283 C C . ASN A 1 547 ? 24.262 -34.892 -10.555 1.00 92.44 547 ASN A C 1
ATOM 4285 O O . ASN A 1 547 ? 24.149 -35.997 -11.087 1.00 92.44 547 ASN A O 1
ATOM 4289 N N . ALA A 1 548 ? 25.423 -34.229 -10.492 1.00 89.75 548 ALA A N 1
ATOM 4290 C CA . ALA A 1 548 ? 26.685 -34.622 -11.119 1.00 89.75 548 ALA A CA 1
ATOM 4291 C C . ALA A 1 548 ? 26.619 -34.801 -12.656 1.00 89.75 548 ALA A C 1
ATOM 4293 O O . ALA A 1 548 ? 27.311 -35.662 -13.210 1.00 89.75 548 ALA A O 1
ATOM 4294 N N . ASP A 1 549 ? 25.814 -33.992 -13.372 1.00 91.31 549 ASP A N 1
ATOM 4295 C CA . ASP A 1 549 ? 25.815 -33.951 -14.854 1.00 91.31 549 ASP A CA 1
ATOM 4296 C C . ASP A 1 549 ? 26.761 -32.892 -15.450 1.00 91.31 549 ASP A C 1
ATOM 4298 O O . ASP A 1 549 ? 26.744 -32.651 -16.665 1.00 91.31 549 ASP A O 1
ATOM 4302 N N . THR A 1 550 ? 27.657 -32.336 -14.621 1.00 91.44 550 THR A N 1
ATOM 4303 C CA . THR A 1 550 ? 28.679 -31.309 -14.916 1.00 91.44 550 THR A CA 1
ATOM 4304 C C . THR A 1 550 ? 28.109 -29.939 -15.291 1.00 91.44 550 THR A C 1
ATOM 4306 O O . THR A 1 550 ? 28.796 -29.123 -15.910 1.00 91.44 550 THR A O 1
ATOM 4309 N N . LYS A 1 551 ? 26.834 -29.676 -14.972 1.00 92.50 551 LYS A N 1
ATOM 4310 C CA . LYS A 1 551 ? 26.099 -28.491 -15.442 1.00 92.50 551 LYS A CA 1
ATOM 4311 C C . LYS A 1 551 ? 25.152 -27.954 -14.377 1.00 92.50 551 LYS A C 1
ATOM 4313 O O . LYS A 1 551 ? 23.974 -28.281 -14.384 1.00 92.50 551 LYS A O 1
ATOM 4318 N N . VAL A 1 552 ? 25.620 -27.021 -13.556 1.00 94.38 552 VAL A N 1
ATOM 4319 C CA . VAL A 1 552 ? 24.754 -26.263 -12.637 1.00 94.38 552 VAL A CA 1
ATOM 4320 C C . VAL A 1 552 ? 23.592 -25.612 -13.401 1.00 94.38 552 VAL A C 1
ATOM 4322 O O . VAL A 1 552 ? 23.809 -24.720 -14.225 1.00 94.38 552 VAL A O 1
ATOM 4325 N N . ASN A 1 553 ? 22.359 -26.072 -13.169 1.00 91.12 553 ASN A N 1
ATOM 4326 C CA . ASN A 1 553 ? 21.171 -25.582 -13.870 1.00 91.12 553 ASN A CA 1
ATOM 4327 C C . ASN A 1 553 ? 19.882 -25.708 -13.025 1.00 91.12 553 ASN A C 1
ATOM 4329 O O . ASN A 1 553 ? 19.891 -26.148 -11.880 1.00 91.12 553 ASN A O 1
ATOM 4333 N N . ILE A 1 554 ? 18.728 -25.340 -13.595 1.00 91.69 554 ILE A N 1
ATOM 4334 C CA . ILE A 1 554 ? 17.425 -25.361 -12.898 1.00 91.69 554 ILE A CA 1
ATOM 4335 C C . ILE A 1 554 ? 17.036 -26.759 -12.366 1.00 91.69 554 ILE A C 1
ATOM 4337 O O . ILE A 1 554 ? 16.321 -26.846 -11.365 1.00 91.69 554 ILE A O 1
ATOM 4341 N N . LYS A 1 555 ? 17.529 -27.861 -12.957 1.00 91.44 555 LYS A N 1
ATOM 4342 C CA . LYS A 1 555 ? 17.375 -29.213 -12.383 1.00 91.44 555 LYS A CA 1
ATOM 4343 C C . LYS A 1 555 ? 17.922 -29.294 -10.958 1.00 91.44 555 LYS A C 1
ATOM 4345 O O . LYS A 1 555 ? 17.275 -29.886 -10.103 1.00 91.44 555 LYS A O 1
ATOM 4350 N N . ASP A 1 556 ? 19.087 -28.712 -10.708 1.00 94.88 556 ASP A N 1
ATOM 4351 C CA . ASP A 1 556 ? 19.790 -28.797 -9.430 1.00 94.88 556 ASP A CA 1
ATOM 4352 C C . ASP A 1 556 ? 19.065 -27.992 -8.357 1.00 94.88 556 ASP A C 1
ATOM 4354 O O . ASP A 1 556 ? 18.769 -28.517 -7.284 1.00 94.88 556 ASP A O 1
ATOM 4358 N N . ALA A 1 557 ? 18.616 -26.782 -8.709 1.00 90.12 557 ALA A N 1
ATOM 4359 C CA . ALA A 1 557 ? 17.688 -26.010 -7.885 1.00 90.12 557 ALA A CA 1
ATOM 4360 C C . ALA A 1 557 ? 16.415 -26.816 -7.552 1.00 90.12 557 ALA A C 1
ATOM 4362 O O . ALA A 1 557 ? 15.991 -26.856 -6.399 1.00 90.12 557 ALA A O 1
ATOM 4363 N N . THR A 1 558 ? 15.852 -27.534 -8.532 1.00 87.31 558 THR A N 1
ATOM 4364 C CA . THR A 1 558 ? 14.674 -28.403 -8.339 1.00 87.31 558 THR A CA 1
ATOM 4365 C C . THR A 1 558 ? 14.967 -29.591 -7.407 1.00 87.31 558 THR A C 1
ATOM 4367 O O . THR A 1 558 ? 14.082 -30.056 -6.686 1.00 87.31 558 THR A O 1
ATOM 4370 N N . LEU A 1 559 ? 16.193 -30.120 -7.411 1.00 89.06 559 LEU A N 1
ATOM 4371 C CA . LEU A 1 559 ? 16.607 -31.241 -6.561 1.00 89.06 559 LEU A CA 1
ATOM 4372 C C . LEU A 1 559 ? 16.869 -30.791 -5.117 1.00 89.06 559 LEU A C 1
ATOM 4374 O O . LEU A 1 559 ? 16.425 -31.472 -4.192 1.00 89.06 559 LEU A O 1
ATOM 4378 N N . ILE A 1 560 ? 17.471 -29.613 -4.924 1.00 90.62 560 ILE A N 1
ATOM 4379 C CA . ILE A 1 560 ? 17.566 -28.950 -3.615 1.00 90.62 560 ILE A CA 1
ATOM 4380 C C . ILE A 1 560 ? 16.158 -28.656 -3.071 1.00 90.62 560 ILE A C 1
ATOM 4382 O O . ILE A 1 560 ? 15.844 -29.058 -1.954 1.00 90.62 560 ILE A O 1
ATOM 4386 N N . GLN A 1 561 ? 15.265 -28.058 -3.871 1.00 83.25 561 GLN A N 1
ATOM 4387 C CA . GLN A 1 561 ? 13.870 -27.801 -3.478 1.00 83.25 561 GLN A CA 1
ATOM 4388 C C . GLN A 1 561 ? 13.139 -29.077 -3.030 1.00 83.25 561 GLN A C 1
ATOM 4390 O O . GLN A 1 561 ? 12.471 -29.074 -1.996 1.00 83.25 561 GLN A O 1
ATOM 4395 N N . LYS A 1 562 ? 13.302 -30.196 -3.752 1.00 81.56 562 LYS A N 1
ATOM 4396 C CA . LYS A 1 562 ? 12.744 -31.501 -3.352 1.00 81.56 562 LYS A CA 1
ATOM 4397 C C . LYS A 1 562 ? 13.299 -31.988 -2.015 1.00 81.56 562 LYS A C 1
ATOM 4399 O O . LYS A 1 562 ? 12.520 -32.414 -1.166 1.00 81.56 562 LYS A O 1
ATOM 4404 N N . PHE A 1 563 ? 14.610 -31.891 -1.809 1.00 88.19 563 PHE A N 1
ATOM 4405 C CA . PHE A 1 563 ? 15.256 -32.266 -0.551 1.00 88.19 563 PHE A CA 1
ATOM 4406 C C . PHE A 1 563 ? 14.758 -31.417 0.632 1.00 88.19 563 PHE A C 1
ATOM 4408 O O . PHE A 1 563 ? 14.394 -31.971 1.669 1.00 88.19 563 PHE A O 1
ATOM 4415 N N . VAL A 1 564 ? 14.635 -30.097 0.455 1.00 86.44 564 VAL A N 1
ATOM 4416 C CA . VAL A 1 564 ? 14.066 -29.173 1.457 1.00 86.44 564 VAL A CA 1
ATOM 4417 C C . VAL A 1 564 ? 12.605 -29.521 1.769 1.00 86.44 564 VAL A C 1
ATOM 4419 O O . VAL A 1 564 ? 12.218 -29.584 2.937 1.00 86.44 564 VAL A O 1
ATOM 4422 N N . ALA A 1 565 ? 11.815 -29.862 0.747 1.00 76.88 565 ALA A N 1
ATOM 4423 C CA . ALA A 1 565 ? 10.447 -30.371 0.883 1.00 76.88 565 ALA A CA 1
ATOM 4424 C C . ALA A 1 565 ? 10.355 -31.814 1.437 1.00 76.88 565 ALA A C 1
ATOM 4426 O O . ALA A 1 565 ? 9.256 -32.358 1.549 1.00 76.88 565 ALA A O 1
ATOM 4427 N N . LYS A 1 566 ? 11.486 -32.445 1.797 1.00 85.62 566 LYS A N 1
ATOM 4428 C CA . LYS A 1 566 ? 11.600 -33.832 2.295 1.00 85.62 566 LYS A CA 1
ATOM 4429 C C . LYS A 1 566 ? 11.073 -34.890 1.314 1.00 85.62 566 LYS A C 1
ATOM 4431 O O . LYS A 1 566 ? 10.684 -35.985 1.718 1.00 85.62 566 LYS A O 1
ATOM 4436 N N . ILE A 1 567 ? 11.089 -34.572 0.021 1.00 80.62 567 ILE A N 1
ATOM 4437 C CA . ILE A 1 567 ? 10.801 -35.494 -1.077 1.00 80.62 567 ILE A CA 1
ATOM 4438 C C . ILE A 1 567 ? 12.081 -36.278 -1.380 1.00 80.62 567 ILE A C 1
ATOM 4440 O O . ILE A 1 567 ? 13.147 -35.696 -1.577 1.00 80.62 567 ILE A O 1
ATOM 4444 N N . GLU A 1 568 ? 11.982 -37.605 -1.426 1.00 77.88 568 GLU A N 1
ATOM 4445 C CA . GLU A 1 568 ? 13.128 -38.489 -1.650 1.00 77.88 568 GLU A CA 1
ATOM 4446 C C . GLU A 1 568 ? 13.728 -38.288 -3.056 1.00 77.88 568 GLU A C 1
ATOM 4448 O O . GLU A 1 568 ? 13.056 -38.476 -4.072 1.00 77.88 568 GLU A O 1
ATOM 4453 N N . THR A 1 569 ? 14.999 -37.876 -3.117 1.00 79.69 569 THR A N 1
ATOM 4454 C CA . THR A 1 569 ? 15.728 -37.595 -4.371 1.00 79.69 569 THR A CA 1
ATOM 4455 C C . THR A 1 569 ? 16.661 -38.724 -4.806 1.00 79.69 569 THR A C 1
ATOM 4457 O O . THR A 1 569 ? 17.001 -38.802 -5.984 1.00 79.69 569 THR A O 1
ATOM 4460 N N . GLY A 1 570 ? 17.103 -39.576 -3.873 1.00 81.81 570 GLY A N 1
ATOM 4461 C CA . GLY A 1 570 ? 18.143 -40.586 -4.107 1.00 81.81 570 GLY A CA 1
ATOM 4462 C C . GLY A 1 570 ? 19.571 -40.031 -4.241 1.00 81.81 570 GLY A C 1
ATOM 4463 O O . GLY A 1 570 ? 20.467 -40.782 -4.617 1.00 81.81 570 GLY A O 1
ATOM 4464 N N . LEU A 1 571 ? 19.792 -38.743 -3.948 1.00 87.25 571 LEU A N 1
ATOM 4465 C CA . LEU A 1 571 ? 21.075 -38.042 -4.114 1.00 87.25 571 LEU A CA 1
ATOM 4466 C C . LEU A 1 571 ? 21.725 -37.697 -2.758 1.00 87.25 571 LEU A C 1
ATOM 4468 O O . LEU A 1 571 ? 21.000 -37.502 -1.779 1.00 87.25 571 LEU A O 1
ATOM 4472 N N . PRO A 1 572 ? 23.066 -37.563 -2.677 1.00 84.25 572 PRO A N 1
ATOM 4473 C CA . PRO A 1 572 ? 23.808 -37.291 -1.437 1.00 84.25 572 PRO A CA 1
ATOM 4474 C C . PRO A 1 572 ? 23.728 -35.820 -0.969 1.00 84.25 572 PRO A C 1
ATOM 4476 O O . PRO A 1 572 ? 24.685 -35.278 -0.423 1.00 84.25 572 PRO A O 1
ATOM 4479 N N . LEU A 1 573 ? 22.578 -35.169 -1.148 1.00 88.19 573 LEU A N 1
ATOM 4480 C CA . LEU A 1 573 ? 22.320 -33.809 -0.670 1.00 88.19 573 LEU A CA 1
ATOM 4481 C C . LEU A 1 573 ? 22.501 -33.720 0.857 1.00 88.19 573 LEU A C 1
ATOM 4483 O O . LEU A 1 573 ? 22.080 -34.605 1.612 1.00 88.19 573 LEU A O 1
ATOM 4487 N N . GLY A 1 574 ? 23.155 -32.656 1.322 1.00 87.69 574 GLY A N 1
ATOM 4488 C CA . GLY A 1 574 ? 23.494 -32.481 2.736 1.00 87.69 574 GLY A CA 1
ATOM 4489 C C . GLY A 1 574 ? 24.565 -33.462 3.229 1.00 87.69 574 GLY A C 1
ATOM 4490 O O . GLY A 1 574 ? 24.480 -33.956 4.362 1.00 87.69 574 GLY A O 1
ATOM 4491 N N . LYS A 1 575 ? 25.536 -33.807 2.375 1.00 90.06 575 LYS A N 1
ATOM 4492 C CA . LYS A 1 575 ? 26.736 -34.603 2.696 1.00 90.06 575 LYS A CA 1
ATOM 4493 C C . LYS A 1 575 ? 27.991 -33.896 2.164 1.00 90.06 575 LYS A C 1
ATOM 4495 O O . LYS A 1 575 ? 27.864 -33.168 1.179 1.00 90.06 575 LYS A O 1
ATOM 4500 N N . PRO A 1 576 ? 29.173 -34.110 2.772 1.00 88.88 576 PRO A N 1
ATOM 4501 C CA . PRO A 1 576 ? 30.443 -33.688 2.185 1.00 88.88 576 PRO A CA 1
ATOM 4502 C C . PRO A 1 576 ? 30.633 -34.254 0.773 1.00 88.88 576 PRO A C 1
ATOM 4504 O O . PRO A 1 576 ? 30.168 -35.359 0.479 1.00 88.88 576 PRO A O 1
ATOM 4507 N N . ILE A 1 577 ? 31.311 -33.495 -0.083 1.00 87.62 577 ILE A N 1
ATOM 4508 C CA . ILE A 1 577 ? 31.681 -33.901 -1.442 1.00 87.62 577 ILE A CA 1
ATOM 4509 C C . ILE A 1 577 ? 33.052 -34.592 -1.400 1.00 87.62 577 ILE A C 1
ATOM 4511 O O . ILE A 1 577 ? 34.026 -34.005 -0.931 1.00 87.62 577 ILE A O 1
ATOM 4515 N N . ALA A 1 578 ? 33.111 -35.829 -1.896 1.00 72.19 578 ALA A N 1
ATOM 4516 C CA . ALA A 1 578 ? 34.328 -36.645 -1.983 1.00 72.19 578 ALA A CA 1
ATOM 4517 C C . ALA A 1 578 ? 35.118 -36.394 -3.281 1.00 72.19 578 ALA A C 1
ATOM 4519 O O . ALA A 1 578 ? 34.465 -36.080 -4.302 1.00 72.19 578 ALA A O 1
#

Sequence (578 aa):
MKQKNLFLKSSIILFALIFALLPTAFGARADENVTQHNSLKENTPLYSFGAISDVHIQYETGYDDFKRALTYLKDKVPFVCLCGDLVSYATEENMREYKSYVDKYSGGLPIYECAGNHDNYDIVNGEIKARTLTGEMLDRWINATGKEKTDYSFEYNGDVFIFLSLKSDDPDDLFTDVGLRWFADTLEKNKNKRCFVFQHAHDPEDDGADPSHSYSDLLSGQSGKEFLRLIRKYKNTVWFHGHTHLTIQSGFSAVNESLGYRSVHIPSLSGTRFYNEKLNILENFYYDKNNTKIWGALHSEGYIVDVYSQKIVIKGMNFAAGDKRNQVEPFEDFCVTLNTPLVITQEPTLEKTTVTASETTEEATEIPETIMPTEPIFTDPMETTVTSPVVSEPATDFQKPTENITTSAMNTEGTYFTESVTTVTNPTKPIYPTAITTEAFTSLPADIIETTSFAVSDPTEEINTDVAVSSQPQTSVSASEGLAETTCTASASHSTSKPIESETDNGISGDVNDDGKVNIKDATTIQKFAAKILDLTDAEKLRADVNADTKVNIKDATLIQKFVAKIETGLPLGKPIA

Foldseek 3Di:
DDDDYDDDDDDDDDDDDDDDDDDDDDDDDDDPPVVVVVVVQQPAFPFWEWEAEQLAQVDLQSLVLLLLSLQPRLVPHQAYEYQANLHQALDLVSLVVSLVSCVPRNVPHHYHYAHDARLQWHQDPNDTDGHFCDDPSVVSNCVSNVDPGRWDWDDDPQEIETGFHFRTQALQRGHDPVSLVVVLVVLVVQLQHQYEYHYADDQLVDCLQQVLSPDDNSLPHDSSVSVLVSQLPRQSYEYEYERSLEDPVQVGPLWDPPSNHIYGYFHHQALRWHADPVVSDTHQWDADPVRDIFGVSQWGKGWIWRHHAFKIKTWIWTSGHTVRGVDIDTPPPDIDIGTNHRPPPDDPPPPPPDDDDDDDDDDDDDDDDDDDDDDDDDDDPDDDDDDDDDDDDDDDDDDDDDDDDDDDDDDPDDDDDDDDDDDDDDDDDDDDDDDDDDDDDDDDDDDDDDDDDDDDDDDDDDDDDDDDDDDDDDDDDDDDDDDDDDDDDDDDDDDDDDDDDPDDQLDFACPLVNPLDLELVSLVVLVCCQVVVDDGDVSSQVSQPQVPPSDSHNVSSVLSVCVNVVHDDVTRGSHGDD

pLDDT: mean 70.58, std 30.25, range [21.72, 98.88]